Protein AF-A0A2F0AS77-F1 (afdb_monomer_lite)

Radius of gyration: 27.78 Å; chains: 1; bounding box: 93×65×86 Å

pLDDT: mean 80.06, std 22.41, range [23.2, 98.19]

Sequence (462 aa):
MNKQPLYLVTLSMFVIAFGITGCDDSSSGDMVDTPDSVVDTPDSVVDAPDSMVDTPDSMADAPDSMVDTPDGSVTQAATPTVCAESAEPPLGCQCATEDNFTTYTFEHQGDQRCLTVYANPDAGDSPLPLIIQPDCYTANEFAGSRGADSARVYGFHYMDLTSPDGDWTFPNNNEINETNFDTQCDDAASKDIGYLKSVFTVVDQMIADGHVDADKVFVQGFSQNSMFSIFMATCFPDRIAGIWQGGSGLYSEADGSIALPNCEGACTAEAFDEHEQACVDVQPCDTCKYFPVFPVKTGQAIRSCIMIYEDDNAAHSTAVPGYKILKEQGHDPTLAIFGADRANRIGGHSAPANEWAWITHCLGLNDPCTEECSGQIVGCMDAFKANFQDPEGNSFTLSDPRHRDIASRHYGRCLADNSAQCVRGCAATRAMLTVFETPICECDATTEACDCETSDVPGDCE

Structure (mmCIF, N/CA/C/O backbone):
data_AF-A0A2F0AS77-F1
#
_entry.id   AF-A0A2F0AS77-F1
#
loop_
_atom_site.group_PDB
_atom_site.id
_atom_site.type_symbol
_atom_site.label_atom_id
_atom_site.label_alt_id
_atom_site.label_comp_id
_atom_site.label_asym_id
_atom_site.label_entity_id
_atom_site.label_seq_id
_atom_site.pdbx_PDB_ins_code
_atom_site.Cartn_x
_atom_site.Cartn_y
_atom_site.Cartn_z
_atom_site.occupancy
_atom_site.B_iso_or_equiv
_atom_site.auth_seq_id
_atom_site.auth_comp_id
_atom_site.auth_asym_id
_atom_site.auth_atom_id
_atom_site.pdbx_PDB_model_num
ATOM 1 N N . MET A 1 1 ? 41.113 41.820 59.094 1.00 34.00 1 MET A N 1
ATOM 2 C CA . MET A 1 1 ? 41.626 40.601 59.755 1.00 34.00 1 MET A CA 1
ATOM 3 C C . MET A 1 1 ? 40.479 39.607 59.877 1.00 34.00 1 MET A C 1
ATOM 5 O O . MET A 1 1 ? 39.505 39.914 60.547 1.00 34.00 1 MET A O 1
ATOM 9 N N . ASN A 1 2 ? 40.588 38.509 59.122 1.00 36.31 2 ASN A N 1
ATOM 10 C CA . ASN A 1 2 ? 39.806 37.264 59.098 1.00 36.31 2 ASN A CA 1
ATOM 11 C C . ASN A 1 2 ? 38.407 37.222 59.734 1.00 36.31 2 ASN A C 1
ATOM 13 O O . ASN A 1 2 ? 38.282 37.050 60.944 1.00 36.31 2 ASN A O 1
ATOM 17 N N . LYS A 1 3 ? 37.382 37.133 58.877 1.00 29.20 3 LYS A N 1
ATOM 18 C CA . LYS A 1 3 ? 36.264 36.196 59.066 1.00 29.20 3 LYS A CA 1
ATOM 19 C C . LYS A 1 3 ? 35.950 35.518 57.729 1.00 29.20 3 LYS A C 1
ATOM 21 O O . LYS A 1 3 ? 35.789 36.194 56.719 1.00 29.20 3 LYS A O 1
ATOM 26 N N . GLN A 1 4 ? 35.976 34.188 57.748 1.00 31.97 4 GLN A N 1
ATOM 27 C CA . GLN A 1 4 ? 35.668 33.285 56.637 1.00 31.97 4 GLN A CA 1
ATOM 28 C C . GLN A 1 4 ? 34.162 33.279 56.308 1.00 31.97 4 GLN A C 1
ATOM 30 O O . GLN A 1 4 ? 33.368 33.658 57.174 1.00 31.97 4 GLN A O 1
ATOM 35 N N . PRO A 1 5 ? 33.761 32.862 55.090 1.00 34.06 5 PRO A N 1
ATOM 36 C CA . PRO A 1 5 ? 32.372 32.906 54.653 1.00 34.06 5 PRO A CA 1
ATOM 37 C C . PRO A 1 5 ? 31.561 31.692 55.130 1.00 34.06 5 PRO A C 1
ATOM 39 O O . PRO A 1 5 ? 32.075 30.584 55.285 1.00 34.06 5 PRO A O 1
ATOM 42 N N . LEU A 1 6 ? 30.271 31.947 55.344 1.00 26.64 6 LEU A N 1
ATOM 43 C CA . LEU A 1 6 ? 29.213 30.983 55.632 1.00 26.64 6 LEU A CA 1
ATOM 44 C C . LEU A 1 6 ? 28.881 30.219 54.334 1.00 26.64 6 LEU A C 1
ATOM 46 O O . LEU A 1 6 ? 28.495 30.845 53.350 1.00 26.64 6 LEU A O 1
ATOM 50 N N . TYR A 1 7 ? 29.027 28.892 54.320 1.00 27.06 7 TYR A N 1
ATOM 51 C CA . TYR A 1 7 ? 28.515 28.051 53.234 1.00 27.06 7 TYR A CA 1
ATOM 52 C C . TYR A 1 7 ? 27.021 27.798 53.458 1.00 27.06 7 TYR A C 1
ATOM 54 O O . TYR A 1 7 ? 26.625 27.203 54.461 1.00 27.06 7 TYR A O 1
ATOM 62 N N . LEU A 1 8 ? 26.205 28.285 52.524 1.00 25.08 8 LEU A N 1
ATOM 63 C CA . LEU A 1 8 ? 24.783 27.983 52.414 1.00 25.08 8 LEU A CA 1
ATOM 64 C C . LEU A 1 8 ? 24.646 26.603 51.752 1.00 25.08 8 LEU A C 1
ATOM 66 O O . LEU A 1 8 ? 25.135 26.399 50.643 1.00 25.08 8 LEU A O 1
ATOM 70 N N . VAL A 1 9 ? 24.010 25.656 52.438 1.00 26.69 9 VAL A N 1
ATOM 71 C CA . VAL A 1 9 ? 23.606 24.365 51.868 1.00 26.69 9 VAL A CA 1
ATOM 72 C C . VAL A 1 9 ? 22.331 24.609 51.063 1.00 26.69 9 VAL A C 1
ATOM 74 O O . VAL A 1 9 ? 21.281 24.880 51.642 1.00 26.69 9 VAL A O 1
ATOM 77 N N . THR A 1 10 ? 22.420 24.557 49.736 1.00 27.39 10 THR A N 1
ATOM 78 C CA . THR A 1 10 ? 21.259 24.560 48.842 1.00 27.39 10 THR A CA 1
ATOM 79 C C . THR A 1 10 ? 20.699 23.143 48.732 1.00 27.39 10 THR A C 1
ATOM 81 O O . THR A 1 10 ? 21.346 22.226 48.229 1.00 27.39 10 THR A O 1
ATOM 84 N N . LEU A 1 11 ? 19.480 22.966 49.240 1.00 24.34 11 LEU A N 1
ATOM 85 C CA . LEU A 1 11 ? 18.668 21.767 49.071 1.00 24.34 11 LEU A CA 1
ATOM 86 C C . LEU A 1 11 ? 18.173 21.744 47.614 1.00 24.34 11 LEU A C 1
ATOM 88 O O . LEU A 1 11 ? 17.325 22.550 47.242 1.00 24.34 11 LEU A O 1
ATOM 92 N N . SER A 1 12 ? 18.741 20.876 46.775 1.00 26.09 12 SER A N 1
ATOM 93 C CA . SER A 1 12 ? 18.236 20.658 45.414 1.00 26.09 12 SER A CA 1
ATOM 94 C C . SER A 1 12 ? 17.015 19.744 45.493 1.00 26.09 12 SER A C 1
ATOM 96 O O . SER A 1 12 ? 17.141 18.571 45.843 1.00 26.09 12 SER A O 1
ATOM 98 N N . MET A 1 13 ? 15.833 20.296 45.220 1.00 25.23 13 MET A N 1
ATOM 99 C CA . MET A 1 13 ? 14.638 19.513 44.913 1.00 25.23 13 MET A CA 1
ATOM 100 C C . MET A 1 13 ? 14.881 18.779 43.592 1.00 25.23 13 MET A C 1
ATOM 102 O O . MET A 1 13 ? 15.041 19.407 42.549 1.00 25.23 13 MET A O 1
ATOM 106 N N . PHE A 1 14 ? 14.928 17.450 43.652 1.00 23.20 14 PHE A N 1
ATOM 107 C CA . PHE A 1 14 ? 14.756 16.593 42.487 1.00 23.20 14 PHE A CA 1
ATOM 108 C C . PHE A 1 14 ? 13.290 16.686 42.053 1.00 23.20 14 PHE A C 1
ATOM 110 O O . PHE A 1 14 ? 12.413 16.143 42.722 1.00 23.20 14 PHE A O 1
ATOM 117 N N . VAL A 1 15 ? 13.028 17.388 40.953 1.00 24.38 15 VAL A N 1
ATOM 118 C CA . VAL A 1 15 ? 11.824 17.165 40.152 1.00 24.38 15 VAL A CA 1
ATOM 119 C C . VAL A 1 15 ? 12.169 16.014 39.217 1.00 24.38 15 VAL A C 1
ATOM 121 O O . VAL A 1 15 ? 13.011 16.158 38.334 1.00 24.38 15 VAL A O 1
ATOM 124 N N . ILE A 1 16 ? 11.580 14.848 39.468 1.00 25.25 16 ILE A N 1
ATOM 125 C CA . ILE A 1 16 ? 11.557 13.754 38.499 1.00 25.25 16 ILE A CA 1
ATOM 126 C C . ILE A 1 16 ? 10.486 14.153 37.487 1.00 25.25 16 ILE A C 1
ATOM 128 O O . ILE A 1 16 ? 9.299 13.978 37.741 1.00 25.25 16 ILE A O 1
ATOM 132 N N . ALA A 1 17 ? 10.908 14.776 36.391 1.00 24.41 17 ALA A N 1
ATOM 133 C CA . ALA A 1 17 ? 10.074 14.910 35.210 1.00 24.41 17 ALA A CA 1
ATOM 134 C C . ALA A 1 17 ? 10.118 13.561 34.483 1.00 24.41 17 ALA A C 1
ATOM 136 O O . ALA A 1 17 ? 11.156 13.184 33.939 1.00 24.41 17 ALA A O 1
ATOM 137 N N . PHE A 1 18 ? 9.016 12.814 34.526 1.00 28.02 18 PHE A N 1
ATOM 138 C CA . PHE A 1 18 ? 8.752 11.802 33.511 1.00 28.02 18 PHE A CA 1
ATOM 139 C C . PHE A 1 18 ? 8.425 12.570 32.230 1.00 28.02 18 PHE A C 1
ATOM 141 O O . PHE A 1 18 ? 7.331 13.100 32.089 1.00 28.02 18 PHE A O 1
ATOM 148 N N . GLY A 1 19 ? 9.418 12.731 31.359 1.00 26.55 19 GLY A N 1
ATOM 149 C CA . GLY A 1 19 ? 9.185 13.192 29.999 1.00 26.55 19 GLY A CA 1
ATOM 150 C C . GLY A 1 19 ? 8.718 12.002 29.176 1.00 26.55 19 GLY A C 1
ATOM 151 O O . GLY A 1 19 ? 9.519 11.106 28.924 1.00 26.55 19 GLY A O 1
ATOM 152 N N . ILE A 1 20 ? 7.444 11.982 28.796 1.00 38.75 20 ILE A N 1
ATOM 153 C CA . ILE A 1 20 ? 6.965 11.157 27.688 1.00 38.75 20 ILE A CA 1
ATOM 154 C C . ILE A 1 20 ? 6.868 12.107 26.493 1.00 38.75 20 ILE A C 1
ATOM 156 O O . ILE A 1 20 ? 5.939 12.894 26.380 1.00 38.75 20 ILE A O 1
ATOM 160 N N . THR A 1 21 ? 7.902 12.108 25.657 1.00 43.62 21 THR A N 1
ATOM 161 C CA . THR A 1 21 ? 7.901 12.751 24.337 1.00 43.62 21 THR A CA 1
ATOM 162 C C . THR A 1 21 ? 7.177 11.814 23.376 1.00 43.62 21 THR A C 1
ATOM 164 O O . THR A 1 21 ? 7.755 10.792 23.009 1.00 43.62 21 THR A O 1
ATOM 167 N N . GLY A 1 22 ? 5.915 12.103 23.050 1.00 40.91 22 GLY A N 1
ATOM 168 C CA . GLY A 1 22 ? 5.054 11.149 22.339 1.00 40.91 22 GLY A CA 1
ATOM 169 C C . GLY A 1 22 ? 4.184 11.675 21.195 1.00 40.91 22 GLY A C 1
ATOM 170 O O . GLY A 1 22 ? 3.668 10.837 20.475 1.00 40.91 22 GLY A O 1
ATOM 171 N N . CYS A 1 23 ? 4.031 12.989 20.984 1.00 51.81 23 CYS A N 1
ATOM 172 C CA . CYS A 1 23 ? 3.216 13.520 19.871 1.00 51.81 23 CYS A CA 1
ATOM 173 C C . CYS A 1 23 ? 3.830 14.769 19.184 1.00 51.81 23 CYS A C 1
ATOM 175 O O . CYS A 1 23 ? 3.110 15.523 18.535 1.00 51.81 23 CYS A O 1
ATOM 177 N N . ASP A 1 24 ? 5.135 15.046 19.343 1.00 39.97 24 ASP A N 1
ATOM 178 C CA . ASP A 1 24 ? 5.738 16.290 18.822 1.00 39.97 24 ASP A CA 1
ATOM 179 C C . ASP A 1 24 ? 5.972 16.239 17.299 1.00 39.97 24 ASP A C 1
ATOM 181 O O . ASP A 1 24 ? 6.803 15.473 16.799 1.00 39.97 24 ASP A O 1
ATOM 185 N N . ASP A 1 25 ? 5.276 17.125 16.580 1.00 40.97 25 ASP A N 1
ATOM 186 C CA . ASP A 1 25 ? 5.471 17.420 15.160 1.00 40.97 25 ASP A CA 1
ATOM 187 C C . ASP A 1 25 ? 6.893 17.952 14.898 1.00 40.97 25 ASP A C 1
ATOM 189 O O . ASP A 1 25 ? 7.373 18.899 15.527 1.00 40.97 25 ASP A O 1
ATOM 193 N N . SER A 1 26 ? 7.582 17.350 13.929 1.00 37.41 26 SER A N 1
ATOM 194 C CA . SER A 1 26 ? 8.878 17.825 13.449 1.00 37.41 26 SER A CA 1
ATOM 195 C C . SER A 1 26 ? 8.718 18.528 12.105 1.00 37.41 26 SER A C 1
ATOM 197 O O . SER A 1 26 ? 9.173 18.047 11.070 1.00 37.41 26 SER A O 1
ATOM 199 N N . SER A 1 27 ? 8.144 19.732 12.138 1.00 32.16 27 SER A N 1
ATOM 200 C CA . SER A 1 27 ? 8.177 20.679 11.022 1.00 32.16 27 SER A CA 1
ATOM 201 C C . SER A 1 27 ? 8.892 21.978 11.435 1.00 32.16 27 SER A C 1
ATOM 203 O O . SER A 1 27 ? 8.373 22.875 12.095 1.00 32.16 27 SER A O 1
ATOM 205 N N . SER A 1 28 ? 10.176 22.080 11.082 1.00 30.28 28 SER A N 1
ATOM 206 C CA . SER A 1 28 ? 10.980 23.284 11.302 1.00 30.28 28 SER A CA 1
ATOM 207 C C . SER A 1 28 ? 10.921 24.228 10.097 1.00 30.28 28 SER A C 1
ATOM 209 O O . SER A 1 28 ? 11.427 23.876 9.032 1.00 30.28 28 SER A O 1
ATOM 211 N N . GLY A 1 29 ? 10.462 25.462 10.326 1.00 26.53 29 GLY A N 1
ATOM 212 C CA . GLY A 1 29 ? 10.975 26.660 9.653 1.00 26.53 29 GLY A CA 1
ATOM 213 C C . GLY A 1 29 ? 9.985 27.445 8.792 1.00 26.53 29 GLY A C 1
ATOM 214 O O . GLY A 1 29 ? 9.784 27.117 7.635 1.00 26.53 29 GLY A O 1
ATOM 215 N N . ASP A 1 30 ? 9.495 28.571 9.313 1.00 28.02 30 ASP A N 1
ATOM 216 C CA . ASP A 1 30 ? 9.897 29.879 8.780 1.00 28.02 30 ASP A CA 1
ATOM 217 C C . ASP A 1 30 ? 9.523 31.005 9.757 1.00 28.02 30 ASP A C 1
ATOM 219 O O . ASP A 1 30 ? 8.374 31.174 10.165 1.00 28.02 30 ASP A O 1
ATOM 223 N N . MET A 1 31 ? 10.535 31.780 10.158 1.00 32.84 31 MET A N 1
ATOM 224 C CA . MET A 1 31 ? 10.355 33.034 10.884 1.00 32.84 31 MET A CA 1
ATOM 225 C C . MET A 1 31 ? 9.770 34.079 9.933 1.00 32.84 31 MET A C 1
ATOM 227 O O . MET A 1 31 ? 10.419 34.460 8.958 1.00 32.84 31 MET A O 1
ATOM 231 N N . VAL A 1 32 ? 8.612 34.635 10.282 1.00 31.31 32 VAL A N 1
ATOM 232 C CA . VAL A 1 32 ? 8.177 35.936 9.767 1.00 31.31 32 VAL A CA 1
ATOM 233 C C . VAL A 1 32 ? 8.032 36.890 10.946 1.00 31.31 32 VAL A C 1
ATOM 235 O O . VAL A 1 32 ? 7.085 36.817 11.723 1.00 31.31 32 VAL A O 1
ATOM 238 N N . ASP A 1 33 ? 9.006 37.793 11.062 1.00 31.20 33 ASP A N 1
ATOM 239 C CA . ASP A 1 33 ? 8.934 39.003 11.879 1.00 31.20 33 ASP A CA 1
ATOM 240 C C . ASP A 1 33 ? 7.713 39.846 11.483 1.00 31.20 33 ASP A C 1
ATOM 242 O O . ASP A 1 33 ? 7.560 40.188 10.312 1.00 31.20 33 ASP A O 1
ATOM 246 N N . THR A 1 34 ? 6.899 40.277 12.451 1.00 31.22 34 THR A N 1
ATOM 247 C CA . THR A 1 34 ? 6.311 41.635 12.497 1.00 31.22 34 THR A CA 1
ATOM 248 C C . THR A 1 34 ? 5.722 41.946 13.889 1.00 31.22 34 THR A C 1
ATOM 250 O O . THR A 1 34 ? 5.487 41.031 14.671 1.00 31.22 34 THR A O 1
ATOM 253 N N . PRO A 1 35 ? 5.589 43.238 14.261 1.00 33.66 35 PRO A N 1
ATOM 254 C CA . PRO A 1 35 ? 6.039 43.716 15.568 1.00 33.66 35 PRO A CA 1
ATOM 255 C C . PRO A 1 35 ? 4.944 43.916 16.626 1.00 33.66 35 PRO A C 1
ATOM 257 O O . PRO A 1 35 ? 3.762 44.068 16.323 1.00 33.66 35 PRO A O 1
ATOM 260 N N . ASP A 1 36 ? 5.431 44.022 17.866 1.00 30.16 36 ASP A N 1
ATOM 261 C CA . ASP A 1 36 ? 4.757 44.420 19.103 1.00 30.16 36 ASP A CA 1
ATOM 262 C C . ASP A 1 36 ? 3.641 45.468 18.949 1.00 30.16 36 ASP A C 1
ATOM 264 O O . ASP A 1 36 ? 3.849 46.580 18.453 1.00 30.16 36 ASP A O 1
ATOM 268 N N . SER A 1 37 ? 2.489 45.171 19.555 1.00 33.06 37 SER A N 1
ATOM 269 C CA . SER A 1 37 ? 1.563 46.186 20.057 1.00 33.06 37 SER A CA 1
ATOM 270 C C . SER A 1 37 ? 0.989 45.751 21.402 1.00 33.06 37 SER A C 1
ATOM 272 O O . SER A 1 37 ? 0.069 44.944 21.492 1.00 33.06 37 SER A O 1
ATOM 274 N N . VAL A 1 38 ? 1.545 46.363 22.440 1.00 36.56 38 VAL A N 1
ATOM 275 C CA . VAL A 1 38 ? 1.108 46.359 23.835 1.00 36.56 38 VAL A CA 1
ATOM 276 C C . VAL A 1 38 ? -0.321 46.903 23.947 1.00 36.56 38 VAL A C 1
ATOM 278 O O . VAL A 1 38 ? -0.573 48.033 23.528 1.00 36.56 38 VAL A O 1
ATOM 281 N N . VAL A 1 39 ? -1.237 46.155 24.566 1.00 34.78 39 VAL A N 1
ATOM 282 C CA . VAL A 1 39 ? -2.431 46.731 25.203 1.00 34.78 39 VAL A CA 1
ATOM 283 C C . VAL A 1 39 ? -2.613 46.079 26.568 1.00 34.78 39 VAL A C 1
ATOM 285 O O . VAL A 1 39 ? -2.993 44.917 26.681 1.00 34.78 39 VAL A O 1
ATOM 288 N N . ASP A 1 40 ? -2.315 46.870 27.595 1.00 33.72 40 ASP A N 1
ATOM 289 C CA . ASP A 1 40 ? -2.594 46.594 28.997 1.00 33.72 40 ASP A CA 1
ATOM 290 C C . ASP A 1 40 ? -4.101 46.419 29.244 1.00 33.72 40 ASP A C 1
ATOM 292 O O . ASP A 1 40 ? -4.914 47.281 28.900 1.00 33.72 40 ASP A O 1
ATOM 296 N N . THR A 1 41 ? -4.465 45.345 29.939 1.00 39.66 41 THR A N 1
ATOM 297 C CA . THR A 1 41 ? -5.663 45.312 30.789 1.00 39.66 41 THR A CA 1
ATOM 298 C C . THR A 1 41 ? -5.413 46.108 32.068 1.00 39.66 41 THR A C 1
ATOM 300 O O . THR A 1 41 ? -4.295 46.090 32.590 1.00 39.66 41 THR A O 1
ATOM 303 N N . PRO A 1 42 ? -6.460 46.705 32.660 1.00 38.69 42 PRO A N 1
ATOM 304 C CA . PRO A 1 42 ? -6.736 46.272 34.030 1.00 38.69 42 PRO A CA 1
ATOM 305 C C . PRO A 1 42 ? -8.224 46.150 34.407 1.00 38.69 42 PRO A C 1
ATOM 307 O O . PRO A 1 42 ? -9.053 46.997 34.085 1.00 38.69 42 PRO A O 1
ATOM 310 N N . ASP A 1 43 ? -8.465 45.077 35.162 1.00 31.22 43 ASP A N 1
ATOM 311 C CA . ASP A 1 43 ? -9.247 44.918 36.396 1.00 31.22 43 ASP A CA 1
ATOM 312 C C . ASP A 1 43 ? -10.707 45.394 36.547 1.00 31.22 43 ASP A C 1
ATOM 314 O O . ASP A 1 43 ? -11.023 46.577 36.627 1.00 31.22 43 ASP A O 1
ATOM 318 N N . SER A 1 44 ? -11.529 44.373 36.838 1.00 36.81 44 SER A N 1
ATOM 319 C CA . SER A 1 44 ? -12.514 44.240 37.928 1.00 36.81 44 SER A CA 1
ATOM 320 C C . SER A 1 44 ? -13.641 45.267 38.071 1.00 36.81 44 SER A C 1
ATOM 322 O O . SER A 1 44 ? -13.379 46.430 38.343 1.00 36.81 44 SER A O 1
ATOM 324 N N . VAL A 1 45 ? -14.892 44.788 38.128 1.00 38.31 45 VAL A N 1
ATOM 325 C CA . VAL A 1 45 ? -15.729 44.850 39.345 1.00 38.31 45 VAL A CA 1
ATOM 326 C C . VAL A 1 45 ? -16.970 43.955 39.231 1.00 38.31 45 VAL A C 1
ATOM 328 O O . VAL A 1 45 ? -17.523 43.732 38.160 1.00 38.31 45 VAL A O 1
ATOM 331 N N . VAL A 1 46 ? -17.341 43.445 40.400 1.00 38.91 46 VAL A N 1
ATOM 332 C CA . VAL A 1 46 ? -18.487 42.616 40.788 1.00 38.91 46 VAL A CA 1
ATOM 333 C C . VAL A 1 46 ? -19.812 43.360 40.589 1.00 38.91 46 VAL A C 1
ATOM 335 O O . VAL A 1 46 ? -19.855 44.552 40.861 1.00 38.91 46 VAL A O 1
ATOM 338 N N . ASP A 1 47 ? -20.882 42.645 40.222 1.00 35.91 47 ASP A N 1
ATOM 339 C CA . ASP A 1 47 ? -22.202 42.789 40.861 1.00 35.91 47 ASP A CA 1
ATOM 340 C C . ASP A 1 47 ? -23.134 41.621 40.484 1.00 35.91 47 ASP A C 1
ATOM 342 O O . ASP A 1 47 ? -23.445 41.387 39.318 1.00 35.91 47 ASP A O 1
ATOM 346 N N . ALA A 1 48 ? -23.591 40.887 41.504 1.00 39.56 48 ALA A N 1
ATOM 347 C CA . ALA A 1 48 ? -24.848 40.142 41.457 1.00 39.56 48 ALA A CA 1
ATOM 348 C C . ALA A 1 48 ? -25.992 41.124 41.766 1.00 39.56 48 ALA A C 1
ATOM 350 O O . ALA A 1 48 ? -25.777 42.075 42.524 1.00 39.56 48 ALA A O 1
ATOM 351 N N . PRO A 1 49 ? -27.215 40.885 41.263 1.00 41.72 49 PRO A N 1
ATOM 352 C CA . PRO A 1 49 ? -28.230 40.459 42.227 1.00 41.72 49 PRO A CA 1
ATOM 353 C C . PRO A 1 49 ? -29.341 39.531 41.699 1.00 41.72 49 PRO A C 1
ATOM 355 O O . PRO A 1 49 ? -29.711 39.527 40.531 1.00 41.72 49 PRO A O 1
ATOM 358 N N . ASP A 1 50 ? -29.882 38.820 42.688 1.00 33.03 50 ASP A N 1
ATOM 359 C CA . ASP A 1 50 ? -31.273 38.461 42.973 1.00 33.03 50 ASP A CA 1
ATOM 360 C C . ASP A 1 50 ? -32.146 37.630 42.022 1.00 33.03 50 ASP A C 1
ATOM 362 O O . ASP A 1 50 ? -32.485 37.966 40.891 1.00 33.03 50 ASP A O 1
ATOM 366 N N . SER A 1 51 ? -32.642 36.562 42.651 1.00 36.56 51 SER A N 1
ATOM 367 C CA . SER A 1 51 ? -33.760 35.717 42.267 1.00 36.56 51 SER A CA 1
ATOM 368 C C . SER A 1 51 ? -35.047 36.503 42.018 1.00 36.56 51 SER A C 1
ATOM 370 O O . SER A 1 51 ? -35.446 37.309 42.861 1.00 36.56 51 SER A O 1
ATOM 372 N N . MET A 1 52 ? -35.806 36.095 41.002 1.00 39.62 52 MET A N 1
ATOM 373 C CA . MET A 1 52 ? -37.262 36.050 41.109 1.00 39.62 52 MET A CA 1
ATOM 374 C C . MET A 1 52 ? -37.782 34.720 40.574 1.00 39.62 52 MET A C 1
ATOM 376 O O . MET A 1 52 ? -37.521 34.317 39.445 1.00 39.62 52 MET A O 1
ATOM 380 N N . VAL A 1 53 ? -38.487 34.036 41.469 1.00 38.59 53 VAL A N 1
ATOM 381 C CA . VAL A 1 53 ? -39.410 32.946 41.192 1.00 38.59 53 VAL A CA 1
ATOM 382 C C . VAL A 1 53 ? -40.652 33.568 40.573 1.00 38.59 53 VAL A C 1
ATOM 384 O O . VAL A 1 53 ? -41.261 34.414 41.216 1.00 38.59 53 VAL A O 1
ATOM 387 N N . ASP A 1 54 ? -41.051 33.090 39.401 1.00 37.84 54 ASP A N 1
ATOM 388 C CA . ASP A 1 54 ? -42.445 33.109 38.968 1.00 37.84 54 ASP A CA 1
ATOM 389 C C . ASP A 1 54 ? -42.731 31.816 38.194 1.00 37.84 54 ASP A C 1
ATOM 391 O O . ASP A 1 54 ? -42.116 31.512 37.174 1.00 37.84 54 ASP A O 1
ATOM 395 N N . THR A 1 55 ? -43.667 31.034 38.727 1.00 39.81 55 THR A N 1
ATOM 396 C CA . THR A 1 55 ? -44.488 30.100 37.945 1.00 39.81 55 THR A CA 1
ATOM 397 C C . THR A 1 55 ? -45.772 30.852 37.607 1.00 39.81 55 THR A C 1
ATOM 399 O O . THR A 1 55 ? -46.239 31.638 38.436 1.00 39.81 55 THR A O 1
ATOM 402 N N . PRO A 1 56 ? -46.360 30.636 36.420 1.00 42.44 56 PRO A N 1
ATOM 403 C CA . PRO A 1 56 ? -47.535 29.771 36.439 1.00 42.44 56 PRO A CA 1
ATOM 404 C C . PRO A 1 56 ? -47.804 28.959 35.159 1.00 42.44 56 PRO A C 1
ATOM 406 O O . PRO A 1 56 ? -47.389 29.287 34.053 1.00 42.44 56 PRO A O 1
ATOM 409 N N . ASP A 1 57 ? -48.629 27.946 35.405 1.00 33.25 57 ASP A N 1
ATOM 410 C CA . ASP A 1 57 ? -49.634 27.334 34.543 1.00 33.25 57 ASP A CA 1
ATOM 411 C C . ASP A 1 57 ? -49.222 26.409 33.391 1.00 33.25 57 ASP A C 1
ATOM 413 O O . ASP A 1 57 ? -48.846 26.779 32.283 1.00 33.25 57 ASP A O 1
ATOM 417 N N . SER A 1 58 ? -49.484 25.137 33.694 1.00 38.22 58 SER A N 1
ATOM 418 C CA . SER A 1 58 ? -49.794 24.042 32.794 1.00 38.22 58 SER A CA 1
ATOM 419 C C . SER A 1 58 ? -50.704 24.442 31.629 1.00 38.22 58 SER A C 1
ATOM 421 O O . SER A 1 58 ? -51.868 24.798 31.832 1.00 38.22 58 SER A O 1
ATOM 423 N N . MET A 1 59 ? -50.237 24.185 30.412 1.00 39.16 59 MET A N 1
ATOM 424 C CA . MET A 1 59 ? -51.091 23.654 29.359 1.00 39.16 59 MET A CA 1
ATOM 425 C C . MET A 1 59 ? -50.476 22.352 28.868 1.00 39.16 59 MET A C 1
ATOM 427 O O . MET A 1 59 ? -49.319 22.290 28.463 1.00 39.16 59 MET A O 1
ATOM 431 N N . ALA A 1 60 ? -51.259 21.293 29.033 1.00 42.69 60 ALA A N 1
ATOM 432 C CA . ALA A 1 60 ? -50.997 19.991 28.472 1.00 42.69 60 ALA A CA 1
ATOM 433 C C . ALA A 1 60 ? -51.293 20.060 26.975 1.00 42.69 60 ALA A C 1
ATOM 435 O O . ALA A 1 60 ? -52.455 20.189 26.603 1.00 42.69 60 ALA A O 1
ATOM 436 N N . ASP A 1 61 ? -50.257 19.922 26.158 1.00 37.31 61 ASP A N 1
ATOM 437 C CA . ASP A 1 61 ? -50.392 19.447 24.790 1.00 37.31 61 ASP A CA 1
ATOM 438 C C . ASP A 1 61 ? -49.581 18.158 24.682 1.00 37.31 61 ASP A C 1
ATOM 440 O O . ASP A 1 61 ? -48.396 18.101 25.013 1.00 37.31 61 ASP A O 1
ATOM 444 N N . ALA A 1 62 ? -50.278 17.086 24.314 1.00 36.03 62 ALA A N 1
ATOM 445 C CA . ALA A 1 62 ? -49.679 15.796 24.036 1.00 36.03 62 ALA A CA 1
ATOM 446 C C . ALA A 1 62 ? -48.778 15.930 22.800 1.00 36.03 62 ALA A C 1
ATOM 448 O O . ALA A 1 62 ? -49.280 16.352 21.756 1.00 36.03 62 ALA A O 1
ATOM 449 N N . PRO A 1 63 ? -47.490 15.557 22.859 1.00 37.31 63 PRO A N 1
ATOM 450 C CA . PRO A 1 63 ? -46.755 15.324 21.637 1.00 37.31 63 PRO A CA 1
ATOM 451 C C . PRO A 1 63 ? -47.228 13.987 21.065 1.00 37.31 63 PRO A C 1
ATOM 453 O O . PRO A 1 63 ? -47.164 12.947 21.729 1.00 37.31 63 PRO A O 1
ATOM 456 N N . ASP A 1 64 ? -47.738 14.038 19.835 1.00 33.84 64 ASP A N 1
ATOM 457 C CA . ASP A 1 64 ? -47.890 12.867 18.986 1.00 33.84 64 ASP A CA 1
ATOM 458 C C . ASP A 1 64 ? -46.558 12.110 18.972 1.00 33.84 64 ASP A C 1
ATOM 460 O O . ASP A 1 64 ? -45.509 12.622 18.581 1.00 33.84 64 ASP A O 1
ATOM 464 N N . SER A 1 65 ? -46.626 10.872 19.444 1.00 33.16 65 SER A N 1
ATOM 465 C CA . SER A 1 65 ? -45.579 9.867 19.369 1.00 33.16 65 SER A CA 1
ATOM 466 C C . SER A 1 65 ? -45.338 9.503 17.899 1.00 33.16 65 SER A C 1
ATOM 468 O O . SER A 1 65 ? -45.835 8.489 17.410 1.00 33.16 65 SER A O 1
ATOM 470 N N . MET A 1 66 ? -44.543 10.309 17.200 1.00 38.41 66 MET A N 1
ATOM 471 C CA . MET A 1 66 ? -43.705 9.821 16.108 1.00 38.41 66 MET A CA 1
ATOM 472 C C . MET A 1 66 ? -42.479 9.200 16.775 1.00 38.41 66 MET A C 1
ATOM 474 O O . MET A 1 66 ? -41.454 9.841 16.983 1.00 38.41 66 MET A O 1
ATOM 478 N N . VAL A 1 67 ? -42.642 7.955 17.219 1.00 34.00 67 VAL A N 1
ATOM 479 C CA . VAL A 1 67 ? -41.502 7.075 17.449 1.00 34.00 67 VAL A CA 1
ATOM 480 C C . VAL A 1 67 ? -41.045 6.675 16.053 1.00 34.00 67 VAL A C 1
ATOM 482 O O . VAL A 1 67 ? -41.536 5.694 15.501 1.00 34.00 67 VAL A O 1
ATOM 485 N N . ASP A 1 68 ? -40.144 7.466 15.473 1.00 35.12 68 ASP A N 1
ATOM 486 C CA . ASP A 1 68 ? -39.194 6.906 14.523 1.00 35.12 68 ASP A CA 1
ATOM 487 C C . ASP A 1 68 ? -38.311 5.975 15.348 1.00 35.12 68 ASP A C 1
ATOM 489 O O . ASP A 1 68 ? -37.374 6.380 16.036 1.00 35.12 68 ASP A O 1
ATOM 493 N N . THR A 1 69 ? -38.687 4.700 15.364 1.00 30.08 69 THR A N 1
ATOM 494 C CA . THR A 1 69 ? -37.715 3.642 15.597 1.00 30.08 69 THR A CA 1
ATOM 495 C C . THR A 1 69 ? -36.584 3.883 14.601 1.00 30.08 69 THR A C 1
ATOM 497 O O . THR A 1 69 ? -36.881 3.899 13.403 1.00 30.08 69 THR A O 1
ATOM 500 N N . PRO A 1 70 ? -35.322 4.064 15.032 1.00 36.75 70 PRO A N 1
ATOM 501 C CA . PRO A 1 70 ? -34.214 3.890 14.119 1.00 36.75 70 PRO A CA 1
ATOM 502 C C . PRO A 1 70 ? -34.282 2.420 13.728 1.00 36.75 70 PRO A C 1
ATOM 504 O O . PRO A 1 70 ? -33.960 1.530 14.519 1.00 36.75 70 PRO A O 1
ATOM 507 N N . ASP A 1 71 ? -34.833 2.163 12.547 1.00 35.00 71 ASP A N 1
ATOM 508 C CA . ASP A 1 71 ? -34.599 0.906 11.870 1.00 35.00 71 ASP A CA 1
ATOM 509 C C . ASP A 1 71 ? -33.078 0.815 11.791 1.00 35.00 71 ASP A C 1
ATOM 511 O O . ASP A 1 71 ? -32.428 1.757 11.330 1.00 35.00 71 ASP A O 1
ATOM 515 N N . GLY A 1 72 ? -32.506 -0.248 12.354 1.00 38.25 72 GLY A N 1
ATOM 516 C CA . GLY A 1 72 ? -31.090 -0.538 12.213 1.00 38.25 72 GLY A CA 1
ATOM 517 C C . GLY A 1 72 ? -30.821 -0.709 10.729 1.00 38.25 72 GLY A C 1
ATOM 518 O O . GLY A 1 72 ? -30.983 -1.804 10.191 1.00 38.25 72 GLY A O 1
ATOM 519 N N . SER A 1 73 ? -30.516 0.390 10.042 1.00 40.22 73 SER A N 1
ATOM 520 C CA . SER A 1 73 ? -30.269 0.373 8.619 1.00 40.22 73 SER A CA 1
ATOM 521 C C . SER A 1 73 ? -28.941 -0.330 8.435 1.00 40.22 73 SER A C 1
ATOM 523 O O . SER A 1 73 ? -27.880 0.250 8.650 1.00 40.22 73 SER A O 1
ATOM 525 N N . VAL A 1 74 ? -29.005 -1.588 8.017 1.00 44.75 74 VAL A N 1
ATOM 526 C CA . VAL A 1 74 ? -27.960 -2.141 7.166 1.00 44.75 74 VAL A CA 1
ATOM 527 C C . VAL A 1 74 ? -27.838 -1.144 6.017 1.00 44.75 74 VAL A C 1
ATOM 529 O O . VAL A 1 74 ? -28.759 -1.026 5.203 1.00 44.75 74 VAL A O 1
ATOM 532 N N . THR A 1 75 ? -26.781 -0.337 6.011 1.00 55.50 75 THR A N 1
ATOM 533 C CA . THR A 1 75 ? -26.551 0.658 4.968 1.00 55.50 75 THR A CA 1
ATOM 534 C C . THR A 1 75 ? -26.250 -0.115 3.693 1.00 55.50 75 THR A C 1
ATOM 536 O O . THR A 1 75 ? -25.163 -0.650 3.478 1.00 55.50 75 THR A O 1
ATOM 539 N N . GLN A 1 76 ? -27.274 -0.270 2.857 1.00 63.28 76 GLN A N 1
ATOM 540 C CA . GLN A 1 76 ? -27.126 -0.887 1.550 1.00 63.28 76 GLN A CA 1
ATOM 541 C C . GLN A 1 76 ? -26.094 -0.087 0.747 1.00 63.28 76 GLN A C 1
ATOM 543 O O . GLN A 1 76 ? -26.150 1.143 0.732 1.00 63.28 76 GLN A O 1
ATOM 548 N N . ALA A 1 77 ? -25.163 -0.786 0.089 1.00 75.50 77 ALA A N 1
ATOM 549 C CA . ALA A 1 77 ? -24.184 -0.160 -0.794 1.00 75.50 77 ALA A CA 1
ATOM 550 C C . ALA A 1 77 ? -24.901 0.753 -1.800 1.00 75.50 77 ALA A C 1
ATOM 552 O O . ALA A 1 77 ? -25.861 0.330 -2.456 1.00 75.50 77 ALA A O 1
ATOM 553 N N . ALA A 1 78 ? -24.442 1.998 -1.911 1.00 82.12 78 ALA A N 1
ATOM 554 C CA . ALA A 1 78 ? -24.924 2.891 -2.951 1.00 82.12 78 ALA A CA 1
ATOM 555 C C . ALA A 1 78 ? -24.456 2.349 -4.307 1.00 82.12 78 ALA A C 1
ATOM 557 O O . ALA A 1 78 ? -23.401 1.727 -4.396 1.00 82.12 78 ALA A O 1
ATOM 558 N N . THR A 1 79 ? -25.244 2.550 -5.365 1.00 86.25 79 THR A N 1
ATOM 559 C CA . THR A 1 79 ? -24.856 2.128 -6.719 1.00 86.25 79 THR A CA 1
ATOM 560 C C . THR A 1 79 ? -24.017 3.229 -7.368 1.00 86.25 79 THR A C 1
ATOM 562 O O . THR A 1 79 ? -24.567 4.301 -7.633 1.00 86.25 79 THR A O 1
ATOM 565 N N . PRO A 1 80 ? -22.719 3.005 -7.639 1.00 91.25 80 PRO A N 1
ATOM 566 C CA . PRO A 1 80 ? -21.867 3.997 -8.283 1.00 91.25 80 PRO A CA 1
ATOM 567 C C . PRO A 1 80 ? -22.309 4.261 -9.721 1.00 91.25 80 PRO A C 1
ATOM 569 O O . PRO A 1 80 ? -22.675 3.343 -10.454 1.00 91.25 80 PRO A O 1
ATOM 572 N N . THR A 1 81 ? -22.257 5.525 -10.131 1.00 90.44 81 THR A N 1
ATOM 573 C CA . THR A 1 81 ? -22.580 5.964 -11.496 1.00 90.44 81 THR A CA 1
ATOM 574 C C . THR A 1 81 ? -21.369 6.621 -12.137 1.00 90.44 81 THR A C 1
ATOM 576 O O . THR A 1 81 ? -20.556 7.226 -11.445 1.00 90.44 81 THR A O 1
ATOM 579 N N . VAL A 1 82 ? -21.211 6.496 -13.455 1.00 90.94 82 VAL A N 1
ATOM 580 C CA . VAL A 1 82 ? -20.094 7.138 -14.158 1.00 90.94 82 VAL A CA 1
ATOM 581 C C . VAL A 1 82 ? -20.300 8.654 -14.155 1.00 90.94 82 VAL A C 1
ATOM 583 O O . VAL A 1 82 ? -21.356 9.144 -14.546 1.00 90.94 82 VAL A O 1
ATOM 586 N N . CYS A 1 83 ? -19.265 9.402 -13.770 1.00 85.44 83 CYS A N 1
ATOM 587 C CA . CYS A 1 83 ? -19.299 10.860 -13.591 1.00 85.44 83 CYS A CA 1
ATOM 588 C C . CYS A 1 83 ? -19.768 11.623 -14.852 1.00 85.44 83 CYS A C 1
ATOM 590 O O . CYS A 1 83 ? -20.379 12.681 -14.756 1.00 85.44 83 CYS A O 1
ATOM 592 N N . ALA A 1 84 ? -19.530 11.074 -16.051 1.00 67.56 84 ALA A N 1
ATOM 593 C CA . ALA A 1 84 ? -19.972 11.655 -17.325 1.00 67.56 84 ALA A CA 1
ATOM 594 C C . ALA A 1 84 ? -21.474 11.459 -17.633 1.00 67.56 84 ALA A C 1
ATOM 596 O O . ALA A 1 84 ? -21.995 12.095 -18.549 1.00 67.56 84 ALA A O 1
ATOM 597 N N . GLU A 1 85 ? -22.166 10.582 -16.901 1.00 58.00 85 GLU A N 1
ATOM 598 C CA . GLU A 1 85 ? -23.586 10.269 -17.097 1.00 58.00 85 GLU A CA 1
ATOM 599 C C . GLU A 1 85 ? -24.508 10.971 -16.081 1.00 58.00 85 GLU A C 1
ATOM 601 O O . GLU A 1 85 ? -25.733 10.896 -16.217 1.00 58.00 85 GLU A O 1
ATOM 606 N N . SER A 1 86 ? -23.965 11.699 -15.092 1.00 55.56 86 SER A N 1
ATOM 607 C CA . SER A 1 86 ? -24.777 12.450 -14.129 1.00 55.56 86 SER A CA 1
ATOM 608 C C . SER A 1 86 ? -25.271 13.772 -14.735 1.00 55.56 86 SER A C 1
ATOM 610 O O . SER A 1 86 ? -24.511 14.579 -15.268 1.00 55.56 86 SER A O 1
ATOM 612 N N . ALA A 1 87 ? -26.588 14.004 -14.682 1.00 47.38 87 ALA A N 1
ATOM 613 C CA . ALA A 1 87 ? -27.237 15.172 -15.290 1.00 47.38 87 ALA A CA 1
ATOM 614 C C . ALA A 1 87 ? -26.837 16.518 -14.647 1.00 47.38 87 ALA A C 1
ATOM 616 O O . ALA A 1 87 ? -27.047 17.568 -15.255 1.00 47.38 87 ALA A O 1
ATOM 617 N N . GLU A 1 88 ? -26.235 16.480 -13.457 1.00 51.78 88 GLU A N 1
ATOM 618 C CA . GLU A 1 88 ? -25.548 17.600 -12.820 1.00 51.78 88 GLU A CA 1
ATOM 619 C C . GLU A 1 88 ? -24.138 17.132 -12.419 1.00 51.78 88 GLU A C 1
ATOM 621 O O . GLU A 1 88 ? -23.996 15.983 -11.980 1.00 51.78 88 GLU A O 1
ATOM 626 N N . PRO A 1 89 ? -23.082 17.950 -12.610 1.00 51.88 89 PRO A N 1
ATOM 627 C CA . PRO A 1 89 ? -21.755 17.592 -12.127 1.00 51.88 89 PRO A CA 1
ATOM 628 C C . PRO A 1 89 ? -21.851 17.379 -10.610 1.00 51.88 89 PRO A C 1
ATOM 630 O O . PRO A 1 89 ? -22.415 18.241 -9.930 1.00 51.88 89 PRO A O 1
ATOM 633 N N . PRO A 1 90 ? -21.363 16.244 -10.085 1.00 57.88 90 PRO A N 1
ATOM 634 C CA . PRO A 1 90 ? -21.510 15.921 -8.676 1.00 57.88 90 PRO A CA 1
ATOM 635 C C . PRO A 1 90 ? -20.891 17.049 -7.855 1.00 57.88 90 PRO A C 1
ATOM 637 O O . PRO A 1 90 ? -19.735 17.422 -8.073 1.00 57.88 90 PRO A O 1
ATOM 640 N N . LEU A 1 91 ? -21.689 17.636 -6.959 1.00 60.44 91 LEU A N 1
ATOM 641 C CA . LEU A 1 91 ? -21.256 18.687 -6.045 1.00 60.44 91 LEU A CA 1
ATOM 642 C C . LEU A 1 91 ? -20.134 18.107 -5.173 1.00 60.44 91 LEU A C 1
ATOM 644 O O . LEU A 1 91 ? -20.404 17.443 -4.182 1.00 60.44 91 LEU A O 1
ATOM 648 N N . GLY A 1 92 ? -18.881 18.311 -5.580 1.00 76.94 92 GLY A N 1
ATOM 649 C CA . GLY A 1 92 ? -17.705 17.944 -4.793 1.00 76.94 92 GLY A CA 1
ATOM 650 C C . GLY A 1 92 ? -16.818 16.821 -5.330 1.00 76.94 92 GLY A C 1
ATOM 651 O O . GLY A 1 92 ? -15.854 16.530 -4.646 1.00 76.94 92 GLY A O 1
ATOM 652 N N . CYS A 1 93 ? -17.067 16.221 -6.505 1.00 86.00 93 CYS A N 1
ATOM 653 C CA . CYS A 1 93 ? -16.136 15.250 -7.116 1.00 86.00 93 CYS A CA 1
ATOM 654 C C . CYS A 1 93 ? -15.581 15.746 -8.453 1.00 86.00 93 CYS A C 1
ATOM 656 O O . CYS A 1 93 ? -16.338 16.151 -9.339 1.00 86.00 93 CYS A O 1
ATOM 658 N N . GLN A 1 94 ? -14.262 15.661 -8.637 1.00 87.25 94 GLN A N 1
ATOM 659 C CA . GLN A 1 94 ? -13.633 15.967 -9.919 1.00 87.25 94 GLN A CA 1
ATOM 660 C C . GLN A 1 94 ? -13.637 14.734 -10.831 1.00 87.25 94 GLN A C 1
ATOM 662 O O . GLN A 1 94 ? -12.939 13.755 -10.582 1.00 87.25 94 GLN A O 1
ATOM 667 N N . CYS A 1 95 ? -14.396 14.786 -11.930 1.00 88.31 95 CYS A N 1
ATOM 668 C CA . CYS A 1 95 ? -14.355 13.725 -12.935 1.00 88.31 95 CYS A CA 1
ATOM 669 C C . CYS A 1 95 ? -12.988 13.685 -13.640 1.00 88.31 95 CYS A C 1
ATOM 671 O O . CYS A 1 95 ? -12.472 14.724 -14.068 1.00 88.31 95 CYS A O 1
ATOM 673 N N . ALA A 1 96 ? -12.456 12.485 -13.861 1.00 89.25 96 ALA A N 1
ATOM 674 C CA . ALA A 1 96 ? -11.304 12.282 -14.723 1.00 89.25 96 ALA A CA 1
ATOM 675 C C . ALA A 1 96 ? -11.587 12.776 -16.151 1.00 89.25 96 ALA A C 1
ATOM 677 O O . ALA A 1 96 ? -12.683 12.613 -16.692 1.00 89.25 96 ALA A O 1
ATOM 678 N N . THR A 1 97 ? -10.571 13.380 -16.766 1.00 84.94 97 THR A N 1
ATOM 679 C CA . THR A 1 97 ? -10.631 13.897 -18.147 1.00 84.94 97 THR A CA 1
ATOM 680 C C . THR A 1 97 ? -9.621 13.225 -19.076 1.00 84.94 97 THR A C 1
ATOM 682 O O . THR A 1 97 ? -9.584 13.522 -20.269 1.00 84.94 97 THR A O 1
ATOM 685 N N . GLU A 1 98 ? -8.805 12.324 -18.529 1.00 88.44 98 GLU A N 1
ATOM 686 C CA . GLU A 1 98 ? -7.726 11.635 -19.227 1.00 88.44 98 GLU A CA 1
ATOM 687 C C . GLU A 1 98 ? -8.185 10.294 -19.810 1.00 88.44 98 GLU A C 1
ATOM 689 O O . GLU A 1 98 ? -9.083 9.631 -19.286 1.00 88.44 98 GLU A O 1
ATOM 694 N N . ASP A 1 99 ? -7.530 9.871 -20.893 1.00 89.62 99 ASP A N 1
ATOM 695 C CA . ASP A 1 99 ? -7.830 8.601 -21.550 1.00 89.62 99 ASP A CA 1
ATOM 696 C C . ASP A 1 99 ? -7.613 7.414 -20.602 1.00 89.62 99 ASP A C 1
ATOM 698 O O . ASP A 1 99 ? -6.595 7.307 -19.915 1.00 89.62 99 ASP A O 1
ATOM 702 N N . ASN A 1 100 ? -8.532 6.451 -20.670 1.00 92.75 100 ASN A N 1
ATOM 703 C CA . ASN A 1 100 ? -8.561 5.228 -19.862 1.00 92.75 100 ASN A CA 1
ATOM 704 C C . ASN A 1 100 ? -8.850 5.425 -18.366 1.00 92.75 100 ASN A C 1
ATOM 706 O O . ASN A 1 100 ? -8.814 4.447 -17.619 1.00 92.75 100 ASN A O 1
ATOM 710 N N . PHE A 1 101 ? -9.184 6.641 -17.931 1.00 93.94 101 PHE A N 1
ATOM 711 C CA . PHE A 1 101 ? -9.694 6.885 -16.588 1.00 93.94 101 PHE A CA 1
ATOM 712 C C . PHE A 1 101 ? -11.218 6.980 -16.591 1.00 93.94 101 PHE A C 1
ATOM 714 O O . PHE A 1 101 ? -11.822 7.601 -17.463 1.00 93.94 101 PHE A O 1
ATOM 721 N N . THR A 1 102 ? -11.854 6.361 -15.601 1.00 93.69 102 THR A N 1
ATOM 722 C CA . THR A 1 102 ? -13.296 6.459 -15.357 1.00 93.69 102 THR A CA 1
ATOM 723 C C . THR A 1 102 ? -13.529 6.782 -13.892 1.00 93.69 102 THR A C 1
ATOM 725 O O . THR A 1 102 ? -13.226 5.970 -13.020 1.00 93.69 102 THR A O 1
ATOM 728 N N . THR A 1 103 ? -14.079 7.963 -13.618 1.00 93.38 103 THR A N 1
ATOM 729 C CA . THR A 1 103 ? -14.522 8.336 -12.271 1.00 93.38 103 THR A CA 1
ATOM 730 C C . THR A 1 103 ? -15.955 7.876 -12.058 1.00 93.38 103 THR A C 1
ATOM 732 O O . THR A 1 103 ? -16.827 8.132 -12.894 1.00 93.38 103 THR A O 1
ATOM 735 N N . TYR A 1 104 ? -16.190 7.227 -10.925 1.00 93.06 104 TYR A N 1
ATOM 736 C CA . TYR A 1 104 ? -17.508 6.845 -10.447 1.00 93.06 104 TYR A CA 1
ATOM 737 C C . TYR A 1 104 ? -17.881 7.709 -9.253 1.00 93.06 104 TYR A C 1
ATOM 739 O O . TYR A 1 104 ? -17.030 8.016 -8.420 1.00 93.06 104 TYR A O 1
ATOM 747 N N . THR A 1 105 ? -19.152 8.081 -9.161 1.00 90.94 105 THR A N 1
ATOM 748 C CA . THR A 1 105 ? -19.688 8.921 -8.092 1.00 90.94 105 THR A CA 1
ATOM 749 C C . THR A 1 105 ? -20.970 8.329 -7.524 1.00 90.94 105 THR A C 1
ATOM 751 O O . THR A 1 105 ? -21.742 7.666 -8.227 1.00 90.94 105 THR A O 1
ATOM 754 N N . PHE A 1 106 ? -21.173 8.529 -6.224 1.00 89.12 106 PHE A N 1
ATOM 755 C CA . PHE A 1 106 ? -22.361 8.100 -5.490 1.00 89.12 106 PHE A CA 1
ATOM 756 C C . PHE A 1 106 ? -22.504 8.882 -4.185 1.00 89.12 106 PHE A C 1
ATOM 758 O O . PHE A 1 106 ? -21.521 9.374 -3.636 1.00 89.12 106 PHE A O 1
ATOM 765 N N . GLU A 1 107 ? -23.731 8.984 -3.686 1.00 87.31 107 GLU A N 1
ATOM 766 C CA . GLU A 1 107 ? -24.000 9.543 -2.363 1.00 87.31 107 GLU A CA 1
ATOM 767 C C . GLU A 1 107 ? -23.880 8.457 -1.291 1.00 87.31 107 GLU A C 1
ATOM 769 O O . GLU A 1 107 ? -24.366 7.335 -1.462 1.00 87.31 107 GLU A O 1
ATOM 774 N N . HIS A 1 108 ? -23.263 8.797 -0.165 1.00 84.81 108 HIS A N 1
ATOM 775 C CA . HIS A 1 108 ? -23.202 7.943 1.011 1.00 84.81 108 HIS A CA 1
ATOM 776 C C . HIS A 1 108 ? -23.322 8.787 2.280 1.00 84.81 108 HIS A C 1
ATOM 778 O O . HIS A 1 108 ? -22.543 9.709 2.474 1.00 84.81 108 HIS A O 1
ATOM 784 N N . GLN A 1 109 ? -24.310 8.485 3.130 1.00 81.06 109 GLN A N 1
ATOM 785 C CA . GLN A 1 109 ? -24.550 9.179 4.409 1.00 81.06 109 GLN A CA 1
ATOM 786 C C . GLN A 1 109 ? -24.626 10.720 4.322 1.00 81.06 109 GLN A C 1
ATOM 788 O O . GLN A 1 109 ? -24.339 11.419 5.285 1.00 81.06 109 GLN A O 1
ATOM 793 N N . GLY A 1 110 ? -25.088 11.253 3.187 1.00 80.50 110 GLY A N 1
ATOM 794 C CA . GLY A 1 110 ? -25.203 12.697 2.953 1.00 80.50 110 GLY A CA 1
ATOM 795 C C . GLY A 1 110 ? -23.980 13.327 2.280 1.00 80.50 110 GLY A C 1
ATOM 796 O O . GLY A 1 110 ? -24.079 14.471 1.842 1.00 80.50 110 GLY A O 1
ATOM 797 N N . ASP A 1 111 ? -22.893 12.571 2.114 1.00 83.25 111 ASP A N 1
ATOM 798 C CA . ASP A 1 111 ? -21.689 13.012 1.418 1.00 83.25 111 ASP A CA 1
ATOM 799 C C . ASP A 1 111 ? -21.643 12.504 -0.023 1.00 83.25 111 ASP A C 1
ATOM 801 O O . ASP A 1 111 ? -21.996 11.360 -0.333 1.00 83.25 111 ASP A O 1
ATOM 805 N N . GLN A 1 112 ? -21.133 13.349 -0.917 1.00 86.81 112 GLN A N 1
ATOM 806 C CA . GLN A 1 112 ? -20.752 12.941 -2.262 1.00 86.81 112 GLN A CA 1
ATOM 807 C C . GLN A 1 112 ? -19.393 12.230 -2.201 1.00 86.81 112 GLN A C 1
ATOM 809 O O . GLN A 1 112 ? -18.378 12.832 -1.847 1.00 86.81 112 GLN A O 1
ATOM 814 N N . ARG A 1 113 ? -19.366 10.950 -2.582 1.00 89.31 113 ARG A N 1
ATOM 815 C CA . ARG A 1 113 ? -18.145 10.139 -2.680 1.00 89.31 113 ARG A CA 1
ATOM 816 C C . ARG A 1 113 ? -17.780 9.891 -4.140 1.00 89.31 113 ARG A C 1
ATOM 818 O O . ARG A 1 113 ? -18.656 9.860 -5.016 1.00 89.31 113 ARG A O 1
ATOM 825 N N . CYS A 1 114 ? -16.490 9.684 -4.385 1.00 90.31 114 CYS A N 1
ATOM 826 C CA . CYS A 1 114 ? -15.954 9.280 -5.678 1.00 90.31 114 CYS A CA 1
ATOM 827 C C . CYS A 1 114 ? -14.858 8.228 -5.537 1.00 90.31 114 CYS A C 1
ATOM 829 O O . CYS A 1 114 ? -14.222 8.092 -4.498 1.00 90.31 114 CYS A O 1
ATOM 831 N N . LEU A 1 115 ? -14.631 7.515 -6.633 1.00 93.81 115 LEU A N 1
ATOM 832 C CA . LEU A 1 115 ? -13.434 6.722 -6.886 1.00 93.81 115 LEU A CA 1
ATOM 833 C C . LEU A 1 115 ? -13.077 6.852 -8.365 1.00 93.81 115 LEU A C 1
ATOM 835 O O . LEU A 1 115 ? -13.957 7.114 -9.192 1.00 93.81 115 LEU A O 1
ATOM 839 N N . THR A 1 116 ? -11.817 6.634 -8.724 1.00 94.25 116 THR A N 1
ATOM 840 C CA . THR A 1 116 ? -11.387 6.666 -10.125 1.00 94.25 116 THR A CA 1
ATOM 841 C C . THR A 1 116 ? -10.660 5.390 -10.505 1.00 94.25 116 THR A C 1
ATOM 843 O O . THR A 1 116 ? -9.714 4.980 -9.851 1.00 94.25 116 THR A O 1
ATOM 846 N N . VAL A 1 117 ? -11.081 4.769 -11.604 1.00 95.50 117 VAL A N 1
ATOM 847 C CA . VAL A 1 117 ? -10.448 3.572 -12.160 1.00 95.50 117 VAL A CA 1
ATOM 848 C C . VAL A 1 117 ? -9.613 3.948 -13.371 1.00 95.50 117 VAL A C 1
ATOM 850 O O . VAL A 1 117 ? -10.123 4.551 -14.311 1.00 95.50 117 VAL A O 1
ATOM 853 N N . TYR A 1 118 ? -8.357 3.524 -13.379 1.00 95.56 118 TYR A N 1
ATOM 854 C CA . TYR A 1 118 ? -7.511 3.446 -14.559 1.00 95.56 118 TYR A CA 1
ATOM 855 C C . TYR A 1 118 ? -7.577 2.040 -15.169 1.00 95.56 118 TYR A C 1
ATOM 857 O O . TYR A 1 118 ? -7.084 1.050 -14.609 1.00 95.56 118 TYR A O 1
ATOM 865 N N . ALA A 1 119 ? -8.166 1.951 -16.358 1.00 94.88 119 ALA A N 1
ATOM 866 C CA . ALA A 1 119 ? -8.174 0.737 -17.155 1.00 94.88 119 ALA A CA 1
ATOM 867 C C . ALA A 1 119 ? -6.875 0.649 -17.968 1.00 94.88 119 ALA A C 1
ATOM 869 O O . ALA A 1 119 ? -6.656 1.433 -18.883 1.00 94.88 119 ALA A O 1
ATOM 870 N N . ASN A 1 120 ? -5.995 -0.304 -17.665 1.00 93.38 120 ASN A N 1
ATOM 871 C CA . ASN A 1 120 ? -4.745 -0.437 -18.397 1.00 93.38 120 ASN A CA 1
ATOM 872 C C . ASN A 1 120 ? -5.012 -0.815 -19.868 1.00 93.38 120 ASN A C 1
ATOM 874 O O . ASN A 1 120 ? -5.507 -1.914 -20.131 1.00 93.38 120 ASN A O 1
ATOM 878 N N . PRO A 1 121 ? -4.664 0.049 -20.841 1.00 91.19 121 PRO A N 1
ATOM 879 C CA . PRO A 1 121 ? -4.956 -0.201 -22.251 1.00 91.19 121 PRO A CA 1
ATOM 880 C C . PRO A 1 121 ? -4.116 -1.346 -22.835 1.00 91.19 121 PRO A C 1
ATOM 882 O O . PRO A 1 121 ? -4.419 -1.847 -23.916 1.00 91.19 121 PRO A O 1
ATOM 885 N N . ASP A 1 122 ? -3.055 -1.758 -22.135 1.00 86.81 122 ASP A N 1
ATOM 886 C CA . ASP A 1 122 ? -2.157 -2.838 -22.530 1.00 86.81 122 ASP A CA 1
ATOM 887 C C . ASP A 1 122 ? -2.623 -4.229 -22.025 1.00 86.81 122 ASP A C 1
ATOM 889 O O . ASP A 1 122 ? -1.922 -5.213 -22.263 1.00 86.81 122 ASP A O 1
ATOM 893 N N . ALA A 1 123 ? -3.789 -4.333 -21.364 1.00 84.56 123 ALA A N 1
ATOM 894 C CA . ALA A 1 123 ? -4.322 -5.577 -20.782 1.00 84.56 123 ALA A CA 1
ATOM 895 C C . ALA A 1 123 ? -4.593 -6.704 -21.797 1.00 84.56 123 ALA A C 1
ATOM 897 O O . ALA A 1 123 ? -4.459 -7.888 -21.482 1.00 84.56 123 ALA A O 1
ATOM 898 N N . GLY A 1 124 ? -4.945 -6.355 -23.037 1.00 82.81 124 GLY A N 1
ATOM 899 C CA . GLY A 1 124 ? -5.396 -7.337 -24.025 1.00 82.81 124 GLY A CA 1
ATOM 900 C C . GLY A 1 124 ? -6.695 -8.031 -23.589 1.00 82.81 124 GLY A C 1
ATOM 901 O O . GLY A 1 124 ? -7.579 -7.386 -23.035 1.00 82.81 124 GLY A O 1
ATOM 902 N N . ASP A 1 125 ? -6.807 -9.337 -23.857 1.00 83.69 125 ASP A N 1
ATOM 903 C CA . ASP A 1 125 ? -8.021 -10.135 -23.593 1.00 83.69 125 ASP A CA 1
ATOM 904 C C . ASP A 1 125 ? -7.992 -10.890 -22.245 1.00 83.69 125 ASP A C 1
ATOM 906 O O . ASP A 1 125 ? -8.911 -11.652 -21.948 1.00 83.69 125 ASP A O 1
ATOM 910 N N . SER A 1 126 ? -6.914 -10.775 -21.461 1.00 86.44 126 SER A N 1
ATOM 911 C CA . SER A 1 126 ? -6.763 -11.504 -20.191 1.00 86.44 126 SER A CA 1
ATOM 912 C C . SER A 1 126 ? -7.076 -10.598 -18.999 1.00 86.44 126 SER A C 1
ATOM 914 O O . SER A 1 126 ? -6.619 -9.454 -19.006 1.00 86.44 126 SER A O 1
ATOM 916 N N . PRO A 1 127 ? -7.790 -11.096 -17.970 1.00 94.44 127 PRO A N 1
ATOM 917 C CA . PRO A 1 127 ? -7.996 -10.339 -16.744 1.00 94.44 127 PRO A CA 1
ATOM 918 C C . PRO A 1 127 ? -6.654 -9.968 -16.109 1.00 94.44 127 PRO A C 1
ATOM 920 O O . PRO A 1 127 ? -5.735 -10.792 -16.065 1.00 94.44 127 PRO A O 1
ATOM 923 N N . LEU A 1 128 ? -6.542 -8.735 -15.622 1.00 94.94 128 LEU A N 1
ATOM 924 C CA . LEU A 1 128 ? -5.362 -8.263 -14.907 1.00 94.94 128 LEU A CA 1
ATOM 925 C C . LEU A 1 128 ? -5.615 -8.192 -13.395 1.00 94.94 128 LEU A C 1
ATOM 927 O O . LEU A 1 128 ? -6.758 -8.042 -12.961 1.00 94.94 128 LEU A O 1
ATOM 931 N N . PRO A 1 129 ? -4.549 -8.223 -12.581 1.00 96.38 129 PRO A N 1
ATOM 932 C CA . PRO A 1 129 ? -4.617 -7.795 -11.189 1.00 96.38 129 PRO A CA 1
ATOM 933 C C . PRO A 1 129 ? -5.174 -6.371 -11.051 1.00 96.38 129 PRO A C 1
ATOM 935 O O . PRO A 1 129 ? -4.956 -5.532 -11.929 1.00 96.38 129 PRO A O 1
ATOM 938 N N . LEU A 1 130 ? -5.822 -6.073 -9.926 1.00 97.56 130 LEU A N 1
ATOM 939 C CA . LEU A 1 130 ? -6.259 -4.729 -9.541 1.00 97.56 130 LEU A CA 1
ATOM 940 C C . LEU A 1 130 ? -5.494 -4.277 -8.295 1.00 97.56 130 LEU A C 1
ATOM 942 O O . LEU A 1 130 ? -5.480 -4.994 -7.298 1.00 97.56 130 LEU A O 1
ATOM 946 N N . ILE A 1 131 ? -4.907 -3.080 -8.329 1.00 97.44 131 ILE A N 1
ATOM 947 C CA . ILE A 1 131 ? -4.397 -2.399 -7.133 1.00 97.44 131 ILE A CA 1
ATOM 948 C C . ILE A 1 131 ? -5.329 -1.239 -6.798 1.00 97.44 131 ILE A C 1
ATOM 950 O O . ILE A 1 131 ? -5.517 -0.334 -7.612 1.00 97.44 131 ILE A O 1
ATOM 954 N N . ILE A 1 132 ? -5.883 -1.271 -5.592 1.00 97.38 132 ILE A N 1
ATOM 955 C CA . ILE A 1 132 ? -6.667 -0.193 -5.002 1.00 97.38 132 ILE A CA 1
ATOM 956 C C . ILE A 1 132 ? -5.732 0.659 -4.138 1.00 97.38 132 ILE A C 1
ATOM 958 O O . ILE A 1 132 ? -5.008 0.132 -3.296 1.00 97.38 132 ILE A O 1
ATOM 962 N N . GLN A 1 133 ? -5.733 1.968 -4.341 1.00 95.50 133 GLN A N 1
ATOM 963 C CA . GLN A 1 133 ? -4.961 2.931 -3.572 1.00 95.50 133 GLN A CA 1
ATOM 964 C C . GLN A 1 133 ? -5.915 3.902 -2.885 1.00 95.50 133 GLN A C 1
ATOM 966 O O . GLN A 1 133 ? -6.603 4.655 -3.564 1.00 95.50 133 GLN A O 1
ATOM 971 N N . PRO A 1 134 ? -5.958 3.919 -1.553 1.00 95.31 134 PRO A N 1
ATOM 972 C CA . PRO A 1 134 ? -6.498 5.044 -0.815 1.00 95.31 134 PRO A CA 1
ATOM 973 C C . PRO A 1 134 ? -5.577 6.263 -0.923 1.00 95.31 134 PRO A C 1
ATOM 975 O O . PRO A 1 134 ? -4.365 6.142 -0.743 1.00 95.31 134 PRO A O 1
ATOM 978 N N . ASP A 1 135 ? -6.153 7.428 -1.202 1.00 93.31 135 ASP A N 1
ATOM 979 C CA . ASP A 1 135 ? -5.500 8.735 -1.143 1.00 93.31 135 ASP A CA 1
ATOM 980 C C . ASP A 1 135 ? -6.493 9.777 -0.598 1.00 93.31 135 ASP A C 1
ATOM 982 O O . ASP A 1 135 ? -7.126 10.530 -1.346 1.00 93.31 135 ASP A O 1
ATOM 986 N N . CYS A 1 136 ? -6.665 9.805 0.730 1.00 91.88 136 CYS A N 1
ATOM 987 C CA . CYS A 1 136 ? -7.567 10.757 1.389 1.00 91.88 136 CYS A CA 1
ATOM 988 C C . CYS A 1 136 ? -7.191 12.215 1.089 1.00 91.88 136 CYS A C 1
ATOM 990 O O . CYS A 1 136 ? -8.078 13.043 0.900 1.00 91.88 136 CYS A O 1
ATOM 992 N N . TYR A 1 137 ? -5.898 12.519 0.941 1.00 90.88 137 TYR A N 1
ATOM 993 C CA . TYR A 1 137 ? -5.369 13.877 0.768 1.00 90.88 137 TYR A CA 1
ATOM 994 C C . TYR A 1 137 ? -5.831 14.576 -0.510 1.00 90.88 137 TYR A C 1
ATOM 996 O O . TYR A 1 137 ? -5.700 15.794 -0.634 1.00 90.88 137 TYR A O 1
ATOM 1004 N N . THR A 1 138 ? -6.351 13.815 -1.471 1.00 87.56 138 THR A N 1
ATOM 1005 C CA . THR A 1 138 ? -6.897 14.362 -2.714 1.00 87.56 138 THR A CA 1
ATOM 1006 C C . THR A 1 138 ? -8.228 15.075 -2.503 1.00 87.56 138 THR A C 1
ATOM 1008 O O . THR A 1 138 ? -8.603 15.854 -3.365 1.00 87.56 138 THR A O 1
ATOM 1011 N N . ALA A 1 139 ? -8.931 14.877 -1.381 1.00 88.50 139 ALA A N 1
ATOM 1012 C CA . ALA A 1 139 ? -10.143 15.633 -1.048 1.00 88.50 139 ALA A CA 1
ATOM 1013 C C . ALA A 1 139 ? -11.203 15.643 -2.177 1.00 88.50 139 ALA A C 1
ATOM 1015 O O . ALA A 1 139 ? -11.708 16.694 -2.571 1.00 88.50 139 ALA A O 1
ATOM 1016 N N . ASN A 1 140 ? -11.510 14.469 -2.740 1.00 87.31 140 ASN A N 1
ATOM 1017 C CA . ASN A 1 140 ? -12.337 14.249 -3.936 1.00 87.31 140 ASN A CA 1
ATOM 1018 C C . ASN A 1 140 ? -11.802 14.822 -5.273 1.00 87.31 140 ASN A C 1
ATOM 1020 O O . ASN A 1 140 ? -12.514 14.820 -6.291 1.00 87.31 140 ASN A O 1
ATOM 1024 N N . GLU A 1 141 ? -10.558 15.297 -5.313 1.00 85.88 141 GLU A N 1
ATOM 1025 C CA . GLU A 1 141 ? -9.887 15.703 -6.545 1.00 85.88 141 GLU A CA 1
ATOM 1026 C C . GLU A 1 141 ? -9.347 14.501 -7.327 1.00 85.88 141 GLU A C 1
ATOM 1028 O O . GLU A 1 141 ? -9.034 13.437 -6.792 1.00 85.88 141 GLU A O 1
ATOM 1033 N N . PHE A 1 142 ? -9.219 14.676 -8.640 1.00 83.12 142 PHE A N 1
ATOM 1034 C CA . PHE A 1 142 ? -8.625 13.664 -9.500 1.00 83.12 142 PHE A CA 1
ATOM 1035 C C . PHE A 1 142 ? -7.098 13.719 -9.365 1.00 83.12 142 PHE A C 1
ATOM 1037 O O . PHE A 1 142 ? -6.461 14.655 -9.852 1.00 83.12 142 PHE A O 1
ATOM 1044 N N . ALA A 1 143 ? -6.503 12.685 -8.763 1.00 73.94 143 ALA A N 1
ATOM 1045 C CA . ALA A 1 143 ? -5.062 12.593 -8.503 1.00 73.94 143 ALA A CA 1
ATOM 1046 C C . ALA A 1 143 ? -4.182 12.401 -9.760 1.00 73.94 143 ALA A C 1
ATOM 1048 O O . ALA A 1 143 ? -2.949 12.345 -9.664 1.00 73.94 143 ALA A O 1
ATOM 1049 N N . GLY A 1 144 ? -4.788 12.308 -10.949 1.00 72.44 144 GLY A N 1
ATOM 1050 C CA . GLY A 1 144 ? -4.080 12.170 -12.219 1.00 72.44 144 GLY A CA 1
ATOM 1051 C C . GLY A 1 144 ? -3.489 10.778 -12.441 1.00 72.44 144 GLY A C 1
ATOM 1052 O O . GLY A 1 144 ? -3.996 9.763 -11.969 1.00 72.44 144 GLY A O 1
ATOM 1053 N N . SER A 1 145 ? -2.373 10.730 -13.170 1.00 64.38 145 SER A N 1
ATOM 1054 C CA . SER A 1 145 ? -1.699 9.497 -13.587 1.00 64.38 145 SER A CA 1
ATOM 1055 C C . SER A 1 145 ? -0.820 8.839 -12.514 1.00 64.38 145 SER A C 1
ATOM 1057 O O . SER A 1 145 ? 0.043 8.021 -12.858 1.00 64.38 145 SER A O 1
ATOM 1059 N N . ARG A 1 146 ? -0.983 9.190 -11.227 1.00 69.06 146 ARG A N 1
ATOM 1060 C CA . ARG A 1 146 ? -0.264 8.518 -10.130 1.00 69.06 146 ARG A CA 1
ATOM 1061 C C . ARG A 1 146 ? -0.592 7.023 -10.195 1.00 69.06 146 ARG A C 1
ATOM 1063 O O . ARG A 1 146 ? -1.744 6.638 -10.300 1.00 69.06 146 ARG A O 1
ATOM 1070 N N . GLY A 1 147 ? 0.435 6.182 -10.280 1.00 79.88 147 GLY A N 1
ATOM 1071 C CA . GLY A 1 147 ? 0.278 4.732 -10.451 1.00 79.88 147 GLY A CA 1
ATOM 1072 C C . GLY A 1 147 ? -0.011 4.244 -11.879 1.00 79.88 147 GLY A C 1
ATOM 1073 O O . GLY A 1 147 ? 0.336 3.106 -12.178 1.00 79.88 147 GLY A O 1
ATOM 1074 N N . ALA A 1 148 ? -0.536 5.061 -12.801 1.00 86.44 148 ALA A N 1
ATOM 1075 C CA . ALA A 1 148 ? -0.874 4.613 -14.162 1.00 86.44 148 ALA A CA 1
ATOM 1076 C C . ALA A 1 148 ? 0.354 4.194 -14.993 1.00 86.44 148 ALA A C 1
ATOM 1078 O O . ALA A 1 148 ? 0.325 3.172 -15.679 1.00 86.44 148 ALA A O 1
ATOM 1079 N N . ASP A 1 149 ? 1.470 4.923 -14.892 1.00 84.69 149 ASP A N 1
ATOM 1080 C CA . ASP A 1 149 ? 2.722 4.522 -15.551 1.00 84.69 149 ASP A CA 1
ATOM 1081 C C . ASP A 1 149 ? 3.226 3.174 -15.010 1.00 84.69 149 ASP A C 1
ATOM 1083 O O . ASP A 1 149 ? 3.597 2.283 -15.779 1.00 84.69 149 ASP A O 1
ATOM 1087 N N . SER A 1 150 ? 3.168 2.987 -13.689 1.00 86.62 150 SER A N 1
ATOM 1088 C CA . SER A 1 150 ? 3.507 1.722 -13.031 1.00 86.62 150 SER A CA 1
ATOM 1089 C C . SER A 1 150 ? 2.552 0.600 -13.436 1.00 86.62 150 SER A C 1
ATOM 1091 O O . SER A 1 150 ? 3.003 -0.507 -13.717 1.00 86.62 150 SER A O 1
ATOM 1093 N N . ALA A 1 151 ? 1.256 0.887 -13.555 1.00 90.69 151 ALA A N 1
ATOM 1094 C CA . ALA A 1 151 ? 0.234 -0.050 -14.002 1.00 90.69 151 ALA A CA 1
ATOM 1095 C C . ALA A 1 151 ? 0.560 -0.604 -15.391 1.00 90.69 151 ALA A C 1
ATOM 1097 O O . ALA A 1 151 ? 0.479 -1.812 -15.615 1.00 90.69 151 ALA A O 1
ATOM 1098 N N . ARG A 1 152 ? 1.029 0.250 -16.307 1.00 87.06 152 ARG A N 1
ATOM 1099 C CA . ARG A 1 152 ? 1.482 -0.168 -17.643 1.00 87.06 152 ARG A CA 1
ATOM 1100 C C . ARG A 1 152 ? 2.760 -1.001 -17.607 1.00 87.06 152 ARG A C 1
ATOM 1102 O O . ARG A 1 152 ? 2.870 -1.966 -18.361 1.00 87.06 152 ARG A O 1
ATOM 1109 N N . VAL A 1 153 ? 3.719 -0.638 -16.753 1.00 83.44 153 VAL A N 1
ATOM 1110 C CA . VAL A 1 153 ? 5.002 -1.354 -16.619 1.00 83.44 153 VAL A CA 1
ATOM 1111 C C . VAL A 1 153 ? 4.802 -2.746 -16.016 1.00 83.44 153 VAL A C 1
ATOM 1113 O O . VAL A 1 153 ? 5.316 -3.727 -16.556 1.00 83.44 153 VAL A O 1
ATOM 1116 N N . TYR A 1 154 ? 4.044 -2.832 -14.924 1.00 86.12 154 TYR A N 1
ATOM 1117 C CA . TYR A 1 154 ? 3.882 -4.049 -14.128 1.00 86.12 154 TYR A CA 1
ATOM 1118 C C . TYR A 1 154 ? 2.605 -4.835 -14.446 1.00 86.12 154 TYR A C 1
ATOM 1120 O O . TYR A 1 154 ? 2.442 -5.937 -13.940 1.00 86.12 154 TYR A O 1
ATOM 1128 N N . GLY A 1 155 ? 1.730 -4.323 -15.314 1.00 90.19 155 GLY A N 1
ATOM 1129 C CA . GLY A 1 155 ? 0.577 -5.058 -15.833 1.00 90.19 155 GLY A CA 1
ATOM 1130 C C . GLY A 1 155 ? -0.545 -5.237 -14.812 1.00 90.19 155 GLY A C 1
ATOM 1131 O O . GLY A 1 155 ? -0.871 -6.365 -14.456 1.00 90.19 155 GLY A O 1
ATOM 1132 N N . PHE A 1 156 ? -1.146 -4.134 -14.362 1.00 93.75 156 PHE A N 1
ATOM 1133 C CA . PHE A 1 156 ? -2.338 -4.140 -13.503 1.00 93.75 156 PHE A CA 1
ATOM 1134 C C . PHE A 1 156 ? -3.350 -3.060 -13.898 1.00 93.75 156 PHE A C 1
ATOM 1136 O O . PHE A 1 156 ? -3.002 -2.125 -14.619 1.00 93.75 156 PHE A O 1
ATOM 1143 N N . HIS A 1 157 ? -4.590 -3.191 -13.425 1.00 95.81 157 HIS A N 1
ATOM 1144 C CA . HIS A 1 157 ? -5.566 -2.108 -13.297 1.00 95.81 157 HIS A CA 1
ATOM 1145 C C . HIS A 1 157 ? -5.340 -1.348 -11.995 1.00 95.81 157 HIS A C 1
ATOM 1147 O O . HIS A 1 157 ? -4.948 -1.941 -10.993 1.00 95.81 157 HIS A O 1
ATOM 1153 N N . TYR A 1 158 ? -5.621 -0.050 -11.993 1.00 94.25 158 TYR A N 1
ATOM 1154 C CA . TYR A 1 158 ? -5.417 0.802 -10.826 1.00 94.25 158 TYR A CA 1
ATOM 1155 C C . TYR A 1 158 ? -6.725 1.493 -10.444 1.00 94.25 158 TYR A C 1
ATOM 1157 O O . TYR A 1 158 ? -7.464 1.928 -11.324 1.00 94.25 158 TYR A O 1
ATOM 1165 N N . MET A 1 159 ? -7.035 1.566 -9.154 1.00 95.56 159 MET A N 1
ATOM 1166 C CA . MET A 1 159 ? -8.223 2.239 -8.632 1.00 95.56 159 MET A CA 1
ATOM 1167 C C . MET A 1 159 ? -7.821 3.161 -7.491 1.00 95.56 159 MET A C 1
ATOM 1169 O O . MET A 1 159 ? -7.304 2.694 -6.486 1.00 95.56 159 MET A O 1
ATOM 1173 N N . ASP A 1 160 ? -8.091 4.447 -7.643 1.00 94.00 160 ASP A N 1
ATOM 1174 C CA . ASP A 1 160 ? -7.828 5.472 -6.644 1.00 94.00 160 ASP A CA 1
ATOM 1175 C C . ASP A 1 160 ? -9.103 5.763 -5.845 1.00 94.00 160 ASP A C 1
ATOM 1177 O O . ASP A 1 160 ? -10.181 5.974 -6.421 1.00 94.00 160 ASP A O 1
ATOM 1181 N N . LEU A 1 161 ? -8.987 5.728 -4.522 1.00 94.06 161 LEU A N 1
ATOM 1182 C CA . LEU A 1 161 ? -10.053 6.023 -3.575 1.00 94.06 161 LEU A CA 1
ATOM 1183 C C . LEU A 1 161 ? -9.761 7.357 -2.908 1.00 94.06 161 LEU A C 1
ATOM 1185 O O . LEU A 1 161 ? -8.643 7.607 -2.479 1.00 94.06 161 LEU A O 1
ATOM 1189 N N . THR A 1 162 ? -10.793 8.166 -2.729 1.00 90.62 162 THR A N 1
ATOM 1190 C CA . THR A 1 162 ? -10.661 9.493 -2.130 1.00 90.62 162 THR A CA 1
ATOM 1191 C C . THR A 1 162 ? -11.660 9.679 -0.990 1.00 90.62 162 THR A C 1
ATOM 1193 O O . THR A 1 162 ? -12.608 8.895 -0.830 1.00 90.62 162 THR A O 1
ATOM 1196 N N . SER A 1 163 ? -11.409 10.689 -0.164 1.00 89.62 163 SER A N 1
ATOM 1197 C CA . SER A 1 163 ? -12.266 11.096 0.945 1.00 89.62 163 SER A CA 1
ATOM 1198 C C . SER A 1 163 ? -12.614 12.576 0.790 1.00 89.62 163 SER A C 1
ATOM 1200 O O . SER A 1 163 ? -11.723 13.345 0.444 1.00 89.62 163 SER A O 1
ATOM 1202 N N . PRO A 1 164 ? -13.863 13.014 1.030 1.00 88.50 164 PRO A N 1
ATOM 1203 C CA . PRO A 1 164 ? -14.258 14.416 0.870 1.00 88.50 164 PRO A CA 1
ATOM 1204 C C . PRO A 1 164 ? -13.580 15.380 1.852 1.00 88.50 164 PRO A C 1
ATOM 1206 O O . PRO A 1 164 ? -13.439 16.560 1.540 1.00 88.50 164 PRO A O 1
ATOM 1209 N N . ASP A 1 165 ? -13.194 14.910 3.036 1.00 89.12 165 ASP A N 1
ATOM 1210 C CA . ASP A 1 165 ? -12.673 15.742 4.125 1.00 89.12 165 ASP A CA 1
ATOM 1211 C C . ASP A 1 165 ? -11.157 15.640 4.312 1.00 89.12 165 ASP A C 1
ATOM 1213 O O . ASP A 1 165 ? -10.607 16.260 5.219 1.00 89.12 165 ASP A O 1
ATOM 1217 N N . GLY A 1 166 ? -10.466 14.925 3.422 1.00 89.62 166 GLY A N 1
ATOM 1218 C CA . GLY A 1 166 ? -9.014 14.802 3.488 1.00 89.62 166 GLY A CA 1
ATOM 1219 C C . GLY A 1 166 ? -8.514 13.739 4.464 1.00 89.62 166 GLY A C 1
ATOM 1220 O O . GLY A 1 166 ? -7.300 13.619 4.616 1.00 89.62 166 GLY A O 1
ATOM 1221 N N . ASP A 1 167 ? -9.411 12.977 5.100 1.00 91.62 167 ASP A N 1
ATOM 1222 C CA . ASP A 1 167 ? -9.071 12.057 6.188 1.00 91.62 167 ASP A CA 1
ATOM 1223 C C . ASP A 1 167 ? -9.826 10.718 6.080 1.00 91.62 167 ASP A C 1
ATOM 1225 O O . ASP A 1 167 ? -10.877 10.622 5.437 1.00 91.62 167 ASP A O 1
ATOM 1229 N N . TRP A 1 168 ? -9.293 9.677 6.716 1.00 93.75 168 TRP A N 1
ATOM 1230 C CA . TRP A 1 168 ? -9.974 8.397 6.910 1.00 93.75 168 TRP A CA 1
ATOM 1231 C C . TRP A 1 168 ? -10.492 8.276 8.338 1.00 93.75 168 TRP A C 1
ATOM 1233 O O . TRP A 1 168 ? -9.812 8.613 9.301 1.00 93.75 168 TRP A O 1
ATOM 1243 N N . THR A 1 169 ? -11.687 7.715 8.505 1.00 92.50 169 THR A N 1
ATOM 1244 C CA . THR A 1 169 ? -12.220 7.407 9.833 1.00 92.50 169 THR A CA 1
ATOM 1245 C C . THR A 1 169 ? -11.946 5.953 10.179 1.00 92.50 169 THR A C 1
ATOM 1247 O O . THR A 1 169 ? -12.410 5.039 9.492 1.00 92.50 169 THR A O 1
ATOM 1250 N N . PHE A 1 170 ? -11.223 5.724 11.270 1.00 94.94 170 PHE A N 1
ATOM 1251 C CA . PHE A 1 170 ? -10.941 4.379 11.761 1.00 94.94 170 PHE A CA 1
ATOM 1252 C C . PHE A 1 170 ? -12.009 3.894 12.751 1.00 94.94 170 PHE A C 1
ATOM 1254 O O . PHE A 1 170 ? -12.770 4.702 13.293 1.00 94.94 170 PHE A O 1
ATOM 1261 N N . PRO A 1 171 ? -12.120 2.571 12.958 1.00 95.06 171 PRO A N 1
ATOM 1262 C CA . PRO A 1 171 ? -13.210 1.996 13.728 1.00 95.06 171 PRO A CA 1
ATOM 1263 C C . PRO A 1 171 ? -13.277 2.455 15.181 1.00 95.06 171 PRO A C 1
ATOM 1265 O O . PRO A 1 171 ? -12.257 2.740 15.807 1.00 95.06 171 PRO A O 1
ATOM 1268 N N . ASN A 1 172 ? -14.489 2.418 15.739 1.00 94.69 172 ASN A N 1
ATOM 1269 C CA . ASN A 1 172 ? -14.741 2.514 17.178 1.00 94.69 172 ASN A CA 1
ATOM 1270 C C . ASN A 1 172 ? -14.079 3.744 17.835 1.00 94.69 172 ASN A C 1
ATOM 1272 O O . ASN A 1 172 ? -13.544 3.633 18.932 1.00 94.69 172 ASN A O 1
ATOM 1276 N N . ASN A 1 173 ? -14.096 4.911 17.178 1.00 95.31 173 ASN A N 1
ATOM 1277 C CA . ASN A 1 173 ? -13.512 6.151 17.717 1.00 95.31 173 ASN A CA 1
ATOM 1278 C C . ASN A 1 173 ? -12.000 6.031 18.027 1.00 95.31 173 ASN A C 1
ATOM 1280 O O . ASN A 1 173 ? -11.518 6.570 19.022 1.00 95.31 173 ASN A O 1
ATOM 1284 N N . ASN A 1 174 ? -11.257 5.287 17.201 1.00 95.62 174 ASN A N 1
ATOM 1285 C CA . ASN A 1 174 ? -9.848 4.911 17.406 1.00 95.62 174 ASN A CA 1
ATOM 1286 C C . ASN A 1 174 ? -9.583 4.053 18.660 1.00 95.62 174 ASN A C 1
ATOM 1288 O O . ASN A 1 174 ? -8.429 3.802 19.003 1.00 95.62 174 ASN A O 1
ATOM 1292 N N . GLU A 1 175 ? -10.621 3.559 19.335 1.00 96.50 175 GLU A N 1
ATOM 1293 C CA . GLU A 1 175 ? -10.497 2.694 20.502 1.00 96.50 175 GLU A CA 1
ATOM 1294 C C . GLU A 1 175 ? -10.586 1.227 20.072 1.00 96.50 175 GLU A C 1
ATOM 1296 O O . GLU A 1 175 ? -11.670 0.651 20.024 1.00 96.50 175 GLU A O 1
ATOM 1301 N N . ILE A 1 176 ? -9.453 0.592 19.758 1.00 97.12 176 ILE A N 1
ATOM 1302 C CA . ILE A 1 176 ? -9.409 -0.844 19.429 1.00 97.12 176 ILE A CA 1
ATOM 1303 C C . ILE A 1 176 ? -8.786 -1.628 20.580 1.00 97.12 176 ILE A C 1
ATOM 1305 O O . ILE A 1 176 ? -7.660 -1.351 21.006 1.00 97.12 176 ILE A O 1
ATOM 1309 N N . ASN A 1 177 ? -9.516 -2.629 21.071 1.00 96.00 177 ASN A N 1
ATOM 1310 C CA . ASN A 1 177 ? -9.087 -3.528 22.139 1.00 96.00 177 ASN A CA 1
ATOM 1311 C C . ASN A 1 177 ? -9.823 -4.870 22.075 1.00 96.00 177 ASN A C 1
ATOM 1313 O O . ASN A 1 177 ? -10.725 -5.087 21.268 1.00 96.00 177 ASN A O 1
ATOM 1317 N N . GLU A 1 178 ? -9.461 -5.786 22.965 1.00 94.31 178 GLU A N 1
ATOM 1318 C CA . GLU A 1 178 ? -9.901 -7.182 22.937 1.00 94.31 178 GLU A CA 1
ATOM 1319 C C . GLU A 1 178 ? -11.409 -7.366 23.136 1.00 94.31 178 GLU A C 1
ATOM 1321 O O . GLU A 1 178 ? -11.925 -8.472 22.966 1.00 94.31 178 GLU A O 1
ATOM 1326 N N . THR A 1 179 ? -12.121 -6.303 23.514 1.00 94.81 179 THR A N 1
ATOM 1327 C CA . THR A 1 179 ? -13.565 -6.327 23.747 1.00 94.81 179 THR A CA 1
ATOM 1328 C C . THR A 1 179 ? -14.396 -5.910 22.536 1.00 94.81 179 THR A C 1
ATOM 1330 O O . THR A 1 179 ? -15.610 -6.094 22.589 1.00 94.81 179 THR A O 1
ATOM 1333 N N . ASN A 1 180 ? -13.780 -5.382 21.467 1.00 94.50 180 ASN A N 1
ATOM 1334 C CA . ASN A 1 180 ? -14.504 -4.823 20.315 1.00 94.50 180 ASN A CA 1
ATOM 1335 C C . ASN A 1 180 ? -13.947 -5.218 18.932 1.00 94.50 180 ASN A C 1
ATOM 1337 O O . ASN A 1 180 ? -14.286 -4.609 17.913 1.00 94.50 180 ASN A O 1
ATOM 1341 N N . PHE A 1 181 ? -13.128 -6.271 18.867 1.00 93.81 181 PHE A N 1
ATOM 1342 C CA . PHE A 1 181 ? -12.630 -6.818 17.598 1.00 93.81 181 PHE A CA 1
ATOM 1343 C C . PHE A 1 181 ? -13.738 -7.349 16.678 1.00 93.81 181 PHE A C 1
ATOM 1345 O O . PHE A 1 181 ? -13.543 -7.436 15.467 1.00 93.81 181 PHE A O 1
ATOM 1352 N N . ASP A 1 182 ? -14.880 -7.750 17.233 1.00 90.62 182 ASP A N 1
ATOM 1353 C CA . ASP A 1 182 ? -16.028 -8.260 16.487 1.00 90.62 182 ASP A CA 1
ATOM 1354 C C . ASP A 1 182 ? -16.874 -7.149 15.856 1.00 90.62 182 ASP A C 1
ATOM 1356 O O . ASP A 1 182 ? -17.538 -7.411 14.856 1.00 90.62 182 ASP A O 1
ATOM 1360 N N . THR A 1 183 ? -16.803 -5.920 16.378 1.00 94.00 183 THR A N 1
ATOM 1361 C CA . THR A 1 183 ? -17.580 -4.776 15.875 1.00 94.00 183 THR A CA 1
ATOM 1362 C C . THR A 1 183 ? -16.759 -3.788 15.052 1.00 94.00 183 THR A C 1
ATOM 1364 O O . THR A 1 183 ? -17.334 -2.918 14.411 1.00 94.00 183 THR A O 1
ATOM 1367 N N . GLN A 1 184 ? -15.426 -3.910 15.003 1.00 94.31 184 GLN A N 1
ATOM 1368 C CA . GLN A 1 184 ? -14.546 -2.977 14.270 1.00 94.31 184 GLN A CA 1
ATOM 1369 C C . GLN A 1 184 ? -14.821 -2.891 12.750 1.00 94.31 184 GLN A C 1
ATOM 1371 O O . GLN A 1 184 ? -14.332 -1.987 12.082 1.00 94.31 184 GLN A O 1
ATOM 1376 N N . CYS A 1 185 ? -15.598 -3.824 12.195 1.00 94.62 185 CYS A N 1
ATOM 1377 C CA . CYS A 1 185 ? -15.988 -3.854 10.784 1.00 94.62 185 CYS A CA 1
ATOM 1378 C C . CYS A 1 185 ? -17.499 -3.668 10.564 1.00 94.62 185 CYS A C 1
ATOM 1380 O O . CYS A 1 185 ? -17.987 -3.867 9.448 1.00 94.62 185 CYS A O 1
ATOM 1382 N N . ASP A 1 186 ? -18.248 -3.300 11.607 1.00 93.44 186 ASP A N 1
ATOM 1383 C CA . ASP A 1 186 ? -19.671 -2.985 11.497 1.00 93.44 186 ASP A CA 1
ATOM 1384 C C . ASP A 1 186 ? -19.886 -1.640 10.796 1.00 93.44 186 ASP A C 1
ATOM 1386 O O . ASP A 1 186 ? -19.090 -0.721 10.939 1.00 93.44 186 ASP A O 1
ATOM 1390 N N . ASP A 1 187 ? -21.023 -1.465 10.116 1.00 88.88 187 ASP A N 1
ATOM 1391 C CA . ASP A 1 187 ? -21.357 -0.217 9.401 1.00 88.88 187 ASP A CA 1
ATOM 1392 C C . ASP A 1 187 ? -21.313 1.047 10.273 1.00 88.88 187 ASP A C 1
ATOM 1394 O O . ASP A 1 187 ? -21.116 2.145 9.760 1.00 88.88 187 ASP A O 1
ATOM 1398 N N . ALA A 1 188 ? -21.518 0.896 11.582 1.00 89.75 188 ALA A N 1
ATOM 1399 C CA . ALA A 1 188 ? -21.471 1.991 12.544 1.00 89.75 188 ALA A CA 1
ATOM 1400 C C . ALA A 1 188 ? -20.053 2.293 13.055 1.00 89.75 188 ALA A C 1
ATOM 1402 O O . ALA A 1 188 ? -19.851 3.331 13.678 1.00 89.75 188 ALA A O 1
ATOM 1403 N N . ALA A 1 189 ? -19.088 1.398 12.830 1.00 89.69 189 ALA A N 1
ATOM 1404 C CA . ALA A 1 189 ? -17.745 1.531 13.377 1.00 89.69 189 ALA A CA 1
ATOM 1405 C C . ALA A 1 189 ? -16.938 2.616 12.655 1.00 89.69 189 ALA A C 1
ATOM 1407 O O . ALA A 1 189 ? -16.143 3.298 13.291 1.00 89.69 189 ALA A O 1
ATOM 1408 N N . SER A 1 190 ? -17.163 2.797 11.351 1.00 92.38 190 SER A N 1
ATOM 1409 C CA . SER A 1 190 ? -16.541 3.845 10.538 1.00 92.38 190 SER A CA 1
ATOM 1410 C C . SER A 1 190 ? -17.470 4.279 9.404 1.00 92.38 190 SER A C 1
ATOM 1412 O O . SER A 1 190 ? -18.090 3.442 8.739 1.00 92.38 190 SER A O 1
ATOM 1414 N N . LYS A 1 191 ? -17.498 5.590 9.120 1.00 89.25 191 LYS A N 1
ATOM 1415 C CA . LYS A 1 191 ? -18.226 6.166 7.973 1.00 89.25 191 LYS A CA 1
ATOM 1416 C C . LYS A 1 191 ? -17.744 5.608 6.628 1.00 89.25 191 LYS A C 1
ATOM 1418 O O . LYS A 1 191 ? -18.484 5.609 5.645 1.00 89.25 191 LYS A O 1
ATOM 1423 N N . ASP A 1 192 ? -16.512 5.103 6.575 1.00 92.31 192 ASP A N 1
ATOM 1424 C CA . ASP A 1 192 ? -15.889 4.640 5.342 1.00 92.31 192 ASP A CA 1
ATOM 1425 C C . ASP A 1 192 ? -16.226 3.177 5.002 1.00 92.31 192 ASP A C 1
ATOM 1427 O O . ASP A 1 192 ? -16.024 2.754 3.865 1.00 92.31 192 ASP A O 1
ATOM 1431 N N . ILE A 1 193 ? -16.825 2.397 5.912 1.00 91.94 193 ILE A N 1
ATOM 1432 C CA . ILE A 1 193 ? -17.219 1.002 5.619 1.00 91.94 193 ILE A CA 1
ATOM 1433 C C . ILE A 1 193 ? -18.289 0.945 4.529 1.00 91.94 193 ILE A C 1
ATOM 1435 O O . ILE A 1 193 ? -18.188 0.159 3.582 1.00 91.94 193 ILE A O 1
ATOM 1439 N N . GLY A 1 194 ? -19.308 1.799 4.617 1.00 87.38 194 GLY A N 1
ATOM 1440 C CA . GLY A 1 194 ? -20.353 1.853 3.598 1.00 87.38 194 GLY A CA 1
ATOM 1441 C C . GLY A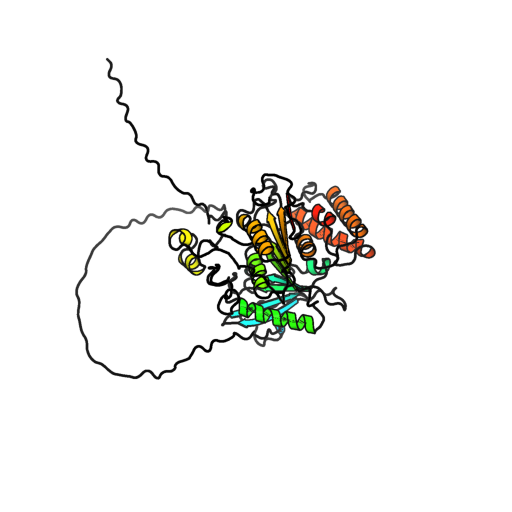 1 194 ? -19.852 2.412 2.257 1.00 87.38 194 GLY A C 1
ATOM 1442 O O . GLY A 1 194 ? -20.305 1.971 1.192 1.00 87.38 194 GLY A O 1
ATOM 1443 N N . TYR A 1 195 ? -18.849 3.297 2.292 1.00 90.25 195 TYR A N 1
ATOM 1444 C CA . TYR A 1 195 ? -18.095 3.705 1.106 1.00 90.25 195 TYR A CA 1
ATOM 1445 C C . TYR A 1 195 ? -17.394 2.502 0.456 1.00 90.25 195 TYR A C 1
ATOM 1447 O O . TYR A 1 195 ? -17.629 2.228 -0.723 1.00 90.25 195 TYR A O 1
ATOM 1455 N N . LEU A 1 196 ? -16.633 1.716 1.223 1.00 94.19 196 LEU A N 1
ATOM 1456 C CA . LEU A 1 196 ? -15.923 0.527 0.735 1.00 94.19 196 LEU A CA 1
ATOM 1457 C C . LEU A 1 196 ? -16.862 -0.532 0.147 1.00 94.19 196 LEU A C 1
ATOM 1459 O O . LEU A 1 196 ? -16.574 -1.103 -0.904 1.00 94.19 196 LEU A O 1
ATOM 1463 N N . LYS A 1 197 ? -18.036 -0.752 0.750 1.00 93.75 197 LYS A N 1
ATOM 1464 C CA . LYS A 1 197 ? -19.064 -1.638 0.173 1.00 93.75 197 LYS A CA 1
ATOM 1465 C C . LYS A 1 197 ? -19.474 -1.201 -1.234 1.00 93.75 197 LYS A C 1
ATOM 1467 O O . LYS A 1 197 ? -19.665 -2.046 -2.103 1.00 93.75 197 LYS A O 1
ATOM 1472 N N . SER A 1 198 ? -19.578 0.106 -1.464 1.00 92.75 198 SER A N 1
ATOM 1473 C CA . SER A 1 198 ? -19.919 0.680 -2.769 1.00 92.75 198 SER A CA 1
ATOM 1474 C C . SER A 1 198 ? -18.742 0.576 -3.749 1.00 92.75 198 SER A C 1
ATOM 1476 O O . SER A 1 198 ? -18.949 0.190 -4.898 1.00 92.75 198 SER A O 1
ATOM 1478 N N . VAL A 1 199 ? -17.502 0.793 -3.293 1.00 95.12 199 VAL A N 1
ATOM 1479 C CA . VAL A 1 199 ? -16.273 0.532 -4.075 1.00 95.12 199 VAL A CA 1
ATOM 1480 C C . VAL A 1 199 ? -16.263 -0.900 -4.612 1.00 95.12 199 VAL A C 1
ATOM 1482 O O . VAL A 1 199 ? -16.070 -1.123 -5.809 1.00 95.12 199 VAL A O 1
ATOM 1485 N N . PHE A 1 200 ? -16.554 -1.880 -3.757 1.00 96.94 200 PHE A N 1
ATOM 1486 C CA . PHE A 1 200 ? -16.552 -3.286 -4.150 1.00 96.94 200 PHE A CA 1
ATOM 1487 C C . PHE A 1 200 ? -17.630 -3.653 -5.172 1.00 96.94 200 PHE A C 1
ATOM 1489 O O . PHE A 1 200 ? -17.430 -4.621 -5.902 1.00 96.94 200 PHE A O 1
ATOM 1496 N N . THR A 1 201 ? -18.704 -2.867 -5.316 1.00 96.00 201 THR A N 1
ATOM 1497 C CA . THR A 1 201 ? -19.662 -3.065 -6.419 1.00 96.00 201 THR A CA 1
ATOM 1498 C C . THR A 1 201 ? -19.042 -2.768 -7.788 1.00 96.00 201 THR A C 1
ATOM 1500 O O . THR A 1 201 ? -19.331 -3.475 -8.752 1.00 96.00 201 THR A O 1
ATOM 1503 N N . VAL A 1 202 ? -18.140 -1.779 -7.878 1.00 96.69 202 VAL A N 1
ATOM 1504 C CA . VAL A 1 202 ? -17.380 -1.495 -9.108 1.00 96.69 202 VAL A CA 1
ATOM 1505 C C . VAL A 1 202 ? -16.391 -2.622 -9.379 1.00 96.69 202 VAL A C 1
ATOM 1507 O O . VAL A 1 202 ? -16.304 -3.101 -10.506 1.00 96.69 202 VAL A O 1
ATOM 1510 N N . VAL A 1 203 ? -15.689 -3.093 -8.342 1.00 98.19 203 VAL A N 1
ATOM 1511 C CA . VAL A 1 203 ? -14.762 -4.232 -8.456 1.00 98.19 203 VAL A CA 1
ATOM 1512 C C . VAL A 1 203 ? -15.494 -5.488 -8.939 1.00 98.19 203 VAL A C 1
ATOM 1514 O O . VAL A 1 203 ? -15.028 -6.147 -9.865 1.00 98.19 203 VAL A O 1
ATOM 1517 N N . ASP A 1 204 ? -16.665 -5.791 -8.370 1.00 97.75 204 ASP A N 1
ATOM 1518 C CA . ASP A 1 204 ? -17.497 -6.932 -8.772 1.00 97.75 204 ASP A CA 1
ATOM 1519 C C . ASP A 1 204 ? -17.912 -6.844 -10.243 1.00 97.75 204 ASP A C 1
ATOM 1521 O O . ASP A 1 204 ? -17.865 -7.843 -10.962 1.00 97.75 204 ASP A O 1
ATOM 1525 N N . GLN A 1 205 ? -18.262 -5.645 -10.715 1.00 96.69 205 GLN A N 1
ATOM 1526 C CA . GLN A 1 205 ? -18.591 -5.420 -12.120 1.00 96.69 205 GLN A CA 1
ATOM 1527 C C . GLN A 1 205 ? -17.369 -5.634 -13.027 1.00 96.69 205 GLN A C 1
ATOM 1529 O O . GLN A 1 205 ? -17.470 -6.343 -14.026 1.00 96.69 205 GLN A O 1
ATOM 1534 N N . MET A 1 206 ? -16.196 -5.109 -12.657 1.00 97.25 206 MET A N 1
ATOM 1535 C CA . MET A 1 206 ? -14.957 -5.315 -13.421 1.00 97.25 206 MET A CA 1
ATOM 1536 C C . MET A 1 206 ? -14.551 -6.795 -13.501 1.00 97.25 206 MET A C 1
ATOM 1538 O O . MET A 1 206 ? -14.062 -7.243 -14.540 1.00 97.25 206 MET A O 1
ATOM 1542 N N . ILE A 1 207 ? -14.760 -7.560 -12.427 1.00 97.88 207 ILE A N 1
ATOM 1543 C CA . ILE A 1 207 ? -14.548 -9.014 -12.412 1.00 97.88 207 ILE A CA 1
ATOM 1544 C C . ILE A 1 207 ? -15.556 -9.707 -13.335 1.00 97.88 207 ILE A C 1
ATOM 1546 O O . ILE A 1 207 ? -15.172 -10.541 -14.156 1.00 97.88 207 ILE A O 1
ATOM 1550 N N . ALA A 1 208 ? -16.842 -9.360 -13.234 1.00 97.38 208 ALA A N 1
ATOM 1551 C CA . ALA A 1 208 ? -17.901 -9.954 -14.049 1.00 97.38 208 ALA A CA 1
ATOM 1552 C C . ALA A 1 208 ? -17.699 -9.708 -15.554 1.00 97.38 208 ALA A C 1
ATOM 1554 O O . ALA A 1 208 ? -17.984 -10.593 -16.365 1.00 97.38 208 ALA A O 1
ATOM 1555 N N . ASP A 1 209 ? -17.157 -8.544 -15.913 1.00 95.75 209 ASP A N 1
ATOM 1556 C CA . ASP A 1 209 ? -16.821 -8.175 -17.290 1.00 95.75 209 ASP A CA 1
ATOM 1557 C C . ASP A 1 209 ? -15.502 -8.803 -17.782 1.00 95.75 209 ASP A C 1
ATOM 1559 O O . ASP A 1 209 ? -15.147 -8.676 -18.955 1.00 95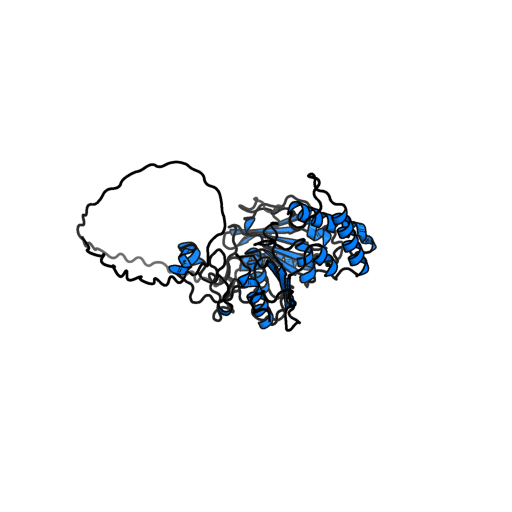.75 209 ASP A O 1
ATOM 1563 N N . GLY A 1 210 ? -14.786 -9.528 -16.914 1.00 96.00 210 GLY A N 1
ATOM 1564 C CA . GLY A 1 210 ? -13.539 -10.218 -17.245 1.00 96.00 210 GLY A CA 1
ATOM 1565 C C . GLY A 1 210 ? -12.320 -9.299 -17.338 1.00 96.00 210 GLY A C 1
ATOM 1566 O O . GLY A 1 210 ? -11.311 -9.689 -17.920 1.00 96.00 210 GLY A O 1
ATOM 1567 N N . HIS A 1 211 ? -12.396 -8.087 -16.784 1.00 96.12 211 HIS A N 1
ATOM 1568 C CA . HIS A 1 211 ? -11.271 -7.152 -16.743 1.00 96.12 211 HIS A CA 1
ATOM 1569 C C . HIS A 1 211 ? -10.328 -7.436 -15.573 1.00 96.12 211 HIS A C 1
ATOM 1571 O O . HIS A 1 211 ? -9.113 -7.324 -15.721 1.00 96.12 211 HIS A O 1
ATOM 1577 N N . VAL A 1 212 ? -10.875 -7.829 -14.421 1.00 97.81 212 VAL A N 1
ATOM 1578 C CA . VAL A 1 212 ? -10.103 -8.066 -13.194 1.00 97.81 212 VAL A CA 1
ATOM 1579 C C . VAL A 1 212 ? -10.087 -9.545 -12.838 1.00 97.81 212 VAL A C 1
ATOM 1581 O O . VAL A 1 212 ? -11.119 -10.214 -12.865 1.00 97.81 212 VAL A O 1
ATOM 1584 N N . ASP A 1 213 ? -8.904 -10.049 -12.495 1.00 95.94 213 ASP A N 1
ATOM 1585 C CA . ASP A 1 213 ? -8.741 -11.367 -11.887 1.00 95.94 213 ASP A CA 1
ATOM 1586 C C . ASP A 1 213 ? -9.220 -11.313 -10.426 1.00 95.94 213 ASP A C 1
ATOM 1588 O O . ASP A 1 213 ? -8.676 -10.573 -9.603 1.00 95.94 213 ASP A O 1
ATOM 1592 N N . ALA A 1 214 ? -10.269 -12.081 -10.117 1.00 96.19 214 ALA A N 1
ATOM 1593 C CA . ALA A 1 214 ? -10.940 -12.070 -8.819 1.00 96.19 214 ALA A CA 1
ATOM 1594 C C . ALA A 1 214 ? -10.018 -12.466 -7.655 1.00 96.19 214 ALA A C 1
ATOM 1596 O O . ALA A 1 214 ? -10.221 -11.995 -6.539 1.00 96.19 214 ALA A O 1
ATOM 1597 N N . ASP A 1 215 ? -8.990 -13.277 -7.920 1.00 95.00 215 ASP A N 1
ATOM 1598 C CA . ASP A 1 215 ? -8.031 -13.728 -6.906 1.00 95.00 215 ASP A CA 1
ATOM 1599 C C . ASP A 1 215 ? -6.870 -12.732 -6.718 1.00 95.00 215 ASP A C 1
ATOM 1601 O O . ASP A 1 215 ? -5.964 -12.961 -5.916 1.00 95.00 215 ASP A O 1
ATOM 1605 N N . LYS A 1 216 ? -6.867 -11.623 -7.471 1.00 96.00 216 LYS A N 1
ATOM 1606 C CA . LYS A 1 216 ? -5.759 -10.662 -7.556 1.00 96.00 216 LYS A CA 1
ATOM 1607 C C . LYS A 1 216 ? -6.211 -9.215 -7.377 1.00 96.00 216 LYS A C 1
ATOM 1609 O O . LYS A 1 216 ? -5.798 -8.319 -8.117 1.00 96.00 216 LYS A O 1
ATOM 1614 N N . VAL A 1 217 ? -7.046 -8.988 -6.369 1.00 97.81 217 VAL A N 1
ATOM 1615 C CA . VAL A 1 217 ? -7.399 -7.649 -5.886 1.00 97.81 217 VAL A CA 1
ATOM 1616 C C . VAL A 1 217 ? -6.522 -7.317 -4.685 1.00 97.81 217 VAL A C 1
ATOM 1618 O O . VAL A 1 217 ? -6.573 -7.996 -3.663 1.00 97.81 217 VAL A O 1
ATOM 1621 N N . PHE A 1 218 ? -5.713 -6.274 -4.801 1.00 97.94 218 PHE A N 1
ATOM 1622 C CA . PHE A 1 218 ? -4.771 -5.844 -3.775 1.00 97.94 218 PHE A CA 1
ATOM 1623 C C . PHE A 1 218 ? -5.056 -4.412 -3.346 1.00 97.94 218 PHE A C 1
ATOM 1625 O O . PHE A 1 218 ? -5.636 -3.637 -4.106 1.00 97.94 218 PHE A O 1
ATOM 1632 N N . VAL A 1 219 ? -4.604 -4.047 -2.150 1.00 97.75 219 VAL A N 1
ATOM 1633 C CA . VAL A 1 219 ? -4.653 -2.664 -1.665 1.00 97.75 219 VAL A CA 1
ATOM 1634 C C . VAL A 1 219 ? -3.244 -2.197 -1.332 1.00 97.75 219 VAL A C 1
ATOM 1636 O O . VAL A 1 219 ? -2.411 -2.983 -0.887 1.00 97.75 219 VAL A O 1
ATOM 1639 N N . GLN A 1 220 ? -2.938 -0.932 -1.564 1.00 96.44 220 GLN A N 1
ATOM 1640 C CA . GLN A 1 220 ? -1.670 -0.363 -1.135 1.00 96.44 220 GLN A CA 1
ATOM 1641 C C . GLN A 1 220 ? -1.872 1.062 -0.642 1.00 96.44 220 GLN A C 1
ATOM 1643 O O . GLN A 1 220 ? -2.694 1.793 -1.193 1.00 96.44 220 GLN A O 1
ATOM 1648 N N . GLY A 1 221 ? -1.084 1.468 0.344 1.00 96.00 221 GLY A N 1
ATOM 1649 C CA . GLY A 1 221 ? -1.076 2.843 0.805 1.00 96.00 221 GLY A CA 1
ATOM 1650 C C . GLY A 1 221 ? 0.199 3.184 1.555 1.00 96.00 221 GLY A C 1
ATOM 1651 O O . GLY A 1 221 ? 0.963 2.306 1.952 1.00 96.00 221 GLY A O 1
ATOM 1652 N N . PHE A 1 222 ? 0.398 4.483 1.760 1.00 95.50 222 PHE A N 1
ATOM 1653 C CA . PHE A 1 222 ? 1.498 5.041 2.536 1.00 95.50 222 PHE A CA 1
ATOM 1654 C C . PHE A 1 222 ? 0.951 5.881 3.698 1.00 95.50 222 PHE A C 1
ATOM 1656 O O . PHE A 1 222 ? -0.038 6.594 3.519 1.00 95.50 222 PHE A O 1
ATOM 1663 N N . SER A 1 223 ? 1.589 5.829 4.871 1.00 95.31 223 SER A N 1
ATOM 1664 C CA . SER A 1 223 ? 1.181 6.581 6.068 1.00 95.31 223 SER A CA 1
ATOM 1665 C C . SER A 1 223 ? -0.264 6.258 6.487 1.00 95.31 223 SER A C 1
ATOM 1667 O O . SER A 1 223 ? -0.630 5.090 6.606 1.00 95.31 223 SER A O 1
ATOM 1669 N N . GLN A 1 224 ? -1.137 7.245 6.669 1.00 93.38 224 GLN A N 1
ATOM 1670 C CA . GLN A 1 224 ? -2.542 6.999 6.994 1.00 93.38 224 GLN A CA 1
ATOM 1671 C C . GLN A 1 224 ? -3.285 6.194 5.906 1.00 93.38 224 GLN A C 1
ATOM 1673 O O . GLN A 1 224 ? -4.140 5.367 6.221 1.00 93.38 224 GLN A O 1
ATOM 1678 N N . ASN A 1 225 ? -2.920 6.329 4.626 1.00 96.12 225 ASN A N 1
ATOM 1679 C CA . ASN A 1 225 ? -3.494 5.490 3.566 1.00 96.12 225 ASN A CA 1
ATOM 1680 C C . ASN A 1 225 ? -3.075 4.016 3.706 1.00 96.12 225 ASN A C 1
ATOM 1682 O O . ASN A 1 225 ? -3.825 3.115 3.327 1.00 96.12 225 ASN A O 1
ATOM 1686 N N . SER A 1 226 ? -1.891 3.752 4.272 1.00 96.62 226 SER A N 1
ATOM 1687 C CA . SER A 1 226 ? -1.457 2.399 4.646 1.00 96.62 226 SER A CA 1
ATOM 1688 C C . SER A 1 226 ? -2.315 1.852 5.792 1.00 96.62 226 SER A C 1
ATOM 1690 O O . SER A 1 226 ? -2.820 0.731 5.706 1.00 96.62 226 SER A O 1
ATOM 1692 N N . MET A 1 227 ? -2.588 2.684 6.805 1.00 96.25 227 MET A N 1
ATOM 1693 C CA . MET A 1 227 ? -3.507 2.345 7.898 1.00 96.25 227 MET A CA 1
ATOM 1694 C C . MET A 1 227 ? -4.910 1.998 7.379 1.00 96.25 227 MET A C 1
ATOM 1696 O O . MET A 1 227 ? -5.511 0.999 7.776 1.00 96.25 227 MET A O 1
ATOM 1700 N N . PHE A 1 228 ? -5.421 2.772 6.422 1.00 97.44 228 PHE A N 1
ATOM 1701 C CA . PHE A 1 228 ? -6.702 2.474 5.790 1.00 97.44 228 PHE A CA 1
ATOM 1702 C C . PHE A 1 228 ? -6.646 1.206 4.922 1.00 97.44 228 PHE A C 1
ATOM 1704 O O . PHE A 1 228 ? -7.612 0.448 4.866 1.00 97.44 228 PHE A O 1
ATOM 1711 N N . SER A 1 229 ? -5.495 0.901 4.317 1.00 97.75 229 SER A N 1
ATOM 1712 C CA . SER A 1 229 ? -5.300 -0.321 3.526 1.00 97.75 229 SER A CA 1
ATOM 1713 C C . SER A 1 229 ? -5.396 -1.598 4.373 1.00 97.75 229 SER A C 1
ATOM 1715 O O . SER A 1 229 ? -6.075 -2.545 3.971 1.00 97.75 229 SER A O 1
ATOM 1717 N N . ILE A 1 230 ? -4.776 -1.640 5.563 1.00 97.06 230 ILE A N 1
ATOM 1718 C CA . ILE A 1 230 ? -4.926 -2.787 6.482 1.00 97.06 230 ILE A CA 1
ATOM 1719 C C . ILE A 1 230 ? -6.342 -2.876 7.061 1.00 97.06 230 ILE A C 1
ATOM 1721 O O . ILE A 1 230 ? -6.868 -3.980 7.225 1.00 97.06 230 ILE A O 1
ATOM 1725 N N . PHE A 1 231 ? -6.996 -1.739 7.302 1.00 96.75 231 PHE A N 1
ATOM 1726 C CA . PHE A 1 231 ? -8.404 -1.704 7.690 1.00 96.75 231 PHE A CA 1
ATOM 1727 C C . PHE A 1 231 ? -9.307 -2.332 6.616 1.00 96.75 231 PHE A C 1
ATOM 1729 O O . PHE A 1 231 ? -10.074 -3.249 6.918 1.00 96.75 231 PHE A O 1
ATOM 1736 N N . MET A 1 232 ? -9.144 -1.936 5.348 1.00 96.69 232 MET A N 1
ATOM 1737 C CA . MET A 1 232 ? -9.853 -2.536 4.215 1.00 96.69 232 MET A CA 1
ATOM 1738 C C . MET A 1 232 ? -9.657 -4.056 4.165 1.00 96.69 232 MET A C 1
ATOM 1740 O O . MET A 1 232 ? -10.631 -4.800 4.076 1.00 96.69 232 MET A O 1
ATOM 1744 N N . ALA A 1 233 ? -8.414 -4.533 4.249 1.00 96.00 233 ALA A N 1
ATOM 1745 C CA . ALA A 1 233 ? -8.121 -5.964 4.165 1.00 96.00 233 ALA A CA 1
ATOM 1746 C C . ALA A 1 233 ? -8.650 -6.770 5.351 1.00 96.00 233 ALA A C 1
ATOM 1748 O O . ALA A 1 233 ? -9.086 -7.906 5.172 1.00 96.00 233 ALA A O 1
ATOM 1749 N N . THR A 1 234 ? -8.660 -6.177 6.544 1.00 95.31 234 THR A N 1
ATOM 1750 C CA . THR A 1 234 ? -9.213 -6.815 7.741 1.00 95.31 234 THR A CA 1
ATOM 1751 C C . THR A 1 234 ? -10.731 -6.948 7.650 1.00 95.31 234 THR A C 1
ATOM 1753 O O . THR A 1 234 ? -11.274 -7.996 7.995 1.00 95.31 234 THR A O 1
ATOM 1756 N N . CYS A 1 235 ? -11.422 -5.920 7.151 1.00 95.31 235 CYS A N 1
ATOM 1757 C CA . CYS A 1 235 ? -12.884 -5.915 7.082 1.00 95.31 235 CYS A CA 1
ATOM 1758 C C . CYS A 1 235 ? -13.468 -6.561 5.823 1.00 95.31 235 CYS A C 1
ATOM 1760 O O . CYS A 1 235 ? -14.636 -6.950 5.819 1.00 95.31 235 CYS A O 1
ATOM 1762 N N . PHE A 1 236 ? -12.664 -6.734 4.772 1.00 94.94 236 PHE A N 1
ATOM 1763 C CA . PHE A 1 236 ? -13.073 -7.384 3.526 1.00 94.94 236 PHE A CA 1
ATOM 1764 C C . PHE A 1 236 ? -12.086 -8.490 3.102 1.00 94.94 236 PHE A C 1
ATOM 1766 O O . PHE A 1 236 ? -11.584 -8.478 1.975 1.00 94.94 236 PHE A O 1
ATOM 1773 N N . PRO A 1 237 ? -11.820 -9.483 3.971 1.00 92.75 237 PRO A N 1
ATOM 1774 C CA . PRO A 1 237 ? -10.754 -10.466 3.765 1.00 92.75 237 PRO A CA 1
ATOM 1775 C C . PRO A 1 237 ? -11.014 -11.422 2.595 1.00 92.75 237 PRO A C 1
ATOM 1777 O O . PRO A 1 237 ? -10.074 -11.926 1.996 1.00 92.75 237 PRO A O 1
ATOM 1780 N N . ASP A 1 238 ? -12.280 -11.637 2.227 1.00 93.19 238 ASP A N 1
ATOM 1781 C CA . ASP A 1 238 ? -12.660 -12.460 1.069 1.00 93.19 238 ASP A CA 1
ATOM 1782 C C . ASP A 1 238 ? -12.565 -11.691 -0.262 1.00 93.19 238 ASP A C 1
ATOM 1784 O O . ASP A 1 238 ? -12.850 -12.234 -1.328 1.00 93.19 238 ASP A O 1
ATOM 1788 N N . ARG A 1 239 ? -12.241 -10.393 -0.210 1.00 94.75 239 ARG A N 1
ATOM 1789 C CA . ARG A 1 239 ? -12.213 -9.488 -1.368 1.00 94.75 239 ARG A CA 1
ATOM 1790 C C . ARG A 1 239 ? -10.820 -8.950 -1.673 1.00 94.75 239 ARG A C 1
ATOM 1792 O O . ARG A 1 239 ? -10.639 -8.370 -2.739 1.00 94.75 239 ARG A O 1
ATOM 1799 N N . ILE A 1 240 ? -9.873 -9.098 -0.747 1.00 95.94 240 ILE A N 1
ATOM 1800 C CA . ILE A 1 240 ? -8.524 -8.539 -0.836 1.00 95.94 240 ILE A CA 1
ATOM 1801 C C . ILE A 1 240 ? -7.509 -9.665 -0.647 1.00 95.94 240 ILE A C 1
ATOM 1803 O O . ILE A 1 240 ? -7.402 -10.259 0.422 1.00 95.94 240 ILE A O 1
ATOM 1807 N N . ALA A 1 241 ? -6.731 -9.930 -1.692 1.00 95.38 241 ALA A N 1
ATOM 1808 C CA . ALA A 1 241 ? -5.697 -10.957 -1.716 1.00 95.38 241 ALA A CA 1
ATOM 1809 C C . ALA A 1 241 ? -4.439 -10.551 -0.933 1.00 95.38 241 ALA A C 1
ATOM 1811 O O . ALA A 1 241 ? -3.722 -11.407 -0.412 1.00 95.38 241 ALA A O 1
ATOM 1812 N N . GLY A 1 242 ? -4.162 -9.249 -0.833 1.00 96.81 242 GLY A N 1
ATOM 1813 C CA . GLY A 1 242 ? -3.041 -8.752 -0.052 1.00 96.81 242 GLY A CA 1
ATOM 1814 C C . GLY A 1 242 ? -2.932 -7.237 -0.003 1.00 96.81 242 GLY A C 1
ATOM 1815 O O . GLY A 1 242 ? -3.614 -6.518 -0.737 1.00 96.81 242 GLY A O 1
ATOM 1816 N N . ILE A 1 243 ? -2.049 -6.776 0.875 1.00 97.75 243 ILE A N 1
ATOM 1817 C CA . ILE A 1 243 ? -1.815 -5.368 1.166 1.00 97.75 243 ILE A CA 1
ATOM 1818 C C . ILE A 1 243 ? -0.342 -5.010 1.168 1.00 97.75 243 ILE A C 1
ATOM 1820 O O . ILE A 1 243 ? 0.503 -5.788 1.615 1.00 97.75 243 ILE A O 1
ATOM 1824 N N . TRP A 1 244 ? -0.044 -3.808 0.699 1.00 98.06 244 TRP A N 1
ATOM 1825 C CA . TRP A 1 244 ? 1.235 -3.165 0.946 1.00 98.06 244 TRP A CA 1
ATOM 1826 C C . TRP A 1 244 ? 1.047 -1.962 1.864 1.00 98.06 244 TRP A C 1
ATOM 1828 O O . TRP A 1 244 ? 0.136 -1.157 1.672 1.00 98.06 244 TRP A O 1
ATOM 1838 N N . GLN A 1 245 ? 1.908 -1.891 2.872 1.00 97.81 245 GLN A N 1
ATOM 1839 C CA . GLN A 1 245 ? 1.873 -0.940 3.964 1.00 97.81 245 GLN A CA 1
ATOM 1840 C C . GLN A 1 245 ? 3.200 -0.180 4.018 1.00 97.81 245 GLN A C 1
ATOM 1842 O O . GLN A 1 245 ? 4.211 -0.701 4.495 1.00 97.81 245 GLN A O 1
ATOM 1847 N N . GLY A 1 246 ? 3.211 1.038 3.480 1.00 96.81 246 GLY A N 1
ATOM 1848 C CA . GLY A 1 246 ? 4.381 1.911 3.475 1.00 96.81 246 GLY A CA 1
ATOM 1849 C C . GLY A 1 246 ? 4.350 2.926 4.607 1.00 96.81 246 GLY A C 1
ATOM 1850 O O . GLY A 1 246 ? 3.333 3.586 4.811 1.00 96.81 246 GLY A O 1
ATOM 1851 N N . GLY A 1 247 ? 5.462 3.097 5.324 1.00 93.88 247 GLY A N 1
ATOM 1852 C CA . GLY A 1 247 ? 5.560 4.136 6.360 1.00 93.88 247 GLY A CA 1
ATOM 1853 C C . GLY A 1 247 ? 4.500 3.987 7.456 1.00 93.88 247 GLY A C 1
ATOM 1854 O O . GLY A 1 247 ? 4.050 4.973 8.024 1.00 93.88 247 GLY A O 1
ATOM 1855 N N . SER A 1 248 ? 4.016 2.769 7.696 1.00 93.38 248 SER A N 1
ATOM 1856 C CA . SER A 1 248 ? 3.041 2.455 8.736 1.00 93.38 248 SER A CA 1
ATOM 1857 C C . SER A 1 248 ? 3.023 0.947 9.000 1.00 93.38 248 SER A C 1
ATOM 1859 O O . SER A 1 248 ? 3.478 0.152 8.177 1.00 93.38 248 SER A O 1
ATOM 1861 N N . GLY A 1 249 ? 2.508 0.559 10.160 1.00 90.56 249 GLY A N 1
ATOM 1862 C CA . GLY A 1 249 ? 2.223 -0.817 10.551 1.00 90.56 249 GLY A CA 1
ATOM 1863 C C . GLY A 1 249 ? 1.020 -0.841 11.489 1.00 90.56 249 GLY A C 1
ATOM 1864 O O . GLY A 1 249 ? 0.039 -0.156 11.232 1.00 90.56 249 GLY A O 1
ATOM 1865 N N . LEU A 1 250 ? 1.088 -1.585 12.592 1.00 94.12 250 LEU A N 1
ATOM 1866 C CA . LEU A 1 250 ? 0.054 -1.548 13.630 1.00 94.12 250 LEU A CA 1
ATOM 1867 C C . LEU A 1 250 ? 0.648 -1.015 14.926 1.00 94.12 250 LEU A C 1
ATOM 1869 O O . LEU A 1 250 ? 1.697 -1.476 15.372 1.00 94.12 250 LEU A O 1
ATOM 1873 N N . TYR A 1 251 ? -0.031 -0.053 15.534 1.00 95.69 251 TYR A N 1
ATOM 1874 C CA . TYR A 1 251 ? 0.243 0.328 16.910 1.00 95.69 251 TYR A CA 1
ATOM 1875 C C . TYR A 1 251 ? -0.129 -0.831 17.844 1.00 95.69 251 TYR A C 1
ATOM 1877 O O . TYR A 1 251 ? -1.181 -1.454 17.677 1.00 95.69 251 TYR A O 1
ATOM 1885 N N . SER A 1 252 ? 0.717 -1.080 18.842 1.00 95.94 252 SER A N 1
ATOM 1886 C CA . SER A 1 252 ? 0.472 -2.021 19.935 1.00 95.94 252 SER A CA 1
ATOM 1887 C C . SER A 1 252 ? 0.967 -1.419 21.246 1.00 95.94 252 SER A C 1
ATOM 1889 O O . SER A 1 252 ? 2.161 -1.150 21.401 1.00 95.94 252 SER A O 1
ATOM 1891 N N . GLU A 1 253 ? 0.063 -1.242 22.214 1.00 94.50 253 GLU A N 1
ATOM 1892 C CA . GLU A 1 253 ? 0.432 -0.786 23.563 1.00 94.50 253 GLU A CA 1
ATOM 1893 C C . GLU A 1 253 ? 1.423 -1.770 24.211 1.00 94.50 253 GLU A C 1
ATOM 1895 O O . GLU A 1 253 ? 2.411 -1.370 24.830 1.00 94.50 253 GLU A O 1
ATOM 1900 N N . ALA A 1 254 ? 1.186 -3.074 24.033 1.00 92.31 254 ALA A N 1
ATOM 1901 C CA . ALA A 1 254 ? 1.975 -4.134 24.654 1.00 92.31 254 ALA A CA 1
ATOM 1902 C C . ALA A 1 254 ? 3.424 -4.188 24.141 1.00 92.31 254 ALA A C 1
ATOM 1904 O O . ALA A 1 254 ? 4.323 -4.556 24.899 1.00 92.31 254 ALA A O 1
ATOM 1905 N N . ASP A 1 255 ? 3.647 -3.800 22.883 1.00 88.31 255 ASP A N 1
ATOM 1906 C CA . ASP A 1 255 ? 4.973 -3.749 22.258 1.00 88.31 255 ASP A CA 1
ATOM 1907 C C . ASP A 1 255 ? 5.640 -2.368 22.390 1.00 88.31 255 ASP A C 1
ATOM 1909 O O . ASP A 1 255 ? 6.716 -2.140 21.841 1.00 88.31 255 ASP A O 1
ATOM 1913 N N . GLY A 1 256 ? 5.023 -1.436 23.128 1.00 85.94 256 GLY A N 1
ATOM 1914 C CA . GLY A 1 256 ? 5.592 -0.118 23.392 1.00 85.94 256 GLY A CA 1
ATOM 1915 C C . GLY A 1 256 ? 5.667 0.786 22.161 1.00 85.94 256 GLY A C 1
ATOM 1916 O O . GLY A 1 256 ? 6.575 1.619 22.084 1.00 85.94 256 GLY A O 1
ATOM 1917 N N . SER A 1 257 ? 4.740 0.637 21.205 1.00 88.44 257 SER A N 1
ATOM 1918 C CA . SER A 1 257 ? 4.604 1.593 20.102 1.00 88.44 257 SER A CA 1
ATOM 1919 C C . SER A 1 257 ? 4.433 3.014 20.645 1.00 88.44 257 SER A C 1
ATOM 1921 O O . SER A 1 257 ? 3.753 3.240 21.650 1.00 88.44 257 SER A O 1
ATOM 1923 N N . ILE A 1 258 ? 5.042 3.988 19.969 1.00 88.38 258 ILE A N 1
ATOM 1924 C CA . ILE A 1 258 ? 4.765 5.398 20.257 1.00 88.38 258 ILE A CA 1
ATOM 1925 C C . ILE A 1 258 ? 3.429 5.784 19.629 1.00 88.38 258 ILE A C 1
ATOM 1927 O O . ILE A 1 258 ? 3.025 5.197 18.621 1.00 88.38 258 ILE A O 1
ATOM 1931 N N . ALA A 1 259 ? 2.753 6.758 20.236 1.00 85.88 259 ALA A N 1
ATOM 1932 C CA . ALA A 1 259 ? 1.549 7.321 19.648 1.00 85.88 259 ALA A CA 1
ATOM 1933 C C . ALA A 1 259 ? 1.876 7.914 18.269 1.00 85.88 259 ALA A C 1
ATOM 1935 O O . ALA A 1 259 ? 2.965 8.451 18.045 1.00 85.88 259 ALA A O 1
ATOM 1936 N N . LEU A 1 260 ? 0.939 7.753 17.344 1.00 90.19 260 LEU A N 1
ATOM 1937 C CA . LEU A 1 260 ? 1.056 8.248 15.974 1.00 90.19 260 LEU A CA 1
ATOM 1938 C C . LEU A 1 260 ? 0.782 9.768 15.921 1.00 90.19 260 LEU A C 1
ATOM 1940 O O . LEU A 1 260 ? 0.457 10.359 16.953 1.00 90.19 260 LEU A O 1
ATOM 1944 N N . PRO A 1 261 ? 0.959 10.445 14.768 1.00 89.50 261 PRO A N 1
ATOM 1945 C CA . PRO A 1 261 ? 0.885 11.907 14.698 1.00 89.50 261 PRO A CA 1
ATOM 1946 C C . PRO A 1 261 ? -0.409 12.553 15.226 1.00 89.50 261 PRO A C 1
ATOM 1948 O O . PRO A 1 261 ? -0.324 13.648 15.782 1.00 89.50 261 PRO A O 1
ATOM 1951 N N . ASN A 1 262 ? -1.570 11.888 15.139 1.00 90.81 262 ASN A N 1
ATOM 1952 C CA . ASN A 1 262 ? -2.820 12.371 15.747 1.00 90.81 262 ASN A CA 1
ATOM 1953 C C . ASN A 1 262 ? -3.059 11.749 17.136 1.00 90.81 262 ASN A C 1
ATOM 1955 O O . ASN A 1 262 ? -4.190 11.531 17.568 1.00 90.81 262 ASN A O 1
ATOM 1959 N N . CYS A 1 263 ? -1.970 11.411 17.828 1.00 93.75 263 CYS A N 1
ATOM 1960 C CA . CYS A 1 263 ? -1.943 10.676 19.086 1.00 93.75 263 CYS A CA 1
ATOM 1961 C C . CYS A 1 263 ? -2.767 9.371 19.054 1.00 93.75 263 CYS A C 1
ATOM 1963 O O . CYS A 1 263 ? -3.275 8.924 20.089 1.00 93.75 263 CYS A O 1
ATOM 1965 N N . GLU A 1 264 ? -2.896 8.726 17.887 1.00 94.50 264 GLU A N 1
ATOM 1966 C CA . GLU A 1 264 ? -3.626 7.465 17.788 1.00 94.50 264 GLU A CA 1
ATOM 1967 C C . GLU A 1 264 ? -2.918 6.372 18.597 1.00 94.50 264 GLU A C 1
ATOM 1969 O O . GLU A 1 264 ? -1.686 6.297 18.649 1.00 94.50 264 GLU A O 1
ATOM 1974 N N . GLY A 1 265 ? -3.714 5.547 19.279 1.00 92.69 265 GLY A N 1
ATOM 1975 C CA . GLY A 1 265 ? -3.233 4.604 20.289 1.00 92.69 265 GLY A CA 1
ATOM 1976 C C . GLY A 1 265 ? -3.100 5.206 21.694 1.00 92.69 265 GLY A C 1
ATOM 1977 O O . GLY A 1 265 ? -3.150 4.456 22.663 1.00 92.69 265 GLY A O 1
ATOM 1978 N N . ALA A 1 266 ? -3.010 6.536 21.829 1.00 94.69 266 ALA A N 1
ATOM 1979 C CA . ALA A 1 266 ? -3.004 7.233 23.122 1.00 94.69 266 ALA A CA 1
ATOM 1980 C C . ALA A 1 266 ? -4.302 8.008 23.410 1.00 94.69 266 ALA A C 1
ATOM 1982 O O . ALA A 1 266 ? -4.637 8.225 24.575 1.00 94.69 266 ALA A O 1
ATOM 1983 N N . CYS A 1 267 ? -5.044 8.395 22.372 1.00 96.75 267 CYS A N 1
ATOM 1984 C CA . CYS A 1 267 ? -6.314 9.111 22.464 1.00 96.75 267 CYS A CA 1
ATOM 1985 C C . CYS A 1 267 ? -7.380 8.472 21.569 1.00 96.75 267 CYS A C 1
ATOM 1987 O O . CYS A 1 267 ? -7.062 7.848 20.554 1.00 96.75 267 CYS A O 1
ATOM 1989 N N . THR A 1 268 ? -8.650 8.664 21.932 1.00 97.19 268 THR A N 1
ATOM 1990 C CA . THR A 1 268 ? -9.763 8.435 21.001 1.00 97.19 268 THR A CA 1
ATOM 1991 C C . THR A 1 268 ? -9.804 9.554 19.957 1.00 97.19 268 THR A C 1
ATOM 1993 O O . THR A 1 268 ? -9.258 10.634 20.200 1.00 97.19 268 THR A O 1
ATOM 1996 N N . ALA A 1 269 ? -10.458 9.326 18.814 1.00 95.69 269 ALA A N 1
ATOM 1997 C CA . ALA A 1 269 ? -10.574 10.351 17.771 1.00 95.69 269 ALA A CA 1
ATOM 1998 C C . ALA A 1 269 ? -11.282 11.608 18.307 1.00 95.69 269 ALA A C 1
ATOM 2000 O O . ALA A 1 269 ? -10.755 12.706 18.192 1.00 95.69 269 ALA A O 1
ATOM 2001 N N . GLU A 1 270 ? -12.398 11.441 19.023 1.00 96.31 270 GLU A N 1
ATOM 2002 C CA . GLU A 1 270 ? -13.123 12.549 19.662 1.00 96.31 270 GLU A CA 1
ATOM 2003 C C . GLU A 1 270 ? -12.268 13.326 20.678 1.00 96.31 270 GLU A C 1
ATOM 2005 O O . GLU A 1 270 ? -12.355 14.550 20.749 1.00 96.31 270 GLU A O 1
ATOM 2010 N N . ALA A 1 271 ? -11.437 12.639 21.473 1.00 97.56 271 ALA A N 1
ATOM 2011 C CA . ALA A 1 271 ? -10.563 13.309 22.436 1.00 97.56 271 ALA A CA 1
ATOM 2012 C C . ALA A 1 271 ? -9.488 14.146 21.729 1.00 97.56 271 ALA A C 1
ATOM 2014 O O . ALA A 1 271 ? -9.162 15.240 22.191 1.00 97.56 271 ALA A O 1
ATOM 2015 N N . PHE A 1 272 ? -8.943 13.640 20.620 1.00 96.81 272 PHE A N 1
ATOM 2016 C CA . PHE A 1 272 ? -8.003 14.388 19.790 1.00 96.81 272 PHE A CA 1
ATOM 2017 C C . PHE A 1 272 ? -8.688 15.564 19.081 1.00 96.81 272 PHE A C 1
ATOM 2019 O O . PHE A 1 272 ? -8.148 16.662 19.083 1.00 96.81 272 PHE A O 1
ATOM 2026 N N . ASP A 1 273 ? -9.903 15.396 18.564 1.00 95.62 273 ASP A N 1
ATOM 2027 C CA . ASP A 1 273 ? -10.655 16.490 17.938 1.00 95.62 273 ASP A CA 1
ATOM 2028 C C . ASP A 1 273 ? -10.956 17.633 18.925 1.00 95.62 273 ASP A C 1
ATOM 2030 O O . ASP A 1 273 ? -10.979 18.806 18.545 1.00 95.62 273 ASP A O 1
ATOM 2034 N N . GLU A 1 274 ? -11.182 17.316 20.206 1.00 97.50 274 GLU A N 1
ATOM 2035 C CA . GLU A 1 274 ? -11.466 18.322 21.236 1.00 97.50 274 GLU A CA 1
ATOM 2036 C C . GLU A 1 274 ? -10.199 18.986 21.803 1.00 97.50 274 GLU A C 1
ATOM 2038 O O . GLU A 1 274 ? -10.226 20.158 22.201 1.00 97.50 274 GLU A O 1
ATOM 2043 N N . HIS A 1 275 ? -9.096 18.242 21.902 1.00 96.56 275 HIS A N 1
ATOM 2044 C CA . HIS A 1 275 ? -7.925 18.652 22.685 1.00 96.56 275 HIS A CA 1
ATOM 2045 C C . HIS A 1 275 ? -6.603 18.645 21.914 1.00 96.56 275 HIS A C 1
ATOM 2047 O O . HIS A 1 275 ? -5.571 18.995 22.491 1.00 96.56 275 HIS A O 1
ATOM 2053 N N . GLU A 1 276 ? -6.616 18.269 20.638 1.00 95.50 276 GLU A N 1
ATOM 2054 C CA . GLU A 1 276 ? -5.430 18.041 19.810 1.00 95.50 276 GLU A CA 1
ATOM 2055 C C . GLU A 1 276 ? -4.420 17.155 20.566 1.00 95.50 276 GLU A C 1
ATOM 2057 O O . GLU A 1 276 ? -4.806 16.231 21.287 1.00 95.50 276 GLU A O 1
ATOM 2062 N N . GLN A 1 277 ? -3.117 17.442 20.486 1.00 94.38 277 GLN A N 1
ATOM 2063 C CA . GLN A 1 277 ? -2.099 16.655 21.188 1.00 94.38 277 GLN A CA 1
ATOM 2064 C C . GLN A 1 277 ? -2.238 16.701 22.718 1.00 94.38 277 GLN A C 1
ATOM 2066 O O . GLN A 1 277 ? -1.694 15.833 23.396 1.00 94.38 277 GLN A O 1
ATOM 2071 N N . ALA A 1 278 ? -2.963 17.672 23.292 1.00 95.81 278 ALA A N 1
ATOM 2072 C CA . ALA A 1 278 ? -3.165 17.735 24.741 1.00 95.81 278 ALA A CA 1
ATOM 2073 C C . ALA A 1 278 ? -4.071 16.607 25.262 1.00 95.81 278 ALA A C 1
ATOM 2075 O O . ALA A 1 278 ? -4.098 16.371 26.474 1.00 95.81 278 ALA A O 1
ATOM 2076 N N . CYS A 1 279 ? -4.774 15.888 24.375 1.00 96.81 279 CYS A N 1
ATOM 2077 C CA . CYS A 1 279 ? -5.627 14.752 24.725 1.00 96.81 279 CYS A CA 1
ATOM 2078 C C . CYS A 1 279 ? -4.890 13.716 25.587 1.00 96.81 279 CYS A C 1
ATOM 2080 O O . CYS A 1 279 ? -5.473 13.199 26.535 1.00 96.81 279 CYS A O 1
ATOM 2082 N N . VAL A 1 280 ? -3.590 13.497 25.355 1.00 94.88 280 VAL A N 1
ATOM 2083 C CA . VAL A 1 280 ? -2.786 12.515 26.103 1.00 94.88 280 VAL A CA 1
ATOM 2084 C C . VAL A 1 280 ? -2.686 12.829 27.597 1.00 94.88 280 VAL A C 1
ATOM 2086 O O . VAL A 1 280 ? -2.516 11.924 28.409 1.00 94.88 280 VAL A O 1
ATOM 2089 N N . ASP A 1 281 ? -2.812 14.104 27.969 1.00 95.12 281 ASP A N 1
ATOM 2090 C CA . ASP A 1 281 ? -2.719 14.559 29.355 1.00 95.12 281 ASP A CA 1
ATOM 2091 C C . ASP A 1 281 ? -4.098 14.792 29.983 1.00 95.12 281 ASP A C 1
ATOM 2093 O O . ASP A 1 281 ? -4.281 14.579 31.186 1.00 95.12 281 ASP A O 1
ATOM 2097 N N . VAL A 1 282 ? -5.067 15.274 29.195 1.00 96.81 282 VAL A N 1
ATOM 2098 C CA . VAL A 1 282 ? -6.371 15.719 29.720 1.00 96.81 282 VAL A CA 1
ATOM 2099 C C . VAL A 1 282 ? -7.476 14.675 29.572 1.00 96.81 282 VAL A C 1
ATOM 2101 O O . VAL A 1 282 ? -8.374 14.635 30.413 1.00 96.81 282 VAL A O 1
ATOM 2104 N N . GLN A 1 283 ? -7.400 13.822 28.548 1.00 96.94 283 GLN A N 1
ATOM 2105 C CA . GLN A 1 283 ? -8.368 12.766 28.251 1.00 96.94 283 GLN A CA 1
ATOM 2106 C C . GLN A 1 283 ? -7.688 11.574 27.540 1.00 96.94 283 GLN A C 1
ATOM 2108 O O . GLN A 1 283 ? -7.998 11.283 26.381 1.00 96.94 283 GLN A O 1
ATOM 2113 N N . PRO A 1 284 ? -6.740 10.884 28.206 1.00 96.31 284 PRO A N 1
ATOM 2114 C CA . PRO A 1 284 ? -6.070 9.729 27.620 1.00 96.31 284 PRO A CA 1
ATOM 2115 C C . PRO A 1 284 ? -7.038 8.560 27.410 1.00 96.31 284 PRO A C 1
ATOM 2117 O O . PRO A 1 284 ? -7.997 8.369 28.164 1.00 96.31 284 PRO A O 1
ATOM 2120 N N . CYS A 1 285 ? -6.748 7.736 26.408 1.00 96.94 285 CYS A N 1
ATOM 2121 C CA . CYS A 1 285 ? -7.474 6.505 26.132 1.00 96.94 285 CYS A CA 1
ATOM 2122 C C . CYS A 1 285 ? -6.826 5.310 26.849 1.00 96.94 285 CYS A C 1
ATOM 2124 O O . CYS A 1 285 ? -6.037 4.566 26.270 1.00 96.94 285 CYS A O 1
ATOM 2126 N N . ASP A 1 286 ? -7.194 5.079 28.111 1.00 95.00 286 ASP A N 1
ATOM 2127 C CA . ASP A 1 286 ? -6.652 3.968 28.922 1.00 95.00 286 ASP A CA 1
ATOM 2128 C C . ASP A 1 286 ? -6.994 2.564 28.365 1.00 95.00 286 ASP A C 1
ATOM 2130 O O . ASP A 1 286 ? -6.404 1.543 28.747 1.00 95.00 286 ASP A O 1
ATOM 2134 N N . THR A 1 287 ? -7.988 2.499 27.482 1.00 96.56 287 THR A N 1
ATOM 2135 C CA . THR A 1 287 ? -8.516 1.280 26.862 1.00 96.56 287 THR A CA 1
ATOM 2136 C C . THR A 1 287 ? -8.032 1.068 25.431 1.00 96.56 287 THR A C 1
ATOM 2138 O O . THR A 1 287 ? -8.309 0.008 24.875 1.00 96.56 287 THR A O 1
ATOM 2141 N N . CYS A 1 288 ? -7.295 2.007 24.835 1.00 95.94 288 CYS A N 1
ATOM 2142 C CA . CYS A 1 288 ? -6.707 1.833 23.511 1.00 95.94 288 CYS A CA 1
ATOM 2143 C C . CYS A 1 288 ? -5.547 0.830 23.597 1.00 95.94 288 CYS A C 1
ATOM 2145 O O . CYS A 1 288 ? -4.637 0.988 24.411 1.00 95.94 288 CYS A O 1
ATOM 2147 N N . LYS A 1 289 ? -5.600 -0.237 22.791 1.00 96.81 289 LYS A N 1
ATOM 2148 C CA . LYS A 1 289 ? -4.570 -1.295 22.762 1.00 96.81 289 LYS A CA 1
ATOM 2149 C C . LYS A 1 289 ? -3.932 -1.455 21.395 1.00 96.81 289 LYS A C 1
ATOM 2151 O O . LYS A 1 289 ? -2.736 -1.733 21.315 1.00 96.81 289 LYS A O 1
ATOM 2156 N N . TYR A 1 290 ? -4.714 -1.240 20.342 1.00 97.31 290 TYR A N 1
ATOM 2157 C CA . TYR A 1 290 ? -4.295 -1.398 18.957 1.00 97.31 290 TYR A CA 1
ATOM 2158 C C . TYR A 1 290 ? -4.782 -0.221 18.110 1.00 97.31 290 TYR A C 1
ATOM 2160 O O . TYR A 1 290 ? -5.760 0.436 18.455 1.00 97.31 290 TYR A O 1
ATOM 2168 N N . PHE A 1 291 ? -4.114 0.038 16.989 1.00 96.81 291 PHE A N 1
ATOM 2169 C CA . PHE A 1 291 ? -4.576 0.974 15.961 1.00 96.81 291 PHE A CA 1
ATOM 2170 C C . PHE A 1 291 ? -3.885 0.647 14.625 1.00 96.81 291 PHE A C 1
ATOM 2172 O O . PHE A 1 291 ? -2.722 0.232 14.650 1.00 96.81 291 PHE A O 1
ATOM 2179 N N . PRO A 1 292 ? -4.534 0.823 13.456 1.00 96.06 292 PRO A N 1
ATOM 2180 C CA . PRO A 1 292 ? -5.914 1.280 13.212 1.00 96.06 292 PRO A CA 1
ATOM 2181 C C . PRO A 1 292 ? -6.988 0.203 13.388 1.00 96.06 292 PRO A C 1
ATOM 2183 O O . PRO A 1 292 ? -8.170 0.512 13.491 1.00 96.06 292 PRO A O 1
ATOM 2186 N N . VAL A 1 293 ? -6.591 -1.067 13.372 1.00 96.31 293 VAL A N 1
ATOM 2187 C CA . VAL A 1 293 ? -7.484 -2.228 13.382 1.00 96.31 293 VAL A CA 1
ATOM 2188 C C . VAL A 1 293 ? -6.737 -3.409 13.999 1.00 96.31 293 VAL A C 1
ATOM 2190 O O . VAL A 1 293 ? -5.505 -3.438 13.981 1.00 96.31 293 VAL A O 1
ATOM 2193 N N . PHE A 1 294 ? -7.457 -4.407 14.508 1.00 96.75 294 PHE A N 1
ATOM 2194 C CA . PHE A 1 294 ? -6.863 -5.682 14.898 1.00 96.75 294 PHE A CA 1
ATOM 2195 C C . PHE A 1 294 ? -7.169 -6.759 13.841 1.00 96.75 294 PHE A C 1
ATOM 2197 O O . PHE A 1 294 ? -8.338 -7.138 13.698 1.00 96.75 294 PHE A O 1
ATOM 2204 N N . PRO A 1 295 ? -6.167 -7.276 13.099 1.00 95.06 295 PRO A N 1
ATOM 2205 C CA . PRO A 1 295 ? -6.375 -8.217 12.000 1.00 95.06 295 PRO A CA 1
ATOM 2206 C C . PRO A 1 295 ? -6.707 -9.612 12.534 1.00 95.06 295 PRO A C 1
ATOM 2208 O O . PRO A 1 295 ? -5.848 -10.482 12.650 1.00 95.06 295 PRO A O 1
ATOM 2211 N N . VAL A 1 296 ? -7.966 -9.819 12.918 1.00 91.06 296 VAL A N 1
ATOM 2212 C CA . VAL A 1 296 ? -8.446 -11.109 13.417 1.00 91.06 296 VAL A CA 1
ATOM 2213 C C . VAL A 1 296 ? -8.254 -12.197 12.368 1.00 91.06 296 VAL A C 1
ATOM 2215 O O . VAL A 1 296 ? -8.482 -11.987 11.180 1.00 91.06 296 VAL A O 1
ATOM 2218 N N . LYS A 1 297 ? -7.904 -13.404 12.817 1.00 89.56 297 LYS A N 1
ATOM 2219 C CA . LYS A 1 297 ? -7.787 -14.563 11.933 1.00 89.56 297 LYS A CA 1
ATOM 2220 C C . LYS A 1 297 ? -9.050 -14.778 11.089 1.00 89.56 297 LYS A C 1
ATOM 2222 O O . LYS A 1 297 ? -10.139 -14.989 11.623 1.00 89.56 297 LYS A O 1
ATOM 2227 N N . THR A 1 298 ? -8.873 -14.848 9.775 1.00 83.56 298 THR A N 1
ATOM 2228 C CA . THR A 1 298 ? -9.948 -15.064 8.795 1.00 83.56 298 THR A CA 1
ATOM 2229 C C . THR A 1 298 ? -9.826 -16.441 8.123 1.00 83.56 298 THR A C 1
ATOM 2231 O O . THR A 1 298 ? -8.968 -17.259 8.475 1.00 83.56 298 THR A O 1
ATOM 2234 N N . GLY A 1 299 ? -10.719 -16.743 7.172 1.00 83.94 299 GLY A N 1
ATOM 2235 C CA . GLY A 1 299 ? -10.659 -17.983 6.389 1.00 83.94 299 GLY A CA 1
ATOM 2236 C C . GLY A 1 299 ? -9.446 -18.067 5.454 1.00 83.94 299 GLY A C 1
ATOM 2237 O O . GLY A 1 299 ? -8.978 -19.171 5.168 1.00 83.94 299 GLY A O 1
ATOM 2238 N N . GLN A 1 300 ? -8.917 -16.919 5.025 1.00 86.25 300 GLN A N 1
ATOM 2239 C CA . GLN A 1 300 ? -7.778 -16.790 4.119 1.00 86.25 300 GLN A CA 1
ATOM 2240 C C . GLN A 1 300 ? -6.716 -15.875 4.731 1.00 86.25 300 GLN A C 1
ATOM 2242 O O . GLN A 1 300 ? -7.002 -14.756 5.140 1.00 86.25 300 GLN A O 1
ATOM 2247 N N . ALA A 1 301 ? -5.465 -16.334 4.773 1.00 92.12 301 ALA A N 1
ATOM 2248 C CA . ALA A 1 301 ? -4.361 -15.501 5.233 1.00 92.12 301 ALA A CA 1
ATOM 2249 C C . ALA A 1 301 ? -4.221 -14.251 4.345 1.00 92.12 301 ALA A C 1
ATOM 2251 O O . ALA A 1 301 ? -4.094 -14.372 3.127 1.00 92.12 301 ALA A O 1
ATOM 2252 N N . ILE A 1 302 ? -4.216 -13.067 4.961 1.00 91.69 302 ILE A N 1
ATOM 2253 C CA . ILE A 1 302 ? -3.917 -11.809 4.284 1.00 91.69 302 ILE A CA 1
ATOM 2254 C C . ILE A 1 302 ? -2.414 -11.789 4.019 1.00 91.69 302 ILE A C 1
ATOM 2256 O O . ILE A 1 302 ? -1.614 -11.887 4.952 1.00 91.69 302 ILE A O 1
ATOM 2260 N N . ARG A 1 303 ? -2.020 -11.645 2.757 1.00 96.00 303 ARG A N 1
ATOM 2261 C CA . ARG A 1 303 ? -0.640 -11.303 2.415 1.00 96.00 303 ARG A CA 1
ATOM 2262 C C . ARG A 1 303 ? -0.394 -9.846 2.770 1.00 96.00 303 ARG A C 1
ATOM 2264 O O . ARG A 1 303 ? -1.109 -8.988 2.270 1.00 96.00 303 ARG A O 1
ATOM 2271 N N . SER A 1 304 ? 0.590 -9.551 3.610 1.00 96.62 304 SER A N 1
ATOM 2272 C CA . SER A 1 304 ? 0.832 -8.183 4.078 1.00 96.62 304 SER A CA 1
ATOM 2273 C C . SER A 1 304 ? 2.295 -7.792 3.977 1.00 96.62 304 SER A C 1
ATOM 2275 O O . SER A 1 304 ? 3.149 -8.426 4.572 1.00 96.62 304 SER A O 1
ATOM 2277 N N . CYS A 1 305 ? 2.587 -6.709 3.275 1.00 97.62 305 CYS A N 1
ATOM 2278 C CA . CYS A 1 305 ? 3.942 -6.250 3.011 1.00 97.62 305 CYS A CA 1
ATOM 2279 C C . CYS A 1 305 ? 4.205 -4.933 3.734 1.00 97.62 305 CYS A C 1
ATOM 2281 O O . CYS A 1 305 ? 3.776 -3.893 3.252 1.00 97.62 305 CYS A O 1
ATOM 2283 N N . ILE A 1 306 ? 4.901 -4.974 4.868 1.00 97.75 306 ILE A N 1
ATOM 2284 C CA . ILE A 1 306 ? 5.225 -3.798 5.681 1.00 97.75 306 ILE A CA 1
ATOM 2285 C C . ILE A 1 306 ? 6.622 -3.310 5.308 1.00 97.75 306 ILE A C 1
ATOM 2287 O O . ILE A 1 306 ? 7.588 -4.073 5.378 1.00 97.75 306 ILE A O 1
ATOM 2291 N N . MET A 1 307 ? 6.738 -2.047 4.904 1.00 97.19 307 MET A N 1
ATOM 2292 C CA . MET A 1 307 ? 8.002 -1.453 4.473 1.00 97.19 307 MET A CA 1
ATOM 2293 C C . MET A 1 307 ? 8.204 -0.074 5.087 1.00 97.19 307 MET A C 1
ATOM 2295 O O . MET A 1 307 ? 7.371 0.820 4.927 1.00 97.19 307 MET A O 1
ATOM 2299 N N . ILE A 1 308 ? 9.328 0.108 5.778 1.00 95.44 308 ILE A N 1
ATOM 2300 C CA . ILE A 1 308 ? 9.610 1.344 6.510 1.00 95.44 308 ILE A CA 1
ATOM 2301 C C . ILE A 1 308 ? 11.108 1.616 6.609 1.00 95.44 308 ILE A C 1
ATOM 2303 O O . ILE A 1 308 ? 11.917 0.691 6.582 1.00 95.44 308 ILE A O 1
ATOM 2307 N N . TYR A 1 309 ? 11.486 2.880 6.766 1.00 94.31 309 TYR A N 1
ATOM 2308 C CA . TYR A 1 309 ? 12.850 3.239 7.137 1.00 94.31 309 TYR A CA 1
ATOM 2309 C C . TYR A 1 309 ? 13.061 3.152 8.651 1.00 94.31 309 TYR A C 1
ATOM 2311 O O . TYR A 1 309 ? 12.143 3.379 9.438 1.00 94.31 309 TYR A O 1
ATOM 2319 N N . GLU A 1 310 ? 14.281 2.830 9.073 1.00 92.06 310 GLU A N 1
ATOM 2320 C CA . GLU A 1 310 ? 14.650 2.747 10.494 1.00 92.06 310 GLU A CA 1
ATOM 2321 C C . GLU A 1 310 ? 14.537 4.088 11.238 1.00 92.06 310 GLU A C 1
ATOM 2323 O O . GLU A 1 310 ? 14.340 4.115 12.449 1.00 92.06 310 GLU A O 1
ATOM 2328 N N . ASP A 1 311 ? 14.648 5.209 10.520 1.00 91.94 311 ASP A N 1
ATOM 2329 C CA . ASP A 1 311 ? 14.621 6.558 11.085 1.00 91.94 311 ASP A CA 1
ATOM 2330 C C . ASP A 1 311 ? 13.293 7.297 10.840 1.00 91.94 311 ASP A C 1
ATOM 2332 O O . ASP A 1 311 ? 13.224 8.523 11.011 1.00 91.94 311 ASP A O 1
ATOM 2336 N N . ASP A 1 312 ? 12.248 6.558 10.449 1.00 92.44 312 ASP A N 1
ATOM 2337 C CA . ASP A 1 312 ? 10.871 7.040 10.363 1.00 92.44 312 ASP A CA 1
ATOM 2338 C C . ASP A 1 312 ? 10.291 7.244 11.770 1.00 92.44 312 ASP A C 1
ATOM 2340 O O . ASP A 1 312 ? 9.606 6.396 12.341 1.00 92.44 312 ASP A O 1
ATOM 2344 N N . ASN A 1 313 ? 10.562 8.414 12.340 1.00 87.38 313 ASN A N 1
ATOM 2345 C CA . ASN A 1 313 ? 10.086 8.778 13.671 1.00 87.38 313 ASN A CA 1
ATOM 2346 C C . ASN A 1 313 ? 8.554 8.841 13.794 1.00 87.38 313 ASN A C 1
ATOM 2348 O O . ASN A 1 313 ? 8.068 8.876 14.918 1.00 87.38 313 ASN A O 1
ATOM 2352 N N . ALA A 1 314 ? 7.806 8.898 12.686 1.00 85.75 314 ALA A N 1
ATOM 2353 C CA . ALA A 1 314 ? 6.351 8.991 12.731 1.00 85.75 314 ALA A CA 1
ATOM 2354 C C . ALA A 1 314 ? 5.705 7.617 12.926 1.00 85.75 314 ALA A C 1
ATOM 2356 O O . ALA A 1 314 ? 4.689 7.516 13.603 1.00 85.75 314 ALA A O 1
ATOM 2357 N N . ALA A 1 315 ? 6.285 6.562 12.344 1.00 88.56 315 ALA A N 1
ATOM 2358 C CA . ALA A 1 315 ? 5.606 5.272 12.272 1.00 88.56 315 ALA A CA 1
ATOM 2359 C C . ALA A 1 315 ? 6.498 4.038 12.462 1.00 88.56 315 ALA A C 1
ATOM 2361 O O . ALA A 1 315 ? 5.960 2.934 12.568 1.00 88.56 315 ALA A O 1
ATOM 2362 N N . HIS A 1 316 ? 7.829 4.173 12.553 1.00 88.31 316 HIS A N 1
ATOM 2363 C CA . HIS A 1 316 ? 8.749 3.027 12.650 1.00 88.31 316 HIS A CA 1
ATOM 2364 C C . HIS A 1 316 ? 8.361 2.043 13.764 1.00 88.31 316 HIS A C 1
ATOM 2366 O O . HIS A 1 316 ? 8.358 0.829 13.554 1.00 88.31 316 HIS A O 1
ATOM 2372 N N . SER A 1 317 ? 7.932 2.566 14.918 1.00 90.44 317 SER A N 1
ATOM 2373 C CA . SER A 1 317 ? 7.529 1.763 16.084 1.00 90.44 317 SER A CA 1
ATOM 2374 C C . SER A 1 317 ? 6.311 0.853 15.858 1.00 90.44 317 SER A C 1
ATOM 2376 O O . SER A 1 317 ? 6.018 0.011 16.702 1.00 90.44 317 SER A O 1
ATOM 2378 N N . THR A 1 318 ? 5.595 1.011 14.741 1.00 94.75 318 THR A N 1
ATOM 2379 C CA . THR A 1 318 ? 4.396 0.225 14.406 1.00 94.75 318 THR A CA 1
ATOM 2380 C C . THR A 1 318 ? 4.686 -0.946 13.463 1.00 94.75 318 THR A C 1
ATOM 2382 O O . THR A 1 318 ? 3.889 -1.880 13.355 1.00 94.75 318 THR A O 1
ATOM 2385 N N . ALA A 1 319 ? 5.842 -0.957 12.793 1.00 94.25 319 ALA A N 1
ATOM 2386 C CA . ALA A 1 319 ? 6.139 -1.952 11.765 1.00 94.25 319 ALA A CA 1
ATOM 2387 C C . ALA A 1 319 ? 6.381 -3.358 12.343 1.00 94.25 319 ALA A C 1
ATOM 2389 O O . ALA A 1 319 ? 5.780 -4.332 11.884 1.00 94.25 319 ALA A O 1
ATOM 2390 N N . VAL A 1 320 ? 7.224 -3.464 13.378 1.00 93.19 320 VAL A N 1
ATOM 2391 C CA . VAL A 1 320 ? 7.513 -4.741 14.055 1.00 93.19 320 VAL A CA 1
ATOM 2392 C C . VAL A 1 320 ? 6.275 -5.292 14.778 1.00 93.19 320 VAL A C 1
ATOM 2394 O O . VAL A 1 320 ? 5.961 -6.466 14.557 1.00 93.19 320 VAL A O 1
ATOM 2397 N N . PRO A 1 321 ? 5.521 -4.501 15.571 1.00 94.12 321 PRO A N 1
ATOM 2398 C CA . PRO A 1 321 ? 4.288 -4.994 16.184 1.00 94.12 321 PRO A CA 1
ATOM 2399 C C . PRO A 1 321 ? 3.250 -5.430 15.150 1.00 94.12 321 PRO A C 1
ATOM 2401 O O . PRO A 1 321 ? 2.675 -6.509 15.277 1.00 94.12 321 PRO A O 1
ATOM 2404 N N . GLY A 1 322 ? 3.082 -4.666 14.063 1.00 95.00 322 GLY A N 1
ATOM 2405 C CA . GLY A 1 322 ? 2.209 -5.051 12.954 1.00 95.00 322 GLY A CA 1
ATOM 2406 C C . GLY A 1 322 ? 2.564 -6.405 12.349 1.00 95.00 322 GLY A C 1
ATOM 2407 O O . GLY A 1 322 ? 1.692 -7.264 12.204 1.00 95.00 322 GLY A O 1
ATOM 2408 N N . TYR A 1 323 ? 3.848 -6.636 12.061 1.00 95.75 323 TYR A N 1
ATOM 2409 C CA . TYR A 1 323 ? 4.337 -7.930 11.585 1.00 95.75 323 TYR A CA 1
ATOM 2410 C C . TYR A 1 323 ? 4.031 -9.065 12.575 1.00 95.75 323 TYR A C 1
ATOM 2412 O O . TYR A 1 323 ? 3.497 -10.102 12.170 1.00 95.75 323 TYR A O 1
ATOM 2420 N N . LYS A 1 324 ? 4.323 -8.869 13.869 1.00 93.56 324 LYS A N 1
ATOM 2421 C CA . LYS A 1 324 ? 4.093 -9.876 14.918 1.00 93.56 324 LYS A CA 1
ATOM 2422 C C . LYS A 1 324 ? 2.618 -10.240 15.038 1.00 93.56 324 LYS A C 1
ATOM 2424 O O . LYS A 1 324 ? 2.281 -11.416 14.934 1.00 93.56 324 LYS A O 1
ATOM 2429 N N . ILE A 1 325 ? 1.745 -9.243 15.167 1.00 95.19 325 ILE A N 1
ATOM 2430 C CA . ILE A 1 325 ? 0.299 -9.443 15.314 1.00 95.19 325 ILE A CA 1
ATOM 2431 C C . ILE A 1 325 ? -0.261 -10.186 14.098 1.00 95.19 325 ILE A C 1
ATOM 2433 O O . ILE A 1 325 ? -0.944 -11.196 14.257 1.00 95.19 325 ILE A O 1
ATOM 2437 N N . LEU A 1 326 ? 0.072 -9.759 12.875 1.00 95.81 326 LEU A N 1
ATOM 2438 C CA . LEU A 1 326 ? -0.370 -10.447 11.657 1.00 95.81 326 LEU A CA 1
ATOM 2439 C C . LEU A 1 326 ? 0.079 -11.916 11.636 1.00 95.81 326 LEU A C 1
ATOM 2441 O O . LEU A 1 326 ? -0.718 -12.808 11.332 1.00 95.81 326 LEU A O 1
ATOM 2445 N N . LYS A 1 327 ? 1.339 -12.183 11.995 1.00 94.75 327 LYS A N 1
ATOM 2446 C CA . LYS A 1 327 ? 1.895 -13.541 12.042 1.00 94.75 327 LYS A CA 1
ATOM 2447 C C . LYS A 1 327 ? 1.192 -14.401 13.091 1.00 94.75 327 LYS A C 1
ATOM 2449 O O . LYS A 1 327 ? 0.817 -15.537 12.802 1.00 94.75 327 LYS A O 1
ATOM 2454 N N . GLU A 1 328 ? 0.962 -13.863 14.285 1.00 93.94 328 GLU A N 1
ATOM 2455 C CA . GLU A 1 328 ? 0.256 -14.543 15.378 1.00 93.94 328 GLU A CA 1
ATOM 2456 C C . GLU A 1 328 ? -1.198 -14.874 15.024 1.00 93.94 328 GLU A C 1
ATOM 2458 O O . GLU A 1 328 ? -1.697 -15.949 15.370 1.00 93.94 328 GLU A O 1
ATOM 2463 N N . GLN A 1 329 ? -1.862 -13.997 14.268 1.00 94.62 329 GLN A N 1
ATOM 2464 C CA . GLN A 1 329 ? -3.215 -14.223 13.755 1.00 94.62 329 GLN A CA 1
ATOM 2465 C C . GLN A 1 329 ? -3.247 -15.183 12.549 1.00 94.62 329 GLN A C 1
ATOM 2467 O O . GLN A 1 329 ? -4.317 -15.584 12.085 1.00 94.62 329 GLN A O 1
ATOM 2472 N N . GLY A 1 330 ? -2.086 -15.669 12.100 1.00 94.31 330 GLY A N 1
ATOM 2473 C CA . GLY A 1 330 ? -1.960 -16.672 11.044 1.00 94.31 330 GLY A CA 1
ATOM 2474 C C . GLY A 1 330 ? -2.073 -16.103 9.632 1.00 94.31 330 GLY A C 1
ATOM 2475 O O . GLY A 1 330 ? -2.490 -16.826 8.724 1.00 94.31 330 GLY A O 1
ATOM 2476 N N . HIS A 1 331 ? -1.738 -14.827 9.454 1.00 95.50 331 HIS A N 1
ATOM 2477 C CA . HIS A 1 331 ? -1.605 -14.184 8.151 1.00 95.50 331 HIS A CA 1
ATOM 2478 C C . HIS A 1 331 ? -0.199 -14.398 7.555 1.00 95.50 331 HIS A C 1
ATOM 2480 O O . HIS A 1 331 ? 0.643 -15.064 8.158 1.00 95.50 331 HIS A O 1
ATOM 2486 N N . ASP A 1 332 ? 0.046 -13.857 6.357 1.00 95.56 332 ASP A N 1
ATOM 2487 C CA . ASP A 1 332 ? 1.300 -13.991 5.597 1.00 95.56 332 ASP A CA 1
ATOM 2488 C C . ASP A 1 332 ? 2.038 -12.635 5.530 1.00 95.56 332 ASP A C 1
ATOM 2490 O O . ASP A 1 332 ? 2.030 -11.982 4.479 1.00 95.56 332 ASP A O 1
ATOM 2494 N N . PRO A 1 333 ? 2.588 -12.121 6.656 1.00 96.06 333 PRO A N 1
ATOM 2495 C CA . PRO A 1 333 ? 3.293 -10.851 6.648 1.00 96.06 333 PRO A CA 1
ATOM 2496 C C . PRO A 1 333 ? 4.754 -10.987 6.192 1.00 96.06 333 PRO A C 1
ATOM 2498 O O . PRO A 1 333 ? 5.475 -11.902 6.580 1.00 96.06 333 PRO A O 1
ATOM 2501 N N . THR A 1 334 ? 5.217 -10.002 5.435 1.00 96.06 334 THR A N 1
ATOM 2502 C CA . THR A 1 334 ? 6.622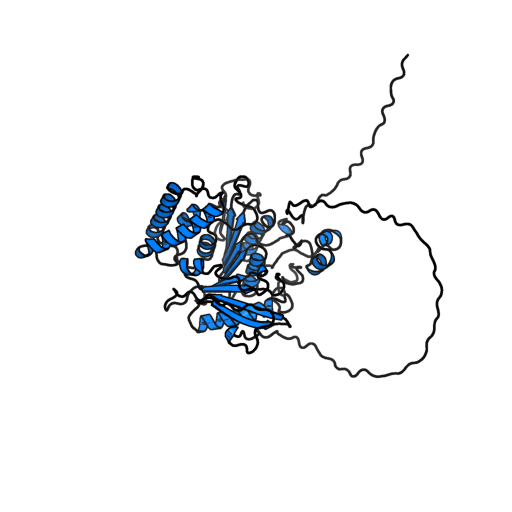 -9.713 5.147 1.00 96.06 334 THR A CA 1
ATOM 2503 C C . THR A 1 334 ? 6.949 -8.342 5.726 1.00 96.06 334 THR A C 1
ATOM 2505 O O . THR A 1 334 ? 6.186 -7.395 5.529 1.00 96.06 334 THR A O 1
ATOM 2508 N N . LEU A 1 335 ? 8.075 -8.224 6.422 1.00 96.12 335 LEU A N 1
ATOM 2509 C CA . LEU A 1 335 ? 8.597 -6.956 6.931 1.00 96.12 335 LEU A CA 1
ATOM 2510 C C . LEU A 1 335 ? 9.931 -6.659 6.252 1.00 96.12 335 LEU A C 1
ATOM 2512 O O . LEU A 1 335 ? 10.798 -7.526 6.214 1.00 96.12 335 LEU A O 1
ATOM 2516 N N . ALA A 1 336 ? 10.105 -5.438 5.758 1.00 95.25 336 ALA A N 1
ATOM 2517 C CA . ALA A 1 336 ? 11.388 -4.929 5.291 1.00 95.25 336 ALA A CA 1
ATOM 2518 C C . ALA A 1 336 ? 11.674 -3.567 5.933 1.00 95.25 336 ALA A C 1
ATOM 2520 O O . ALA A 1 336 ? 10.929 -2.604 5.737 1.00 95.25 336 ALA A O 1
ATOM 2521 N N . ILE A 1 337 ? 12.767 -3.490 6.691 1.00 94.06 337 ILE A N 1
ATOM 2522 C CA . ILE A 1 337 ? 13.263 -2.249 7.286 1.00 94.06 337 ILE A CA 1
ATOM 2523 C C . ILE A 1 337 ? 14.471 -1.784 6.481 1.00 94.06 337 ILE A C 1
ATOM 2525 O O . ILE A 1 337 ? 15.439 -2.523 6.292 1.00 94.06 337 ILE A O 1
ATOM 2529 N N . PHE A 1 338 ? 14.414 -0.546 6.009 1.00 93.00 338 PHE A N 1
ATOM 2530 C CA . PHE A 1 338 ? 15.444 0.080 5.193 1.00 93.00 338 PHE A CA 1
ATOM 2531 C C . PHE A 1 338 ? 16.329 0.988 6.047 1.00 93.00 338 PHE A C 1
ATOM 2533 O O . PHE A 1 338 ? 15.850 1.684 6.944 1.00 93.00 338 PHE A O 1
ATOM 2540 N N . GLY A 1 339 ? 17.630 0.980 5.759 1.00 89.56 339 GLY A N 1
ATOM 2541 C CA . GLY A 1 339 ? 18.583 1.862 6.424 1.00 89.56 339 GLY A CA 1
ATOM 2542 C C . GLY A 1 339 ? 18.435 3.306 5.957 1.00 89.56 339 GLY A C 1
ATOM 2543 O O . GLY A 1 339 ? 18.061 3.564 4.811 1.00 89.56 339 GLY A O 1
ATOM 2544 N N . ALA A 1 340 ? 18.753 4.250 6.833 1.00 87.25 340 ALA A N 1
ATOM 2545 C CA . ALA A 1 340 ? 18.651 5.672 6.535 1.00 87.25 340 ALA A CA 1
ATOM 2546 C C . ALA A 1 340 ? 20.015 6.317 6.262 1.00 87.25 340 ALA A C 1
ATOM 2548 O O . ALA A 1 340 ? 21.036 5.963 6.849 1.00 87.25 340 ALA A O 1
ATOM 2549 N N . ASP A 1 341 ? 20.029 7.350 5.419 1.00 82.62 341 ASP A N 1
ATOM 2550 C CA . ASP A 1 341 ? 21.192 8.221 5.247 1.00 82.62 341 ASP A CA 1
ATOM 2551 C C . ASP A 1 341 ? 20.736 9.682 5.185 1.00 82.62 341 ASP A C 1
ATOM 2553 O O . ASP A 1 341 ? 20.533 10.279 4.121 1.00 82.62 341 ASP A O 1
ATOM 2557 N N . ARG A 1 342 ? 20.578 10.280 6.373 1.00 74.56 342 ARG A N 1
ATOM 2558 C CA . ARG A 1 342 ? 20.098 11.662 6.532 1.00 74.56 342 ARG A CA 1
ATOM 2559 C C . ARG A 1 342 ? 21.019 12.700 5.901 1.00 74.56 342 ARG A C 1
ATOM 2561 O O . ARG A 1 342 ? 20.529 13.722 5.421 1.00 74.56 342 ARG A O 1
ATOM 2568 N N . ALA A 1 343 ? 22.332 12.450 5.853 1.00 73.19 343 ALA A N 1
ATOM 2569 C CA . ALA A 1 343 ? 23.273 13.348 5.172 1.00 73.19 343 ALA A CA 1
ATOM 2570 C C . ALA A 1 343 ? 22.949 13.477 3.674 1.00 73.19 343 ALA A C 1
ATOM 2572 O O . ALA A 1 343 ? 23.281 14.471 3.028 1.00 73.19 343 ALA A O 1
ATOM 2573 N N . ASN A 1 344 ? 22.246 12.475 3.164 1.00 66.94 344 ASN A N 1
ATOM 2574 C CA . ASN A 1 344 ? 21.913 12.239 1.782 1.00 66.94 344 ASN A CA 1
ATOM 2575 C C . ASN A 1 344 ? 20.396 12.219 1.537 1.00 66.94 344 ASN A C 1
ATOM 2577 O O . ASN A 1 344 ? 19.974 11.816 0.463 1.00 66.94 344 ASN A O 1
ATOM 2581 N N . ARG A 1 345 ? 19.571 12.670 2.495 1.00 73.88 345 ARG A N 1
ATOM 2582 C CA . ARG A 1 345 ? 18.099 12.725 2.370 1.00 73.88 345 ARG A CA 1
ATOM 2583 C C . ARG A 1 345 ? 17.458 11.379 1.979 1.00 73.88 345 ARG A C 1
ATOM 2585 O O . ARG A 1 345 ? 16.457 11.359 1.266 1.00 73.88 345 ARG A O 1
ATOM 2592 N N . ILE A 1 346 ? 18.045 10.270 2.425 1.00 82.25 346 ILE A N 1
ATOM 2593 C CA . ILE A 1 346 ? 17.462 8.926 2.342 1.00 82.25 346 ILE A CA 1
ATOM 2594 C C . ILE A 1 346 ? 16.905 8.590 3.721 1.00 82.25 346 ILE A C 1
ATOM 2596 O O . ILE A 1 346 ? 17.582 8.839 4.721 1.00 82.25 346 ILE A O 1
ATOM 2600 N N . GLY A 1 347 ? 15.704 8.024 3.763 1.00 87.75 347 GLY A N 1
ATOM 2601 C CA . GLY A 1 347 ? 15.029 7.685 5.005 1.00 87.75 347 GLY A CA 1
ATOM 2602 C C . GLY A 1 347 ? 13.837 8.579 5.316 1.00 87.75 347 GLY A C 1
ATOM 2603 O O . GLY A 1 347 ? 13.197 9.147 4.424 1.00 87.75 347 GLY A O 1
ATOM 2604 N N . GLY A 1 348 ? 13.561 8.702 6.606 1.00 90.62 348 GLY A N 1
ATOM 2605 C CA . GLY A 1 348 ? 12.414 9.384 7.173 1.00 90.62 348 GLY A CA 1
ATOM 2606 C C . GLY A 1 348 ? 11.096 8.727 6.781 1.00 90.62 348 GLY A C 1
ATOM 2607 O O . GLY A 1 348 ? 11.040 7.569 6.369 1.00 90.62 348 GLY A O 1
ATOM 2608 N N . HIS A 1 349 ? 10.028 9.513 6.873 1.00 93.12 349 HIS A N 1
ATOM 2609 C CA . HIS A 1 349 ? 8.683 9.092 6.503 1.00 93.12 349 HIS A CA 1
ATOM 2610 C C . HIS A 1 349 ? 8.495 9.126 4.978 1.00 93.12 349 HIS A C 1
ATOM 2612 O O . HIS A 1 349 ? 7.833 10.004 4.424 1.00 93.12 349 HIS A O 1
ATOM 2618 N N . SER A 1 350 ? 9.160 8.204 4.279 1.00 91.19 350 SER A N 1
ATOM 2619 C CA . SER A 1 350 ? 9.094 8.067 2.823 1.00 91.19 350 SER A CA 1
ATOM 2620 C C . SER A 1 350 ? 9.082 6.606 2.370 1.00 91.19 350 SER A C 1
ATOM 2622 O O . SER A 1 350 ? 9.476 5.703 3.105 1.00 91.19 350 SER A O 1
ATOM 2624 N N . ALA A 1 351 ? 8.615 6.364 1.145 1.00 90.38 351 ALA A N 1
ATOM 2625 C CA . ALA A 1 351 ? 8.623 5.037 0.539 1.00 90.38 351 ALA A CA 1
ATOM 2626 C C . ALA A 1 351 ? 10.040 4.627 0.072 1.00 90.38 351 ALA A C 1
ATOM 2628 O O . ALA A 1 351 ? 10.850 5.494 -0.305 1.00 90.38 351 ALA A O 1
ATOM 2629 N N . PRO A 1 352 ? 10.344 3.314 0.025 1.00 89.88 352 PRO A N 1
ATOM 2630 C CA . PRO A 1 352 ? 11.620 2.829 -0.490 1.00 89.88 352 PRO A CA 1
ATOM 2631 C C . PRO A 1 352 ? 11.835 3.224 -1.955 1.00 89.88 352 PRO A C 1
ATOM 2633 O O . PRO A 1 352 ? 10.905 3.493 -2.726 1.00 89.88 352 PRO A O 1
ATOM 2636 N N . ALA A 1 353 ? 13.093 3.282 -2.385 1.00 86.19 353 ALA A N 1
ATOM 2637 C CA . ALA A 1 353 ? 13.422 3.588 -3.769 1.00 86.19 353 ALA A CA 1
ATOM 2638 C C . ALA A 1 353 ? 12.847 2.531 -4.727 1.00 86.19 353 ALA A C 1
ATOM 2640 O O . ALA A 1 353 ? 12.985 1.328 -4.515 1.00 86.19 353 ALA A O 1
ATOM 2641 N N . ASN A 1 354 ? 12.232 3.004 -5.819 1.00 85.94 354 ASN A N 1
ATOM 2642 C CA . ASN A 1 354 ? 11.487 2.167 -6.766 1.00 85.94 354 ASN A CA 1
ATOM 2643 C C . ASN A 1 354 ? 10.344 1.370 -6.101 1.00 85.94 354 ASN A C 1
ATOM 2645 O O . ASN A 1 354 ? 10.126 0.203 -6.415 1.00 85.94 354 ASN A O 1
ATOM 2649 N N . GLU A 1 355 ? 9.619 2.030 -5.197 1.00 89.69 355 GLU A N 1
ATOM 2650 C CA . GLU A 1 355 ? 8.435 1.558 -4.466 1.00 89.69 355 GLU A CA 1
ATOM 2651 C C . GLU A 1 355 ? 7.553 0.567 -5.244 1.00 89.69 355 GLU A C 1
ATOM 2653 O O . GLU A 1 355 ? 7.310 -0.537 -4.773 1.00 89.69 355 GLU A O 1
ATOM 2658 N N . TRP A 1 356 ? 7.125 0.889 -6.468 1.00 89.69 356 TRP A N 1
ATOM 2659 C CA . TRP A 1 356 ? 6.240 0.003 -7.235 1.00 89.69 356 TRP A CA 1
ATOM 2660 C C . TRP A 1 356 ? 6.851 -1.364 -7.570 1.00 89.69 356 TRP A C 1
ATOM 2662 O O . TRP A 1 356 ? 6.123 -2.352 -7.661 1.00 89.69 356 TRP A O 1
ATOM 2672 N N . ALA A 1 357 ? 8.174 -1.468 -7.722 1.00 90.81 357 ALA A N 1
ATOM 2673 C CA . ALA A 1 357 ? 8.816 -2.772 -7.870 1.00 90.81 357 ALA A CA 1
ATOM 2674 C C . ALA A 1 357 ? 8.704 -3.588 -6.574 1.00 90.81 357 ALA A C 1
ATOM 2676 O O . ALA A 1 357 ? 8.433 -4.785 -6.629 1.00 90.81 357 ALA A O 1
ATOM 2677 N N . TRP A 1 358 ? 8.866 -2.935 -5.419 1.00 93.75 358 TRP A N 1
ATOM 2678 C CA . TRP A 1 358 ? 8.707 -3.556 -4.105 1.00 93.75 358 TRP A CA 1
ATOM 2679 C C . TRP A 1 358 ? 7.268 -4.000 -3.838 1.00 93.75 358 TRP A C 1
ATOM 2681 O O . TRP A 1 358 ? 7.058 -5.149 -3.447 1.00 93.75 358 TRP A O 1
ATOM 2691 N N . ILE A 1 359 ? 6.291 -3.129 -4.113 1.00 94.31 359 ILE A N 1
ATOM 2692 C CA . ILE A 1 359 ? 4.855 -3.423 -4.005 1.00 94.31 359 ILE A CA 1
ATOM 2693 C C . ILE A 1 359 ? 4.522 -4.671 -4.825 1.00 94.31 359 ILE A C 1
ATOM 2695 O O . ILE A 1 359 ? 4.018 -5.661 -4.299 1.00 94.31 359 ILE A O 1
ATOM 2699 N N . THR A 1 360 ? 4.844 -4.646 -6.119 1.00 92.38 360 THR A N 1
ATOM 2700 C CA . THR A 1 360 ? 4.449 -5.712 -7.053 1.00 92.38 360 THR A CA 1
ATOM 2701 C C . THR A 1 360 ? 5.170 -7.031 -6.791 1.00 92.38 360 THR A C 1
ATOM 2703 O O . THR A 1 360 ? 4.565 -8.092 -6.953 1.00 92.38 360 THR A O 1
ATOM 2706 N N . HIS A 1 361 ? 6.428 -6.977 -6.340 1.00 93.25 361 HIS A N 1
ATOM 2707 C CA . HIS A 1 361 ? 7.172 -8.148 -5.887 1.00 93.25 361 HIS A CA 1
ATOM 2708 C C . HIS A 1 361 ? 6.531 -8.787 -4.658 1.00 93.25 361 HIS A C 1
ATOM 2710 O O . HIS A 1 361 ? 6.197 -9.970 -4.682 1.00 93.25 361 HIS A O 1
ATOM 2716 N N . CYS A 1 362 ? 6.358 -8.009 -3.590 1.00 94.94 362 CYS A N 1
ATOM 2717 C CA . CYS A 1 362 ? 5.952 -8.556 -2.305 1.00 94.94 362 CYS A CA 1
ATOM 2718 C C . CYS A 1 362 ? 4.512 -9.087 -2.344 1.00 94.94 362 CYS A C 1
ATOM 2720 O O . CYS A 1 362 ? 4.234 -10.200 -1.889 1.00 94.94 362 CYS A O 1
ATOM 2722 N N . LEU A 1 363 ? 3.611 -8.354 -3.005 1.00 95.00 363 LEU A N 1
ATOM 2723 C CA . LEU A 1 363 ? 2.226 -8.781 -3.198 1.00 95.00 363 LEU A CA 1
ATOM 2724 C C . LEU A 1 363 ? 2.088 -10.022 -4.089 1.00 95.00 363 LEU A C 1
ATOM 2726 O O . LEU A 1 363 ? 1.032 -10.647 -4.089 1.00 95.00 363 LEU A O 1
ATOM 2730 N N . GLY A 1 364 ? 3.133 -10.404 -4.832 1.00 92.06 364 GLY A N 1
ATOM 2731 C CA . GLY A 1 364 ? 3.055 -11.513 -5.781 1.00 92.06 364 GLY A CA 1
ATOM 2732 C C . GLY A 1 364 ? 2.071 -11.226 -6.914 1.00 92.06 364 GLY A C 1
ATOM 2733 O O . GLY A 1 364 ? 1.349 -12.119 -7.352 1.00 92.06 364 GLY A O 1
ATOM 2734 N N . LEU A 1 365 ? 2.024 -9.969 -7.368 1.00 89.81 365 LEU A N 1
ATOM 2735 C CA . LEU A 1 365 ? 1.051 -9.480 -8.347 1.00 89.81 365 LEU A CA 1
ATOM 2736 C C . LEU A 1 365 ? 1.053 -10.344 -9.626 1.00 89.81 365 LEU A C 1
ATOM 2738 O O . LEU A 1 365 ? 0.011 -10.784 -10.123 1.00 89.81 365 LEU A O 1
ATOM 2742 N N . ASN A 1 366 ? 2.257 -10.631 -10.119 1.00 87.88 366 ASN A N 1
ATOM 2743 C CA . ASN A 1 366 ? 2.543 -11.460 -11.283 1.00 87.88 366 ASN A CA 1
ATOM 2744 C C . ASN A 1 366 ? 3.714 -12.400 -10.983 1.00 87.88 366 ASN A C 1
ATOM 2746 O O . ASN A 1 366 ? 4.456 -12.196 -10.020 1.00 87.88 366 ASN A O 1
ATOM 2750 N N . ASP A 1 367 ? 3.907 -13.409 -11.833 1.00 89.50 367 ASP A N 1
ATOM 2751 C CA . ASP A 1 367 ? 5.057 -14.304 -11.712 1.00 89.50 367 ASP A CA 1
ATOM 2752 C C . ASP A 1 367 ? 6.377 -13.508 -11.788 1.00 89.50 367 ASP A C 1
ATOM 2754 O O . ASP A 1 367 ? 6.488 -12.570 -12.594 1.00 89.50 367 ASP A O 1
ATOM 2758 N N . PRO A 1 368 ? 7.397 -13.868 -10.984 1.00 90.44 368 PRO A N 1
ATOM 2759 C CA . PRO A 1 368 ? 8.700 -13.223 -11.048 1.00 90.44 368 PRO A CA 1
ATOM 2760 C C . PRO A 1 368 ? 9.327 -13.309 -12.441 1.00 90.44 368 PRO A C 1
ATOM 2762 O O . PRO A 1 368 ? 9.197 -14.313 -13.146 1.00 90.44 368 PRO A O 1
ATOM 2765 N N . CYS A 1 369 ? 10.075 -12.275 -12.823 1.00 90.81 369 CYS A N 1
ATOM 2766 C CA . CYS A 1 369 ? 10.865 -12.308 -14.047 1.00 90.81 369 CYS A CA 1
ATOM 2767 C C . CYS A 1 369 ? 11.866 -13.478 -14.034 1.00 90.81 369 CYS A C 1
ATOM 2769 O O . CYS A 1 369 ? 12.411 -13.853 -12.995 1.00 90.81 369 CYS A O 1
ATOM 2771 N N . THR A 1 370 ? 12.151 -14.039 -15.213 1.00 92.38 370 THR A N 1
ATOM 2772 C CA . THR A 1 370 ? 13.156 -15.103 -15.356 1.00 92.38 370 THR A CA 1
ATOM 2773 C C . THR A 1 370 ? 14.548 -14.603 -14.957 1.00 92.38 370 THR A C 1
ATOM 2775 O O . THR A 1 370 ? 14.838 -13.410 -15.056 1.00 92.38 370 THR A O 1
ATOM 2778 N N . GLU A 1 371 ? 15.449 -15.511 -14.566 1.00 92.06 371 GLU A N 1
ATOM 2779 C CA . GLU A 1 371 ? 16.843 -15.154 -14.251 1.00 92.06 371 GLU A CA 1
ATOM 2780 C C . GLU A 1 371 ? 17.547 -14.440 -15.418 1.00 92.06 371 GLU A C 1
ATOM 2782 O O . GLU A 1 371 ? 18.301 -13.492 -15.202 1.00 92.06 371 GLU A O 1
ATOM 2787 N N . GLU A 1 372 ? 17.267 -14.851 -16.661 1.00 92.62 372 GLU A N 1
ATOM 2788 C CA . GLU A 1 372 ? 17.816 -14.208 -17.859 1.00 92.62 372 GLU A CA 1
ATOM 2789 C C . GLU A 1 372 ? 17.326 -12.763 -17.992 1.00 92.62 372 GLU A C 1
ATOM 2791 O O . GLU A 1 372 ? 18.146 -11.855 -18.135 1.00 92.62 372 GLU A O 1
ATOM 2796 N N . CYS A 1 373 ? 16.010 -12.536 -17.887 1.00 92.75 373 CYS A N 1
ATOM 2797 C CA . CYS A 1 373 ? 15.444 -11.188 -17.896 1.00 92.75 373 CYS A CA 1
ATOM 2798 C C . CYS A 1 373 ? 16.033 -10.348 -16.756 1.00 92.75 373 CYS A C 1
ATOM 2800 O O . CYS A 1 373 ? 16.561 -9.264 -16.994 1.00 92.75 373 CYS A O 1
ATOM 2802 N N . SER A 1 374 ? 16.032 -10.883 -15.533 1.00 93.12 374 SER A N 1
ATOM 2803 C CA . SER A 1 374 ? 16.600 -10.230 -14.355 1.00 93.12 374 SER A CA 1
ATOM 2804 C C . SER A 1 374 ? 18.041 -9.776 -14.591 1.00 93.12 374 SER A C 1
ATOM 2806 O O . SER A 1 374 ? 18.381 -8.637 -14.278 1.00 93.12 374 SER A O 1
ATOM 2808 N N . GLY A 1 375 ? 18.885 -10.630 -15.176 1.00 93.56 375 GLY A N 1
ATOM 2809 C CA . GLY A 1 375 ? 20.271 -10.290 -15.498 1.00 93.56 375 GLY A CA 1
ATOM 2810 C C . GLY A 1 375 ? 20.398 -9.140 -16.503 1.00 93.56 375 GLY A C 1
ATOM 2811 O O . GLY A 1 375 ? 21.250 -8.269 -16.325 1.00 93.56 375 GLY A O 1
ATOM 2812 N N . GLN A 1 376 ? 19.535 -9.091 -17.525 1.00 92.75 376 GLN A N 1
ATOM 2813 C CA . GLN A 1 376 ? 19.521 -7.991 -18.500 1.00 92.75 376 GLN A CA 1
ATOM 2814 C C . GLN A 1 376 ? 19.109 -6.664 -17.861 1.00 92.75 376 GLN A C 1
ATOM 2816 O O . GLN A 1 376 ? 19.737 -5.637 -18.117 1.00 92.75 376 GLN A O 1
ATOM 2821 N N . ILE A 1 377 ? 18.085 -6.676 -17.003 1.00 92.06 377 ILE A N 1
ATOM 2822 C CA . ILE A 1 377 ? 17.610 -5.458 -16.336 1.00 92.06 377 ILE A CA 1
ATOM 2823 C C . ILE A 1 377 ? 18.656 -4.922 -15.360 1.00 92.06 377 ILE A C 1
ATOM 2825 O O . ILE A 1 377 ? 18.949 -3.727 -15.385 1.00 92.06 377 ILE A O 1
ATOM 2829 N N . VAL A 1 378 ? 19.270 -5.796 -14.556 1.00 93.56 378 VAL A N 1
ATOM 2830 C CA . VAL A 1 378 ? 20.365 -5.410 -13.652 1.00 93.56 378 VAL A CA 1
ATOM 2831 C C . VAL A 1 378 ? 21.526 -4.809 -14.451 1.00 93.56 378 VAL A C 1
ATOM 2833 O O . VAL A 1 378 ? 21.949 -3.692 -14.165 1.00 93.56 378 VAL A O 1
ATOM 2836 N N . GLY A 1 379 ? 21.967 -5.474 -15.525 1.00 94.31 379 GLY A N 1
ATOM 2837 C CA . GLY A 1 379 ? 23.040 -4.961 -16.382 1.00 94.31 379 GLY A CA 1
ATOM 2838 C C . GLY A 1 379 ? 22.707 -3.624 -17.057 1.00 94.31 379 GLY A C 1
ATOM 2839 O O . GLY A 1 379 ? 23.570 -2.750 -17.154 1.00 94.31 379 GLY A O 1
ATOM 2840 N N . CYS A 1 380 ? 21.457 -3.433 -17.488 1.00 94.12 380 CYS A N 1
ATOM 2841 C CA . CYS A 1 380 ? 20.967 -2.171 -18.048 1.00 94.12 380 CYS A CA 1
ATOM 2842 C C . CYS A 1 380 ? 21.051 -1.031 -17.023 1.00 94.12 380 CYS A C 1
ATOM 2844 O O . CYS A 1 380 ? 21.591 0.037 -17.319 1.00 94.12 380 CYS A O 1
ATOM 2846 N N . MET A 1 381 ? 20.589 -1.276 -15.795 1.00 93.75 381 MET A N 1
ATOM 2847 C CA . MET A 1 381 ? 20.641 -0.287 -14.720 1.00 93.75 381 MET A CA 1
ATOM 2848 C C . MET A 1 381 ? 22.068 0.025 -14.270 1.00 93.75 381 MET A C 1
ATOM 2850 O O . MET A 1 381 ? 22.387 1.191 -14.036 1.00 93.75 381 MET A O 1
ATOM 2854 N N . ASP A 1 382 ? 22.944 -0.973 -14.191 1.00 94.19 382 ASP A N 1
ATOM 2855 C CA . ASP A 1 382 ? 24.355 -0.763 -13.864 1.00 94.19 382 ASP A CA 1
ATOM 2856 C C . ASP A 1 382 ? 25.050 0.089 -14.932 1.00 94.19 382 ASP A C 1
ATOM 2858 O O . ASP A 1 382 ? 25.771 1.039 -14.610 1.00 94.19 382 ASP A O 1
ATOM 2862 N N . ALA A 1 383 ? 24.778 -0.186 -16.212 1.00 95.19 383 ALA A N 1
ATOM 2863 C CA . ALA A 1 383 ? 25.280 0.622 -17.316 1.00 95.19 383 ALA A CA 1
ATOM 2864 C C . ALA A 1 383 ? 24.742 2.060 -17.262 1.00 95.19 383 ALA A C 1
ATOM 2866 O O . ALA A 1 383 ? 25.503 3.003 -17.490 1.00 95.19 383 ALA A O 1
ATOM 2867 N N . PHE A 1 384 ? 23.463 2.249 -16.936 1.00 94.31 384 PHE A N 1
ATOM 2868 C CA . PHE A 1 384 ? 22.881 3.575 -16.737 1.00 94.31 384 PHE A CA 1
ATOM 2869 C C . PHE A 1 384 ? 23.612 4.346 -15.637 1.00 94.31 384 PHE A C 1
ATOM 2871 O O . PHE A 1 384 ? 24.124 5.433 -15.896 1.00 94.31 384 PHE A O 1
ATOM 2878 N N . LYS A 1 385 ? 23.736 3.769 -14.438 1.00 92.44 385 LYS A N 1
ATOM 2879 C CA . LYS A 1 385 ? 24.386 4.426 -13.294 1.00 92.44 385 LYS A CA 1
ATOM 2880 C C . LYS A 1 385 ? 25.843 4.776 -13.574 1.00 92.44 385 LYS A C 1
ATOM 2882 O O . LYS A 1 385 ? 26.290 5.857 -13.205 1.00 92.44 385 LYS A O 1
ATOM 2887 N N . ALA A 1 386 ? 26.572 3.886 -14.249 1.00 93.88 386 ALA A N 1
ATOM 2888 C CA . ALA A 1 386 ? 27.977 4.097 -14.586 1.00 93.88 386 ALA A CA 1
ATOM 2889 C C . ALA A 1 386 ? 28.197 5.252 -15.580 1.00 93.88 386 ALA A C 1
ATOM 2891 O O . ALA A 1 386 ? 29.261 5.869 -15.568 1.00 93.88 386 ALA A O 1
ATOM 2892 N N . ASN A 1 387 ? 27.214 5.537 -16.440 1.00 94.81 387 ASN A N 1
ATOM 2893 C CA . ASN A 1 387 ? 27.316 6.560 -17.486 1.00 94.81 387 ASN A CA 1
ATOM 2894 C C . ASN A 1 387 ? 26.498 7.826 -17.194 1.00 94.81 387 ASN A C 1
ATOM 2896 O O . ASN A 1 387 ? 26.559 8.784 -17.966 1.00 94.81 387 ASN A O 1
ATOM 2900 N N . PHE A 1 388 ? 25.714 7.837 -16.119 1.00 95.00 388 PHE A N 1
ATOM 2901 C CA . PHE A 1 388 ? 24.863 8.962 -15.771 1.00 95.00 388 PHE A CA 1
ATOM 2902 C C . PHE A 1 388 ? 25.692 10.161 -15.296 1.00 95.00 388 PHE A C 1
ATOM 2904 O O . PHE A 1 388 ? 26.580 10.033 -14.451 1.00 95.00 388 PHE A O 1
ATOM 2911 N N . GLN A 1 389 ? 25.341 11.334 -15.822 1.00 93.62 389 GLN A N 1
ATOM 2912 C CA . GLN A 1 389 ? 25.764 12.637 -15.324 1.00 93.62 389 GLN A CA 1
ATOM 2913 C C . GLN A 1 389 ? 24.540 13.547 -15.267 1.00 93.62 389 GLN A C 1
ATOM 2915 O O . GLN A 1 389 ? 23.783 13.623 -16.241 1.00 93.62 389 GLN A O 1
ATOM 2920 N N . ASP A 1 390 ? 24.341 14.223 -14.140 1.00 91.50 390 ASP A N 1
ATOM 2921 C CA . ASP A 1 390 ? 23.309 15.253 -14.022 1.00 91.50 390 ASP A CA 1
ATOM 2922 C C . ASP A 1 390 ? 23.710 16.538 -14.791 1.00 91.50 390 ASP A C 1
ATOM 2924 O O . ASP A 1 390 ? 24.837 16.639 -15.294 1.00 91.50 390 ASP A O 1
ATOM 2928 N N . PRO A 1 391 ? 22.816 17.537 -14.932 1.00 92.31 391 PRO A N 1
ATOM 2929 C CA . PRO A 1 391 ? 23.143 18.800 -15.605 1.00 92.31 391 PRO A CA 1
ATOM 2930 C C . PRO A 1 391 ? 24.299 19.578 -14.957 1.00 92.31 391 PRO A C 1
ATOM 2932 O O . PRO A 1 391 ? 24.916 20.422 -15.609 1.00 92.31 391 PRO A O 1
ATOM 2935 N N . GLU A 1 392 ? 24.595 19.292 -13.690 1.00 92.75 392 GLU A N 1
ATOM 2936 C CA . GLU A 1 392 ? 25.692 19.868 -12.921 1.00 92.75 392 GLU A CA 1
ATOM 2937 C C . GLU A 1 392 ? 27.017 19.083 -13.092 1.00 92.75 392 GLU A C 1
ATOM 2939 O O . GLU A 1 392 ? 28.073 19.554 -12.663 1.00 92.75 392 GLU A O 1
ATOM 2944 N N . GLY A 1 393 ? 26.993 17.933 -13.776 1.00 92.50 393 GLY A N 1
ATOM 2945 C CA . GLY A 1 393 ? 28.139 17.059 -14.033 1.00 92.50 393 GLY A CA 1
ATOM 2946 C C . GLY A 1 393 ? 28.435 16.044 -12.923 1.00 92.50 393 GLY A C 1
ATOM 2947 O O . GLY A 1 393 ? 29.501 15.424 -12.945 1.00 92.50 393 GLY A O 1
ATOM 2948 N N . ASN A 1 394 ? 27.533 15.865 -11.956 1.00 91.50 394 ASN A N 1
ATOM 2949 C CA . ASN A 1 394 ? 27.689 14.902 -10.871 1.00 91.50 394 ASN A CA 1
ATOM 2950 C C . ASN A 1 394 ? 27.323 13.486 -11.328 1.00 91.50 394 ASN A C 1
ATOM 2952 O O . ASN A 1 394 ? 26.396 13.282 -12.114 1.00 91.50 394 ASN A O 1
ATOM 2956 N N . SER A 1 395 ? 28.037 12.497 -10.791 1.00 92.25 395 SER A N 1
ATOM 2957 C CA . SER A 1 395 ? 27.712 11.082 -10.979 1.00 92.25 395 SER A CA 1
ATOM 2958 C C . SER A 1 395 ? 26.399 10.704 -10.293 1.00 92.25 395 SER A C 1
ATOM 2960 O O . SER A 1 395 ? 25.938 11.376 -9.368 1.00 92.25 395 SER A O 1
ATOM 2962 N N . PHE A 1 396 ? 25.829 9.573 -10.711 1.00 89.31 396 PHE A N 1
ATOM 2963 C CA . PHE A 1 396 ? 24.616 9.039 -10.105 1.00 89.31 396 PHE A CA 1
ATOM 2964 C C . PHE A 1 396 ? 24.780 8.795 -8.603 1.00 89.31 396 PHE A C 1
ATOM 2966 O O . PHE A 1 396 ? 25.798 8.275 -8.145 1.00 89.31 396 PHE A O 1
ATOM 2973 N N . THR A 1 397 ? 23.724 9.100 -7.856 1.00 85.06 397 THR A N 1
ATOM 2974 C CA . THR A 1 397 ? 23.594 8.758 -6.442 1.00 85.06 397 THR A CA 1
ATOM 2975 C C . THR A 1 397 ? 22.121 8.595 -6.100 1.00 85.06 397 THR A C 1
ATOM 2977 O O . THR A 1 397 ? 21.290 9.350 -6.597 1.00 85.06 397 THR A O 1
ATOM 2980 N N . LEU A 1 398 ? 21.799 7.632 -5.240 1.00 76.88 398 LEU A N 1
ATOM 2981 C CA . LEU A 1 398 ? 20.444 7.449 -4.710 1.00 76.88 398 LEU A CA 1
ATOM 2982 C C . LEU A 1 398 ? 20.079 8.517 -3.674 1.00 76.88 398 LEU A C 1
ATOM 2984 O O . LEU A 1 398 ? 18.911 8.672 -3.346 1.00 76.88 398 LEU A O 1
ATOM 2988 N N . SER A 1 399 ? 21.061 9.288 -3.209 1.00 77.62 399 SER A N 1
ATOM 2989 C CA . SER A 1 399 ? 20.841 10.404 -2.292 1.00 77.62 399 SER A CA 1
ATOM 2990 C C . SER A 1 399 ? 20.179 11.624 -2.924 1.00 77.62 399 SER A C 1
ATOM 2992 O O . SER A 1 399 ? 19.666 12.495 -2.229 1.00 77.62 399 SER A O 1
ATOM 2994 N N . ASP A 1 400 ? 20.177 11.722 -4.252 1.00 81.19 400 ASP A N 1
ATOM 2995 C CA . ASP A 1 400 ? 19.472 12.799 -4.933 1.00 81.19 400 ASP A CA 1
ATOM 2996 C C . ASP A 1 400 ? 18.074 12.302 -5.345 1.00 81.19 400 ASP A C 1
ATOM 2998 O O . ASP A 1 400 ? 17.967 11.391 -6.177 1.00 81.19 400 ASP A O 1
ATOM 3002 N N . PRO A 1 401 ? 16.982 12.898 -4.824 1.00 79.25 401 PRO A N 1
ATOM 3003 C CA . PRO A 1 401 ? 15.622 12.539 -5.220 1.00 79.25 401 PRO A CA 1
ATOM 3004 C C . PRO A 1 401 ? 15.390 12.634 -6.735 1.00 79.25 401 PRO A C 1
ATOM 3006 O O . PRO A 1 401 ? 14.678 11.808 -7.306 1.00 79.25 401 PRO A O 1
ATOM 3009 N N . ARG A 1 402 ? 16.046 13.585 -7.419 1.00 82.56 402 ARG A N 1
ATOM 3010 C CA . ARG A 1 402 ? 15.975 13.730 -8.881 1.00 82.56 402 ARG A CA 1
ATOM 3011 C C . ARG A 1 402 ? 16.587 12.514 -9.570 1.00 82.56 402 ARG A C 1
ATOM 3013 O O . ARG A 1 402 ? 16.047 12.022 -10.557 1.00 82.56 402 ARG A O 1
ATOM 3020 N N . HIS A 1 403 ? 17.708 12.012 -9.055 1.00 87.81 403 HIS A N 1
ATOM 3021 C CA . HIS A 1 403 ? 18.361 10.821 -9.597 1.00 87.81 403 HIS A CA 1
ATOM 3022 C C . HIS A 1 403 ? 17.516 9.569 -9.365 1.00 87.81 403 HIS A C 1
ATOM 3024 O O . HIS A 1 403 ? 17.371 8.781 -10.298 1.00 87.81 403 HIS A O 1
ATOM 3030 N N . ARG A 1 404 ? 16.917 9.402 -8.174 1.00 81.50 404 ARG A N 1
ATOM 3031 C CA . ARG A 1 404 ? 15.991 8.288 -7.875 1.00 81.50 404 ARG A CA 1
ATOM 3032 C C . ARG A 1 404 ? 14.845 8.234 -8.883 1.00 81.50 404 ARG A C 1
ATOM 3034 O O . ARG A 1 404 ? 14.597 7.190 -9.484 1.00 81.50 404 ARG A O 1
ATOM 3041 N N . ASP A 1 405 ? 14.204 9.371 -9.120 1.00 81.50 405 ASP A N 1
ATOM 3042 C CA . ASP A 1 405 ? 13.103 9.510 -10.072 1.00 81.50 405 ASP A CA 1
ATOM 3043 C C . ASP A 1 405 ? 13.543 9.221 -11.526 1.00 81.50 405 ASP A C 1
ATOM 3045 O O . ASP A 1 405 ? 12.900 8.463 -12.259 1.00 81.50 405 ASP A O 1
ATOM 3049 N N . ILE A 1 406 ? 14.711 9.726 -11.949 1.00 86.94 406 ILE A N 1
ATOM 3050 C CA . ILE A 1 406 ? 15.278 9.392 -13.267 1.00 86.94 406 ILE A CA 1
ATOM 3051 C C . ILE A 1 406 ? 15.588 7.893 -13.383 1.00 86.94 406 ILE A C 1
ATOM 3053 O O . ILE A 1 406 ? 15.300 7.303 -14.428 1.00 86.94 406 ILE A O 1
ATOM 3057 N N . ALA A 1 407 ? 16.158 7.278 -12.344 1.00 88.31 407 ALA A N 1
ATOM 3058 C CA . ALA A 1 407 ? 16.482 5.856 -12.327 1.00 88.31 407 ALA A CA 1
ATOM 3059 C C . ALA A 1 407 ? 15.225 4.984 -12.396 1.00 88.31 407 ALA A C 1
ATOM 3061 O O . ALA A 1 407 ? 15.213 4.030 -13.167 1.00 88.31 407 ALA A O 1
ATOM 3062 N N . SER A 1 408 ? 14.159 5.342 -11.676 1.00 82.81 408 SER A N 1
ATOM 3063 C CA . SER A 1 408 ? 12.864 4.652 -11.748 1.00 82.81 408 SER A CA 1
ATOM 3064 C C . SER A 1 408 ? 12.296 4.674 -13.175 1.00 82.81 408 SER A C 1
ATOM 3066 O O . SER A 1 408 ? 12.020 3.630 -13.771 1.00 82.81 408 SER A O 1
ATOM 3068 N N . ARG A 1 409 ? 12.268 5.849 -13.822 1.00 83.44 409 ARG A N 1
ATOM 3069 C CA . ARG A 1 409 ? 11.872 5.948 -15.240 1.00 83.44 409 ARG A CA 1
ATOM 3070 C C . ARG A 1 409 ? 12.803 5.184 -16.182 1.00 83.44 409 ARG A C 1
ATOM 3072 O O . ARG A 1 409 ? 12.372 4.702 -17.228 1.00 83.44 409 ARG A O 1
ATOM 3079 N N . HIS A 1 410 ? 14.099 5.127 -15.876 1.00 88.38 410 HIS A N 1
ATOM 3080 C CA . HIS A 1 410 ? 15.052 4.362 -16.677 1.00 88.38 410 HIS A CA 1
ATOM 3081 C C . HIS A 1 410 ? 14.834 2.853 -16.533 1.00 88.38 410 HIS A C 1
ATOM 3083 O O . HIS A 1 410 ? 14.905 2.143 -17.528 1.00 88.38 410 HIS A O 1
ATOM 3089 N N . TYR A 1 411 ? 14.473 2.376 -15.347 1.00 88.12 411 TYR A N 1
ATOM 3090 C CA . TYR A 1 411 ? 14.146 0.976 -15.105 1.00 88.12 411 TYR A CA 1
ATOM 3091 C C . TYR A 1 411 ? 12.939 0.508 -15.918 1.00 88.12 411 TYR A C 1
ATOM 3093 O O . TYR A 1 411 ? 13.015 -0.527 -16.580 1.00 88.12 411 TYR A O 1
ATOM 3101 N N . GLY A 1 412 ? 11.873 1.315 -15.981 1.00 81.75 412 GLY A N 1
ATOM 3102 C CA . GLY A 1 412 ? 10.738 1.041 -16.869 1.00 81.75 412 GLY A CA 1
ATOM 3103 C C . GLY A 1 412 ? 11.151 0.922 -18.346 1.00 81.75 412 GLY A C 1
ATOM 3104 O O . GLY A 1 412 ? 10.655 0.053 -19.063 1.00 81.75 412 GLY A O 1
ATOM 3105 N N . ARG A 1 413 ? 12.126 1.729 -18.797 1.00 84.19 413 ARG A N 1
ATOM 3106 C CA . ARG A 1 413 ? 12.713 1.603 -20.144 1.00 84.19 413 ARG A CA 1
ATOM 3107 C C . ARG A 1 413 ? 13.547 0.338 -20.307 1.00 84.19 413 ARG A C 1
ATOM 3109 O O . ARG A 1 413 ? 13.369 -0.344 -21.307 1.00 84.19 413 ARG A O 1
ATOM 3116 N N . CYS A 1 414 ? 14.383 -0.019 -19.331 1.00 88.56 414 CYS A N 1
ATOM 3117 C CA . CYS A 1 414 ? 15.115 -1.286 -19.353 1.00 88.56 414 CYS A CA 1
ATOM 3118 C C . CYS A 1 414 ? 14.151 -2.471 -19.511 1.00 88.56 414 CYS A C 1
ATOM 3120 O O . CYS A 1 414 ? 14.409 -3.357 -20.323 1.00 88.56 414 CYS A O 1
ATOM 3122 N N . LEU A 1 415 ? 13.026 -2.473 -18.789 1.00 83.25 415 LEU A N 1
ATOM 3123 C CA . LEU A 1 415 ? 11.994 -3.505 -18.919 1.00 83.25 415 LEU A CA 1
ATOM 3124 C C . LEU A 1 415 ? 11.362 -3.522 -20.316 1.00 83.25 415 LEU A C 1
ATOM 3126 O O . LEU A 1 415 ? 11.239 -4.585 -20.924 1.00 83.25 415 LEU A O 1
ATOM 3130 N N . ALA A 1 416 ? 11.001 -2.354 -20.851 1.00 79.62 416 ALA A N 1
ATOM 3131 C CA . ALA A 1 416 ? 10.386 -2.241 -22.172 1.00 79.62 416 ALA A CA 1
ATOM 3132 C C . ALA A 1 416 ? 11.332 -2.663 -23.316 1.00 79.62 416 ALA A C 1
ATOM 3134 O O . ALA A 1 416 ? 10.932 -3.414 -24.212 1.00 79.62 416 ALA A O 1
ATOM 3135 N N . ASP A 1 417 ? 12.591 -2.225 -23.269 1.00 82.81 417 ASP A N 1
ATOM 3136 C CA . ASP A 1 417 ? 13.599 -2.479 -24.305 1.00 82.81 417 ASP A CA 1
ATOM 3137 C C . ASP A 1 417 ? 14.041 -3.952 -24.341 1.00 82.81 417 ASP A C 1
ATOM 3139 O O . ASP A 1 417 ? 14.437 -4.455 -25.393 1.00 82.81 417 ASP A O 1
ATOM 3143 N N . ASN A 1 418 ? 13.912 -4.673 -23.221 1.00 80.00 418 ASN A N 1
ATOM 3144 C CA . ASN A 1 418 ? 14.220 -6.104 -23.112 1.00 80.00 418 ASN A CA 1
ATOM 3145 C C . ASN A 1 418 ? 12.971 -7.000 -23.218 1.00 80.00 418 ASN A C 1
ATOM 3147 O O . ASN A 1 418 ? 13.006 -8.170 -22.840 1.00 80.00 418 ASN A O 1
ATOM 3151 N N . SER A 1 419 ? 11.866 -6.489 -23.769 1.00 71.56 419 SER A N 1
ATOM 3152 C CA . SER A 1 419 ? 10.581 -7.206 -23.892 1.00 71.56 419 SER A CA 1
ATOM 3153 C C . SER A 1 419 ? 10.623 -8.513 -24.699 1.00 71.56 419 SER A C 1
ATOM 3155 O O . SER A 1 419 ? 9.696 -9.314 -24.618 1.00 71.56 419 SER A O 1
ATOM 3157 N N . ALA A 1 420 ? 11.686 -8.773 -25.468 1.00 74.69 420 ALA A N 1
ATOM 3158 C CA . ALA A 1 420 ? 11.873 -10.062 -26.138 1.00 74.69 420 ALA A CA 1
ATOM 3159 C C . ALA A 1 420 ? 12.292 -11.187 -25.168 1.00 74.69 420 ALA A C 1
ATOM 3161 O O . ALA A 1 420 ? 12.030 -12.356 -25.447 1.00 74.69 420 ALA A O 1
ATOM 3162 N N . GLN A 1 421 ? 12.943 -10.842 -24.053 1.00 79.12 421 GLN A N 1
ATOM 3163 C CA . GLN A 1 421 ? 13.407 -11.765 -23.009 1.00 79.12 421 GLN A CA 1
ATOM 3164 C C . GLN A 1 421 ? 12.614 -11.619 -21.704 1.00 79.12 421 GLN A C 1
ATOM 3166 O O . GLN A 1 421 ? 12.586 -12.540 -20.888 1.00 79.12 421 GLN A O 1
ATOM 3171 N N . CYS A 1 422 ? 11.974 -10.469 -21.507 1.00 82.25 422 CYS A N 1
ATOM 3172 C CA . CYS A 1 422 ? 11.170 -10.143 -20.343 1.00 82.25 422 CYS A CA 1
ATOM 3173 C C . CYS A 1 422 ? 9.684 -10.222 -20.684 1.00 82.25 422 CYS A C 1
ATOM 3175 O O . CYS A 1 422 ? 9.198 -9.514 -21.566 1.00 82.25 422 CYS A O 1
ATOM 3177 N N . VAL A 1 423 ? 8.948 -11.054 -19.947 1.00 81.31 423 VAL A N 1
ATOM 3178 C CA . VAL A 1 423 ? 7.484 -11.026 -19.985 1.00 81.31 423 VAL A CA 1
ATOM 3179 C C . VAL A 1 423 ? 7.036 -9.669 -19.450 1.00 81.31 423 VAL A C 1
ATOM 3181 O O . VAL A 1 423 ? 7.417 -9.281 -18.347 1.00 81.31 423 VAL A O 1
ATOM 3184 N N . ARG A 1 424 ? 6.252 -8.924 -20.234 1.00 76.00 424 ARG A N 1
ATOM 3185 C CA . ARG A 1 424 ? 5.687 -7.649 -19.779 1.00 76.00 424 ARG A CA 1
ATOM 3186 C C . ARG A 1 424 ? 4.895 -7.888 -18.492 1.00 76.00 424 ARG A C 1
ATOM 3188 O O . ARG A 1 424 ? 4.081 -8.804 -18.443 1.00 76.00 424 ARG A O 1
ATOM 3195 N N . GLY A 1 425 ? 5.131 -7.060 -17.482 1.00 78.19 425 GLY A N 1
ATOM 3196 C CA . GLY A 1 425 ? 4.435 -7.155 -16.204 1.00 78.19 425 GLY A CA 1
ATOM 3197 C C . GLY A 1 425 ? 4.957 -8.221 -15.240 1.00 78.19 425 GLY A C 1
ATOM 3198 O O . GLY A 1 425 ? 4.372 -8.373 -14.173 1.00 78.19 425 GLY A O 1
ATOM 3199 N N . CYS A 1 426 ? 6.041 -8.944 -15.557 1.00 86.44 426 CYS A N 1
ATOM 3200 C CA . CYS A 1 426 ? 6.647 -9.849 -14.578 1.00 86.44 426 CYS A CA 1
ATOM 3201 C C . CYS A 1 426 ? 7.090 -9.086 -13.320 1.00 86.44 426 CYS A C 1
ATOM 3203 O O . CYS A 1 426 ? 7.588 -7.959 -13.405 1.00 86.44 426 CYS A O 1
ATOM 3205 N N . ALA A 1 427 ? 6.903 -9.698 -12.151 1.00 88.38 427 ALA A N 1
ATOM 3206 C CA . ALA A 1 427 ? 7.292 -9.086 -10.890 1.00 88.38 427 ALA A CA 1
ATOM 3207 C C . ALA A 1 427 ? 8.821 -9.018 -10.776 1.00 88.38 427 ALA A C 1
ATOM 3209 O O . ALA A 1 427 ? 9.540 -9.925 -11.213 1.00 88.38 427 ALA A O 1
ATOM 3210 N N . ALA A 1 428 ? 9.329 -7.940 -10.176 1.00 90.88 428 ALA A N 1
ATOM 3211 C CA . ALA A 1 428 ? 10.763 -7.765 -9.991 1.00 90.88 428 ALA A CA 1
ATOM 3212 C C . ALA A 1 428 ? 11.348 -8.930 -9.177 1.00 90.88 428 ALA A C 1
ATOM 3214 O O . ALA A 1 428 ? 10.756 -9.383 -8.198 1.00 90.88 428 ALA A O 1
ATOM 3215 N N . THR A 1 429 ? 12.518 -9.432 -9.568 1.00 92.25 429 THR A N 1
ATOM 3216 C CA . THR A 1 429 ? 13.262 -10.379 -8.729 1.00 92.25 429 THR A CA 1
ATOM 3217 C C . THR A 1 429 ? 13.966 -9.632 -7.602 1.00 92.25 429 THR A C 1
ATOM 3219 O O . THR A 1 429 ? 14.212 -8.427 -7.695 1.00 92.25 429 THR A O 1
ATOM 3222 N N . ARG A 1 430 ? 14.407 -10.365 -6.576 1.00 90.31 430 ARG A N 1
ATOM 3223 C CA . ARG A 1 430 ? 15.250 -9.810 -5.511 1.00 90.31 430 ARG A CA 1
ATOM 3224 C C . ARG A 1 430 ? 16.453 -9.035 -6.058 1.00 90.31 430 ARG A C 1
ATOM 3226 O O . ARG A 1 430 ? 16.695 -7.910 -5.642 1.00 90.31 430 ARG A O 1
ATOM 3233 N N . ALA A 1 431 ? 17.154 -9.605 -7.039 1.00 91.88 431 ALA A N 1
ATOM 3234 C CA . ALA A 1 431 ? 18.315 -8.970 -7.660 1.00 91.88 431 ALA A CA 1
ATOM 3235 C C . ALA A 1 431 ? 17.964 -7.647 -8.358 1.00 91.88 431 ALA A C 1
ATOM 3237 O O . ALA A 1 431 ? 18.766 -6.718 -8.338 1.00 91.88 431 ALA A O 1
ATOM 3238 N N . MET A 1 432 ? 16.774 -7.549 -8.960 1.00 92.25 432 MET A N 1
ATOM 3239 C CA . MET A 1 432 ? 16.290 -6.318 -9.591 1.00 92.25 432 MET A CA 1
ATOM 3240 C C . MET A 1 432 ? 15.940 -5.241 -8.557 1.00 92.25 432 MET A C 1
ATOM 3242 O O . MET A 1 432 ? 16.192 -4.065 -8.814 1.00 92.25 432 MET A O 1
ATOM 3246 N N . LEU A 1 433 ? 15.386 -5.626 -7.404 1.00 91.25 433 LEU A N 1
ATOM 3247 C CA . LEU A 1 433 ? 15.038 -4.704 -6.315 1.00 91.25 433 LEU A CA 1
ATOM 3248 C C . LEU A 1 433 ? 16.283 -4.087 -5.678 1.00 91.25 433 LEU A C 1
ATOM 3250 O O . LEU A 1 433 ? 16.394 -2.865 -5.584 1.00 91.25 433 LEU A O 1
ATOM 3254 N N . THR A 1 434 ? 17.275 -4.924 -5.362 1.00 89.94 434 THR A N 1
ATOM 3255 C CA . THR A 1 434 ? 18.522 -4.508 -4.697 1.00 89.94 434 THR A CA 1
ATOM 3256 C C . THR A 1 434 ? 19.419 -3.617 -5.556 1.00 89.94 434 THR A C 1
ATOM 3258 O O . THR A 1 434 ? 20.421 -3.089 -5.084 1.00 89.94 434 THR A O 1
ATOM 3261 N N . VAL A 1 435 ? 19.068 -3.402 -6.829 1.00 88.44 435 VAL A N 1
ATOM 3262 C CA . VAL A 1 435 ? 19.678 -2.341 -7.639 1.00 88.44 435 VAL A CA 1
ATOM 3263 C C . VAL A 1 435 ? 19.379 -0.975 -7.024 1.00 88.44 435 VAL A C 1
ATOM 3265 O O . VAL A 1 435 ? 20.221 -0.084 -7.094 1.00 88.44 435 VAL A O 1
ATOM 3268 N N . PHE A 1 436 ? 18.195 -0.764 -6.465 1.00 85.38 436 PHE A N 1
ATOM 3269 C CA . PHE A 1 436 ? 17.810 0.530 -5.911 1.00 85.38 436 PHE A CA 1
ATOM 3270 C C . PHE A 1 436 ? 18.151 0.641 -4.444 1.00 85.38 436 PHE A C 1
ATOM 3272 O O . PHE A 1 436 ? 18.685 1.660 -4.030 1.00 85.38 436 PHE A O 1
ATOM 3279 N N . GLU A 1 437 ? 17.831 -0.386 -3.674 1.00 87.44 437 GLU A N 1
ATOM 3280 C CA . GLU A 1 437 ? 17.963 -0.335 -2.231 1.00 87.44 437 GLU A CA 1
ATOM 3281 C C . GLU A 1 437 ? 17.931 -1.746 -1.666 1.00 87.44 437 GLU A C 1
ATOM 3283 O O . GLU A 1 437 ? 17.263 -2.613 -2.225 1.00 87.44 437 GLU A O 1
ATOM 3288 N N . THR A 1 438 ? 18.635 -1.975 -0.565 1.00 89.69 438 THR A N 1
ATOM 3289 C CA . THR A 1 438 ? 18.617 -3.255 0.145 1.00 89.69 438 THR A CA 1
ATOM 3290 C C . THR A 1 438 ? 18.158 -2.983 1.572 1.00 89.69 438 THR A C 1
ATOM 3292 O O . THR A 1 438 ? 18.763 -2.134 2.231 1.00 89.69 438 THR A O 1
ATOM 3295 N N . PRO A 1 439 ? 17.106 -3.662 2.052 1.00 92.00 439 PRO A N 1
ATOM 3296 C CA . PRO A 1 439 ? 16.724 -3.617 3.454 1.00 92.00 439 PRO A CA 1
ATOM 3297 C C . PRO A 1 439 ? 17.863 -4.069 4.358 1.00 92.00 439 PRO A C 1
ATOM 3299 O O . PRO A 1 439 ? 18.584 -5.011 4.039 1.00 92.00 439 PRO A O 1
ATOM 3302 N N . ILE A 1 440 ? 18.003 -3.397 5.494 1.00 92.25 440 ILE A N 1
ATOM 3303 C CA . ILE A 1 440 ? 18.954 -3.774 6.543 1.00 92.25 440 ILE A CA 1
ATOM 3304 C C . ILE A 1 440 ? 18.407 -4.899 7.422 1.00 92.25 440 ILE A C 1
ATOM 3306 O O . ILE A 1 440 ? 19.161 -5.496 8.184 1.00 92.25 440 ILE A O 1
ATOM 3310 N N . CYS A 1 441 ? 17.099 -5.160 7.350 1.00 90.94 441 CYS A N 1
ATOM 3311 C CA . CYS A 1 441 ? 16.422 -6.210 8.094 1.00 90.94 441 CYS A CA 1
ATOM 3312 C C . CYS A 1 441 ? 15.178 -6.669 7.332 1.00 90.94 441 CYS A C 1
ATOM 3314 O O . CYS A 1 441 ? 14.377 -5.837 6.894 1.00 90.94 441 CYS A O 1
ATOM 3316 N N . GLU A 1 442 ? 15.017 -7.981 7.176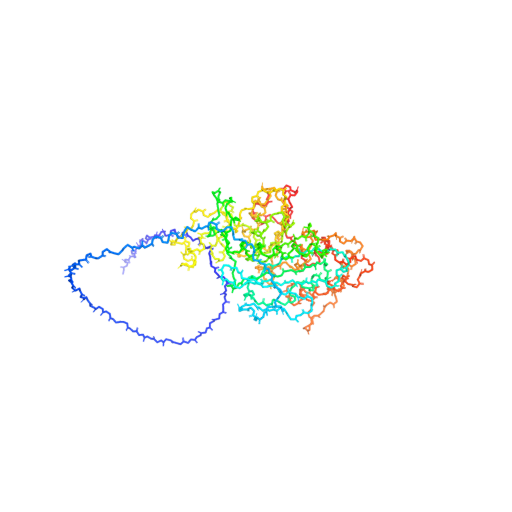 1.00 91.25 442 GLU A N 1
ATOM 3317 C CA . GLU A 1 442 ? 13.858 -8.590 6.524 1.00 91.25 442 GLU A CA 1
ATOM 3318 C C . GLU A 1 442 ? 13.299 -9.759 7.312 1.00 91.25 442 GLU A C 1
ATOM 3320 O O . GLU A 1 442 ? 14.037 -10.611 7.797 1.00 91.25 442 GLU A O 1
ATOM 3325 N N . CYS A 1 443 ? 11.977 -9.842 7.380 1.00 91.25 443 CYS A N 1
ATOM 3326 C CA . CYS A 1 443 ? 11.272 -10.940 8.019 1.00 91.25 443 CYS A CA 1
ATOM 3327 C C . CYS A 1 443 ? 10.223 -11.510 7.067 1.00 91.25 443 CYS A C 1
ATOM 3329 O O . CYS A 1 443 ? 9.533 -10.761 6.376 1.00 91.25 443 CYS A O 1
ATOM 3331 N N . ASP A 1 444 ? 10.062 -12.829 7.095 1.00 87.50 444 ASP A N 1
ATOM 3332 C CA . ASP A 1 444 ? 9.014 -13.561 6.388 1.00 87.50 444 ASP A CA 1
ATOM 3333 C C . ASP A 1 444 ? 8.177 -14.357 7.405 1.00 87.50 444 ASP A C 1
ATOM 3335 O O . ASP A 1 444 ? 8.680 -14.868 8.411 1.00 87.50 444 ASP A O 1
ATOM 3339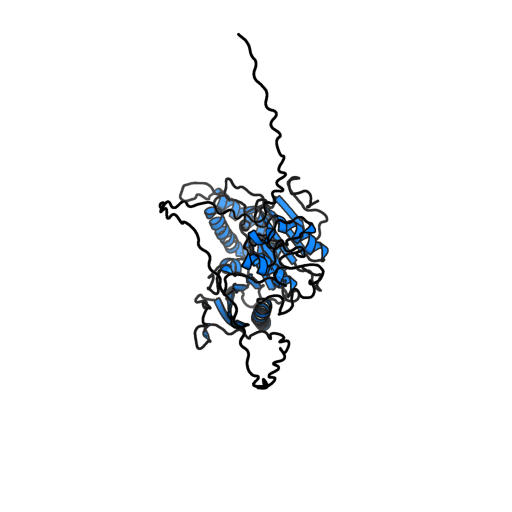 N N . ALA A 1 445 ? 6.881 -14.488 7.130 1.00 81.75 445 ALA A N 1
ATOM 3340 C CA . ALA A 1 445 ? 5.953 -15.348 7.843 1.00 81.75 445 ALA A CA 1
ATOM 3341 C C . ALA A 1 445 ? 6.489 -16.779 8.024 1.00 81.75 445 ALA A C 1
ATOM 3343 O O . ALA A 1 445 ? 6.223 -17.404 9.055 1.00 81.75 445 ALA A O 1
ATOM 3344 N N . THR A 1 446 ? 7.251 -17.300 7.052 1.00 80.19 446 THR A N 1
ATOM 3345 C CA . THR A 1 446 ? 7.749 -18.685 7.080 1.00 80.19 446 THR A CA 1
ATOM 3346 C C . THR A 1 446 ? 9.043 -18.892 7.867 1.00 80.19 446 THR A C 1
ATOM 3348 O O . THR A 1 446 ? 9.348 -20.032 8.237 1.00 80.19 446 THR A O 1
ATOM 3351 N N . THR A 1 447 ? 9.798 -17.830 8.160 1.00 71.44 447 THR A N 1
ATOM 3352 C CA . THR A 1 447 ? 11.065 -17.932 8.892 1.00 71.44 447 THR A CA 1
ATOM 3353 C C . THR A 1 447 ? 10.853 -17.721 10.388 1.00 71.44 447 THR A C 1
ATOM 3355 O O . THR A 1 447 ? 10.000 -16.946 10.821 1.00 71.44 447 THR A O 1
ATOM 3358 N N . GLU A 1 448 ? 11.607 -18.448 11.218 1.00 66.75 448 GLU A N 1
ATOM 3359 C CA . GLU A 1 448 ? 11.559 -18.247 12.675 1.00 66.75 448 GLU A CA 1
ATOM 3360 C C . GLU A 1 448 ? 12.201 -16.913 13.078 1.00 66.75 448 GLU A C 1
ATOM 3362 O O . GLU A 1 448 ? 11.698 -16.276 13.995 1.00 66.75 448 GLU A O 1
ATOM 3367 N N . ALA A 1 449 ? 13.238 -16.471 12.357 1.00 72.38 449 ALA A N 1
ATOM 3368 C CA . ALA A 1 449 ? 13.983 -15.245 12.639 1.00 72.38 449 ALA A CA 1
ATOM 3369 C C . ALA A 1 449 ? 14.030 -14.313 11.416 1.00 72.38 449 ALA A C 1
ATOM 3371 O O . ALA A 1 449 ? 13.905 -14.771 10.271 1.00 72.38 449 ALA A O 1
ATOM 3372 N N . CYS A 1 450 ? 14.233 -13.021 11.673 1.00 83.31 450 CYS A N 1
ATOM 3373 C CA . CYS A 1 450 ? 14.506 -12.015 10.651 1.00 83.31 450 CYS A CA 1
ATOM 3374 C C . CYS A 1 450 ? 15.987 -12.050 10.216 1.00 83.31 450 CYS A C 1
ATOM 3376 O O . CYS A 1 450 ? 16.872 -12.327 11.025 1.00 83.31 450 CYS A O 1
ATOM 3378 N N . ASP A 1 451 ? 16.265 -11.769 8.943 1.00 82.75 451 ASP A N 1
ATOM 3379 C CA . ASP A 1 451 ? 17.614 -11.601 8.393 1.00 82.75 451 ASP A CA 1
ATOM 3380 C C . ASP A 1 451 ? 18.014 -10.124 8.472 1.00 82.75 451 ASP A C 1
ATOM 3382 O O . ASP A 1 451 ? 17.522 -9.311 7.689 1.00 82.75 451 ASP A O 1
ATOM 3386 N N . CYS A 1 452 ? 18.844 -9.761 9.455 1.00 82.75 452 CYS A N 1
ATOM 3387 C CA . CYS A 1 452 ? 19.191 -8.368 9.746 1.00 82.75 452 CYS A CA 1
ATOM 3388 C C . CYS A 1 452 ? 20.715 -8.181 9.825 1.00 82.75 452 CYS A C 1
ATOM 3390 O O . CYS A 1 452 ? 21.419 -8.930 10.505 1.00 82.75 452 CYS A O 1
ATOM 3392 N N . GLU A 1 453 ? 21.238 -7.176 9.116 1.00 66.31 453 GLU A N 1
ATOM 3393 C CA . GLU A 1 453 ? 22.680 -6.923 8.975 1.00 66.31 453 GLU A CA 1
ATOM 3394 C C . GLU A 1 453 ? 23.321 -6.345 10.253 1.00 66.31 453 GLU A C 1
ATOM 3396 O O . GLU A 1 453 ? 24.548 -6.366 10.396 1.00 66.31 453 GLU A O 1
ATOM 3401 N N . THR A 1 454 ? 22.520 -5.854 11.207 1.00 54.47 454 THR A N 1
ATOM 3402 C CA . THR A 1 454 ? 22.999 -5.258 12.462 1.00 54.47 454 THR A CA 1
ATOM 3403 C C . THR A 1 454 ? 22.232 -5.775 13.683 1.00 54.47 454 THR A C 1
ATOM 3405 O O . THR A 1 454 ? 21.021 -5.962 13.660 1.00 54.47 454 THR A O 1
ATOM 3408 N N . SER A 1 455 ? 22.952 -5.956 14.795 1.00 45.97 455 SER A N 1
ATOM 3409 C CA . SER A 1 455 ? 22.395 -6.256 16.127 1.00 45.97 455 SER A CA 1
ATOM 3410 C C . SER A 1 455 ? 21.738 -5.045 16.809 1.00 45.97 455 SER A C 1
ATOM 3412 O O . SER A 1 455 ? 21.398 -5.128 17.985 1.00 45.97 455 SER A O 1
ATOM 3414 N N . ASP A 1 456 ? 21.661 -3.909 16.108 1.00 43.22 456 ASP A N 1
ATOM 3415 C CA . ASP A 1 456 ? 21.160 -2.624 16.615 1.00 43.22 456 ASP A CA 1
ATOM 3416 C C . ASP A 1 456 ? 19.737 -2.310 16.121 1.00 43.22 456 ASP A C 1
ATOM 3418 O O . ASP A 1 456 ? 19.180 -1.271 16.475 1.00 43.22 456 ASP A O 1
ATOM 3422 N N . VAL A 1 45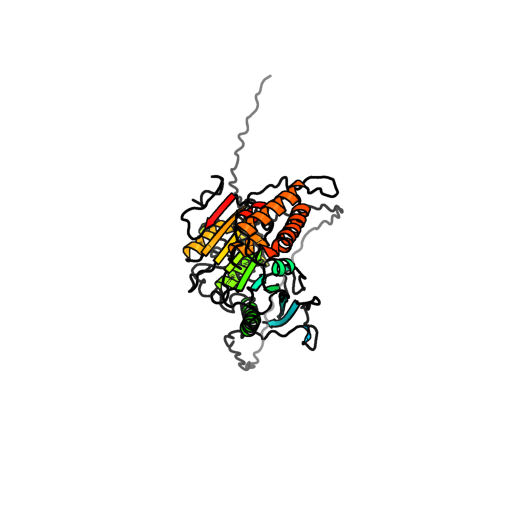7 ? 19.113 -3.218 15.360 1.00 48.66 457 VAL A N 1
ATOM 3423 C CA . VAL A 1 457 ? 17.646 -3.270 15.299 1.00 48.66 457 VAL A CA 1
ATOM 3424 C C . VAL A 1 457 ? 17.179 -3.519 16.739 1.00 48.66 457 VAL A C 1
ATOM 3426 O O . VAL A 1 457 ? 17.769 -4.391 17.389 1.00 48.66 457 VAL A O 1
ATOM 3429 N N . PRO A 1 458 ? 16.208 -2.758 17.292 1.00 42.22 458 PRO A N 1
ATOM 3430 C CA . PRO A 1 458 ? 15.705 -3.009 18.643 1.00 42.22 458 PRO A CA 1
ATOM 3431 C C . PRO A 1 458 ? 15.475 -4.511 18.806 1.00 42.22 458 PRO A C 1
ATOM 3433 O O . PRO A 1 458 ? 14.930 -5.136 17.896 1.00 42.22 458 PRO A O 1
ATOM 3436 N N . GLY A 1 459 ? 15.994 -5.081 19.901 1.00 43.06 459 GLY A N 1
ATOM 3437 C CA . GLY A 1 459 ? 16.251 -6.519 20.106 1.00 43.06 459 GLY A CA 1
ATOM 3438 C C . GLY A 1 459 ? 15.031 -7.449 20.101 1.00 43.06 459 GLY A C 1
ATOM 3439 O O . GLY A 1 459 ? 15.085 -8.530 20.671 1.00 43.06 459 GLY A O 1
ATOM 3440 N N . ASP A 1 460 ? 13.950 -7.020 19.466 1.00 45.38 460 ASP A N 1
ATOM 3441 C CA . ASP A 1 460 ? 12.639 -7.634 19.375 1.00 45.38 460 ASP A CA 1
ATOM 3442 C C . ASP A 1 460 ? 12.364 -8.253 17.989 1.00 45.38 460 ASP A C 1
ATOM 3444 O O . ASP A 1 460 ? 11.244 -8.718 17.756 1.00 45.38 460 ASP A O 1
ATOM 3448 N N . CYS A 1 461 ? 13.357 -8.257 17.084 1.00 38.41 461 CYS A N 1
ATOM 3449 C CA . CYS A 1 461 ? 13.357 -9.028 15.828 1.00 38.41 461 CYS A CA 1
ATOM 3450 C C . CYS A 1 461 ? 14.038 -10.414 15.943 1.00 38.41 461 CYS A C 1
ATOM 3452 O O . CYS A 1 461 ? 14.067 -11.144 14.948 1.00 38.41 461 CYS A O 1
ATOM 3454 N N . GLU A 1 462 ? 14.589 -10.768 17.116 1.00 33.84 462 GLU A N 1
ATOM 3455 C CA . GLU A 1 462 ? 15.150 -12.104 17.421 1.00 33.84 462 GLU A CA 1
ATOM 3456 C C . GLU A 1 462 ? 14.111 -13.103 17.949 1.00 33.84 462 GLU A C 1
ATOM 3458 O O . GLU A 1 462 ? 13.226 -12.703 18.744 1.00 33.84 462 GLU A O 1
#

Secondary structure (DSSP, 8-state):
---PPPPP--------------S--------------------------------------PPP-----------PPP--EEGGG-SS--TT-----STTEEEEEEEETTEEEEEEEE--TT-TTS-EEEEEEE-GGGTT---TTTTHHHHHHHT-EEEEE--TTS-PPPGGGG-B-TTSTTTTTSTTT-HHHHHHHHHHHHHHHHHHTTSEEEEEEEEEEETHHHHHHHHHHHH-TTT-SEEEEES---EETTTTPPPPTT-BTTB-HHHHHHHGGGHHHHS--TT--EES------SSPPEEEEEEETT-TTTHHHHHHHHHHHHHTT-EEEEEEEPPBGGGTB-SS-PPTTHHHHHHHHTT-SPBPPHHHHHHHHHHHHHHHHH-B-TT-PBP-TTSHHHHHHHHHHHHHHHHHTTTTS-TTPBPPHHHHTTT--EEEEEETT-SS-EES-TTS-TT--

Foldseek 3Di:
DDDDDDDDDDDDDDDPDPDDPFADDPDDDDDDDDDDDDDDDDDDDDDDDDDDDDDDDDDDDDPDPPPPPPPPDPLPAWAWDWQVPDPDRPPFADADPDPQKTKTWTDAPNDIFIKIKRQQPPQPQAAAFEEEFEFQQCLNPDPPCVCVLLCQQQPHIYMYGYDNVSAFFFFPLLQDDPVCQVPRLPCVRGSCNSVLSNVVVVVVVCVVVRHHDQLRYAYEYADRRLLVRLSSCLNCVSRHQAYEHALAAKDFVVLPFGQANQRRLFAGNVLCVVQPVCSNPPPTDPRRGMPRHQRAQDPAAHQYEYEFEPAAPRHNSRQLVRQVSSLVNPHKYKYFYFYADVVLPRHYRDAAQLNSLSVCQSSCSDAAWDPVLLVQLLVQLVVCQVPDADPVRDGADLSDPVSSVVSSVSSSVSQVVCVVRTPRNHRYDPSNSVSRGHGQWMDTSPDPAIDHVDCPPPVSRD